Protein AF-A0A8K1CTJ9-F1 (afdb_monomer_lite)

Radius of gyration: 30.25 Å; chains: 1; bounding box: 93×83×68 Å

Sequence (615 aa):
MIYCGSEPASETFEYDSQTQQIKSVSKRGLCWHDGSDPSLMQLQLCSTDAEQLKHQQFAFEPVKWGDGFGIVQNVNRPSQCLDDGEAWVPRSTSVQMSACDQRNWDYMANYNQLLSIELVTGYVPEITLPPPPPTPEPTTLTPEPSSWTPEPPSSNASSSVLESIVNQAPLRVRTAKAANLCVTDGVDAFRMLTYGEDSSSETFVYDVVTQHVMSWSKPGWCWDINDYGECNLRLQPCDVQHEPAQYQRFMYNPSSESNALCAPSALGFQELSQALEMSLKSGGWVLTTGQPFYLQSIFKLSPPMQSELPPFNSTRNPDMDDSPMMIPGYASLCLGASDGLMKLMPCEEHTESTLFTYDLATYSLHNAAHPEFCLDDTDADTKGLSLRPCDAFSYNQKFMYNFFTFQWIKAGTCDDEKEQCIDDGGYNPLQHTAGTLRDCNSFGSPTQMTMIVPGPQSELPSFPTNGTPKLFAIEFPFRLRLFSSFLCVADSSTEGGVIGTEPCTFNPAKTQTFVYRKDAPQIRSVAKPWLCLTANTPDNNAVILARCGDTSEDQHFKFDENSGQLTNPHKTGLCVETTGVQSTLALRPCGEKNWRQVFSVEGVSPLPPPSLQVA

Foldseek 3Di:
DDQFQPDPQQVDWDQDPVLQWTHRRNDHQWTWFQDPDPVFRFIDTDGDDPVRSQRGHWDWDAAPPDPQKTWIARPNGRQWTWFQQPDPDPDDGGTGIDGDDPVCSVPVPGCRRMDGDDDQPQDDPPPPDPDDDDDDDDDDDDDDDDDDDDDDDDPCPLVVVVVCQQVQHKDWDADLQGRQWTQFQDPDFQDGIDRDPVDLRRIWTQDSVLQFTGRSVDPQWTFFQDPPQHRETHIDGQCPVPPDSLRRHWRFDSVDPRRDIHRSDPPSVVVVVQLVCCVRPLLADDQDAPFKWWWWFQDQPPDPPDDDDDDDDDDDDPPDDDDDDQDPGDQRWTFFADPQFTWTDHPDQDDLRRMWHAHPSLQWTARRVGNQWTWFCPPPPVQAIGTDGDDSPDLRRHWDQDPQQQWTWRPDRPPPDAIWTFFNQDPDPPDRGGTHIDRADPRHDSRGHIDTGGHLPDQGPQDDPPDDPPPQPDWAKKWKAQSRDQWIWFQDPDPFQFIATDRADPQGDLRRIWTADNQQRWTARSVHRQWTFFQDDDPFQFTTTDGDDSPHLRRHWDQDSRQQWIDRPVPPQWTWFFPDDRTGIGTDGDDSSRSRRHIRIGGHDDDPDPDPPPD

Secondary structure (DSSP, 8-state):
-PPTTS-HHHH-EEEETTTTEEEESSSTTEEEE--SSTT--B-EEEE--TTTGGGS-EEEEE-TTSTTEEEEEETTEEEEEEE--S-SSSS-PPPEEEE--GGGTTT-S-GGG-EE----TT------PPPPPPPPPPPP-PPPP----PPPPP--HHHHHHHHHHTT--B--EETTEEEEEE---SSTT--EEE----GGG-EEEETTTTEEEESSSTTEEEEE--SS---EEEEETT-SSS-GGGGB-EEETTSTT-EEE-S-SHHHHHHHHHHHHHHS-SS----TT-EEEEEE----PPP----PPPP---------------TTS--EEEEEETTEEEEEE--TT-GGGEEEEETTTTEEEESS-TTEEEEEEETTTTEEEEEE--TT-GGG-EEEETTTTEEEE---SSSPPPEEEE--SS-TTS-PBPEEEEPPTT--TTTBEEEEE-TTSPPP---SS----TTSS--EEEEEETTSSEEEEE-SSSS--EEEEEPPSS--TTT-EEEETTTTEEEESSSTTEEEEEE-SSS-EEEEEE--TT-GGG--EEETTTTEEE-TTSTTEEEEE-STTPPEEEEE--TT-GGGBEEEEE-PPPPPP-----

Organism: Pythium oligandrum (NCBI:txid41045)

InterPro domains:
  IPR000772 Ricin B, lectin domain [PF00652] (487-598)
  IPR000772 Ricin B, lectin domain [SM00458] (477-598)
  IPR035992 Ricin B-like lectins [SSF50370] (325-448)
  IPR035992 Ricin B-like lectins [SSF50370] (476-602)

Structure (mmCIF, N/CA/C/O backbone):
data_AF-A0A8K1CTJ9-F1
#
_entry.id   AF-A0A8K1CTJ9-F1
#
loop_
_atom_site.group_PDB
_atom_site.id
_atom_site.type_symbol
_atom_site.label_atom_id
_atom_site.label_alt_id
_atom_site.label_comp_id
_atom_site.label_asym_id
_atom_site.label_entity_id
_atom_site.label_seq_id
_atom_site.pdbx_PDB_ins_code
_atom_site.Cartn_x
_atom_site.Cartn_y
_atom_site.Cartn_z
_atom_site.occupancy
_atom_site.B_iso_or_equiv
_atom_site.auth_seq_id
_atom_site.auth_comp_id
_atom_site.auth_asym_id
_atom_site.auth_atom_id
_atom_site.pdbx_PDB_model_num
ATOM 1 N N . MET A 1 1 ? 29.078 9.176 5.928 1.00 42.12 1 MET A N 1
ATOM 2 C CA . MET A 1 1 ? 29.092 7.716 6.182 1.00 42.12 1 MET A CA 1
ATOM 3 C C . MET A 1 1 ? 29.514 6.955 4.928 1.00 42.12 1 MET A C 1
ATOM 5 O O . MET A 1 1 ? 29.227 7.427 3.834 1.00 42.12 1 MET A O 1
ATOM 9 N N . ILE A 1 2 ? 30.240 5.847 5.092 1.00 34.09 2 ILE A N 1
ATOM 10 C CA . ILE A 1 2 ? 30.532 4.851 4.043 1.00 34.09 2 ILE A CA 1
ATOM 11 C C . ILE A 1 2 ? 29.420 3.793 4.140 1.00 34.09 2 ILE A C 1
ATOM 13 O O . ILE A 1 2 ? 28.958 3.527 5.248 1.00 34.09 2 ILE A O 1
ATOM 17 N N . TYR A 1 3 ? 28.939 3.256 3.015 1.00 38.53 3 TYR A N 1
ATOM 18 C CA . TYR A 1 3 ? 27.954 2.168 3.018 1.00 38.53 3 TYR A CA 1
ATOM 19 C C . TYR A 1 3 ? 28.500 0.971 3.807 1.00 38.53 3 TYR A C 1
ATOM 21 O O . TYR A 1 3 ? 29.598 0.508 3.505 1.00 38.53 3 TYR A O 1
ATOM 29 N N . CYS A 1 4 ? 27.743 0.479 4.794 1.00 40.16 4 CYS A N 1
ATOM 30 C CA . CYS A 1 4 ? 28.116 -0.711 5.557 1.00 40.16 4 CYS A CA 1
ATOM 31 C C . CYS A 1 4 ? 28.330 -1.899 4.601 1.00 40.16 4 CYS A C 1
ATOM 33 O O . CYS A 1 4 ? 27.403 -2.268 3.884 1.00 40.16 4 CYS A O 1
ATOM 35 N N . GLY A 1 5 ? 29.527 -2.487 4.587 1.00 42.38 5 GLY A N 1
ATOM 36 C CA . GLY A 1 5 ? 29.866 -3.683 3.807 1.00 42.38 5 GLY A CA 1
ATOM 37 C C . GLY A 1 5 ? 31.116 -3.577 2.931 1.00 42.38 5 GLY A C 1
ATOM 38 O O . GLY A 1 5 ? 31.584 -4.607 2.449 1.00 42.38 5 GLY A O 1
ATOM 39 N N . SER A 1 6 ? 31.691 -2.383 2.737 1.00 42.94 6 SER A N 1
ATOM 40 C CA . SER A 1 6 ? 32.864 -2.214 1.859 1.00 42.94 6 SER A CA 1
ATOM 41 C C . SER A 1 6 ? 34.194 -2.549 2.547 1.00 42.94 6 SER A C 1
ATOM 43 O O . SER A 1 6 ? 35.095 -3.104 1.919 1.00 42.94 6 SER A O 1
ATOM 45 N N . GLU A 1 7 ? 34.297 -2.296 3.858 1.00 60.53 7 GLU A N 1
ATOM 46 C CA . GLU A 1 7 ? 35.429 -2.693 4.700 1.00 60.53 7 GLU A CA 1
ATOM 47 C C . GLU A 1 7 ? 34.964 -3.000 6.144 1.00 60.53 7 GLU A C 1
ATOM 49 O O . GLU A 1 7 ? 34.971 -2.119 7.011 1.00 60.53 7 GLU A O 1
ATOM 54 N N . PRO A 1 8 ? 34.616 -4.258 6.485 1.00 63.97 8 PRO A N 1
ATOM 55 C CA . PRO A 1 8 ? 33.954 -4.567 7.756 1.00 63.97 8 PRO A CA 1
ATOM 56 C C . PRO A 1 8 ? 34.776 -4.153 8.985 1.00 63.97 8 PRO A C 1
ATOM 58 O O . PRO A 1 8 ? 34.222 -3.729 9.994 1.00 63.97 8 PRO A O 1
ATOM 61 N N . ALA A 1 9 ? 36.109 -4.206 8.917 1.00 73.00 9 ALA A N 1
ATOM 62 C CA . ALA A 1 9 ? 36.953 -3.833 10.050 1.00 73.00 9 ALA A CA 1
ATOM 63 C C . ALA A 1 9 ? 36.943 -2.321 10.349 1.00 73.00 9 ALA A C 1
ATOM 65 O O . ALA A 1 9 ? 37.061 -1.941 11.517 1.00 73.00 9 ALA A O 1
ATOM 66 N N . SER A 1 10 ? 36.863 -1.455 9.329 1.00 77.56 10 SER A N 1
ATOM 67 C CA . SER A 1 10 ? 36.881 0.007 9.509 1.00 77.56 10 SER A CA 1
ATOM 68 C C . SER A 1 10 ? 35.514 0.587 9.863 1.00 77.56 10 SER A C 1
ATOM 70 O O . SER A 1 10 ? 35.445 1.684 10.420 1.00 77.56 10 SER A O 1
ATOM 72 N N . GLU A 1 11 ? 34.464 -0.199 9.647 1.00 82.06 11 GLU A N 1
ATOM 73 C CA . GLU A 1 11 ? 33.071 0.118 9.959 1.00 82.06 11 GLU A CA 1
ATOM 74 C C . GLU A 1 11 ? 32.593 -0.514 11.285 1.00 82.06 11 GLU A C 1
ATOM 76 O O . GLU A 1 11 ? 31.550 -0.128 11.808 1.00 82.06 11 GLU A O 1
ATOM 81 N N . THR A 1 12 ? 33.362 -1.444 11.870 1.00 83.56 12 THR A N 1
ATOM 82 C CA . THR A 1 12 ? 33.030 -2.093 13.152 1.00 83.56 12 THR A CA 1
ATOM 83 C C . THR A 1 12 ? 33.673 -1.377 14.341 1.00 83.56 12 THR A C 1
ATOM 85 O O . THR A 1 12 ? 34.858 -1.014 14.329 1.00 83.56 12 THR A O 1
ATOM 88 N N . PHE A 1 13 ? 32.901 -1.239 15.419 1.00 91.06 13 PHE A N 1
ATOM 89 C CA . PHE A 1 13 ? 33.348 -0.665 16.684 1.00 91.06 13 PHE A CA 1
ATOM 90 C C . PHE A 1 13 ? 33.055 -1.601 17.860 1.00 91.06 13 PHE A C 1
ATOM 92 O O . PHE A 1 13 ? 32.065 -2.326 17.867 1.00 91.06 13 PHE A O 1
ATOM 99 N N . GLU A 1 14 ? 33.918 -1.567 18.872 1.00 91.38 14 GLU A N 1
ATOM 100 C CA . GLU A 1 14 ? 33.724 -2.253 20.149 1.00 91.38 14 GLU A CA 1
ATOM 101 C C . GLU A 1 14 ? 33.180 -1.257 21.177 1.00 91.38 14 GLU A C 1
ATOM 103 O O . GLU A 1 14 ? 33.793 -0.214 21.415 1.00 91.38 14 GLU A O 1
ATOM 108 N N . TYR A 1 15 ? 32.045 -1.576 21.801 1.00 93.19 15 TYR A N 1
ATOM 109 C CA . TYR A 1 15 ? 31.505 -0.786 22.905 1.00 93.19 15 TYR A CA 1
ATOM 110 C C . TYR A 1 15 ? 31.910 -1.386 24.251 1.00 93.19 15 TYR A C 1
ATOM 112 O O . TYR A 1 15 ? 31.535 -2.508 24.590 1.00 93.19 15 TYR A O 1
ATOM 120 N N . ASP A 1 16 ? 32.654 -0.619 25.039 1.00 91.50 16 ASP A N 1
ATOM 121 C CA . ASP A 1 16 ? 33.040 -0.984 26.396 1.00 91.50 16 ASP A CA 1
ATOM 122 C C . ASP A 1 16 ? 32.025 -0.405 27.382 1.00 91.50 16 ASP A C 1
ATOM 124 O O . ASP A 1 16 ? 32.035 0.789 27.677 1.00 91.50 16 ASP A O 1
ATOM 128 N N . SER A 1 17 ? 31.145 -1.251 27.916 1.00 89.06 17 SER A N 1
ATOM 129 C CA . SER A 1 17 ? 30.067 -0.812 28.806 1.00 89.06 17 SER A CA 1
ATOM 130 C C . SER A 1 17 ? 30.551 -0.277 30.159 1.00 89.06 17 SER A C 1
ATOM 132 O O . SER A 1 17 ? 29.791 0.408 30.839 1.00 89.06 17 SER A O 1
ATOM 134 N N . GLN A 1 18 ? 31.776 -0.607 30.592 1.00 90.62 18 GLN A N 1
ATOM 135 C CA . GLN A 1 18 ? 32.317 -0.125 31.869 1.00 90.62 18 GLN A CA 1
ATOM 136 C C . GLN A 1 18 ? 32.878 1.285 31.729 1.00 90.62 18 GLN A C 1
ATOM 138 O O . GLN A 1 18 ? 32.663 2.129 32.597 1.00 90.62 18 GLN A O 1
ATOM 143 N N . THR A 1 19 ? 33.601 1.537 30.639 1.00 92.25 19 THR A N 1
ATOM 144 C CA . THR A 1 19 ? 34.199 2.850 30.372 1.00 92.25 19 THR A CA 1
ATOM 145 C C . THR A 1 19 ? 33.290 3.759 29.554 1.00 92.25 19 THR A C 1
ATOM 147 O O . THR A 1 19 ? 33.552 4.958 29.501 1.00 92.25 19 THR A O 1
ATOM 150 N N . GLN A 1 20 ? 32.224 3.205 28.968 1.00 94.81 20 GLN A N 1
ATOM 151 C CA . GLN A 1 20 ? 31.314 3.842 28.012 1.00 94.81 20 GLN A CA 1
ATOM 152 C C . GLN A 1 20 ? 32.028 4.338 26.746 1.00 94.81 20 GLN A C 1
ATOM 154 O O . GLN A 1 20 ? 31.595 5.298 26.119 1.00 94.81 20 GLN A O 1
ATOM 159 N N . GLN A 1 21 ? 33.135 3.702 26.359 1.00 93.88 21 GLN A N 1
ATOM 160 C CA . GLN A 1 21 ? 33.904 4.076 25.172 1.00 93.88 21 GLN A CA 1
ATOM 161 C C . GLN A 1 21 ? 33.494 3.253 23.950 1.00 93.88 21 GLN A C 1
ATOM 163 O O . GLN A 1 21 ? 33.263 2.050 24.054 1.00 93.88 21 GLN A O 1
ATOM 168 N N . ILE A 1 22 ? 33.486 3.894 22.779 1.00 93.88 22 ILE A N 1
ATOM 169 C CA . ILE A 1 22 ? 33.313 3.241 21.475 1.00 93.88 22 ILE A CA 1
ATOM 170 C C . ILE A 1 22 ? 34.682 3.213 20.779 1.00 93.88 22 ILE A C 1
ATOM 172 O O . ILE A 1 22 ? 35.234 4.262 20.437 1.00 93.88 22 ILE A O 1
ATOM 176 N N . LYS A 1 23 ? 35.265 2.023 20.611 1.00 93.38 23 LYS A N 1
ATOM 177 C CA . LYS A 1 23 ? 36.641 1.794 20.134 1.00 93.38 23 LYS A CA 1
ATOM 178 C C . LYS A 1 23 ? 36.634 1.309 18.689 1.00 93.38 23 LYS A C 1
ATOM 180 O O . LYS A 1 23 ? 35.840 0.447 18.333 1.00 93.38 23 LYS A O 1
ATOM 185 N N . SER A 1 24 ? 37.529 1.826 17.850 1.00 91.69 24 SER A N 1
ATOM 186 C CA . SER A 1 24 ? 37.662 1.345 16.467 1.00 91.69 24 SER A CA 1
ATOM 187 C C . SER A 1 24 ? 38.309 -0.040 16.431 1.00 91.69 24 SER A C 1
ATOM 189 O O . SER A 1 24 ? 39.378 -0.241 17.014 1.00 91.69 24 SER A O 1
ATOM 191 N N . VAL A 1 25 ? 37.695 -0.978 15.703 1.00 88.75 25 VAL A N 1
ATOM 192 C CA . VAL A 1 25 ? 38.255 -2.324 15.515 1.00 88.75 25 VAL A CA 1
ATOM 193 C C . VAL A 1 25 ? 39.444 -2.306 14.546 1.00 88.75 25 VAL A C 1
ATOM 195 O O . VAL A 1 25 ? 40.466 -2.932 14.841 1.00 88.75 25 VAL A O 1
ATOM 198 N N . SER A 1 26 ? 39.378 -1.561 13.431 1.00 87.00 26 SER A N 1
ATOM 199 C CA . SER A 1 26 ? 40.509 -1.458 12.487 1.00 87.00 26 SER A CA 1
ATOM 200 C C . SER A 1 26 ? 41.672 -0.618 13.015 1.00 87.00 26 SER A C 1
ATOM 202 O O . SER A 1 26 ? 42.833 -0.939 12.757 1.00 87.00 26 SER A O 1
ATOM 204 N N . LYS A 1 27 ? 41.394 0.452 13.769 1.00 89.06 27 LYS A N 1
ATOM 205 C CA . LYS A 1 27 ? 42.409 1.369 14.308 1.00 89.06 27 LYS A CA 1
ATOM 206 C C . LYS A 1 27 ? 42.547 1.180 15.816 1.00 89.06 27 LYS A C 1
ATOM 208 O O . LYS A 1 27 ? 42.131 2.029 16.605 1.00 89.06 27 LYS A O 1
ATOM 213 N N . ARG A 1 28 ? 43.150 0.049 16.207 1.00 87.56 28 ARG A N 1
ATOM 214 C CA . ARG A 1 28 ? 43.366 -0.317 17.618 1.00 87.56 28 ARG A CA 1
ATOM 215 C C . ARG A 1 28 ? 44.001 0.833 18.404 1.00 87.56 28 ARG A C 1
ATOM 217 O O . ARG A 1 28 ? 45.001 1.409 17.984 1.00 87.56 28 ARG A O 1
ATOM 224 N N . GLY A 1 29 ? 43.429 1.126 19.570 1.00 87.69 29 GLY A N 1
ATOM 225 C CA . GLY A 1 29 ? 43.873 2.210 20.449 1.00 87.69 29 GLY A CA 1
ATOM 226 C C . GLY A 1 29 ? 43.216 3.568 20.182 1.00 87.69 29 GLY A C 1
ATOM 227 O O . GLY A 1 29 ? 43.493 4.505 20.929 1.00 87.69 29 GLY A O 1
ATOM 228 N N . LEU A 1 30 ? 42.340 3.684 19.174 1.00 92.69 30 LEU A N 1
ATOM 229 C CA . LEU A 1 30 ? 41.534 4.884 18.947 1.00 92.69 30 LEU A CA 1
ATOM 230 C C . LEU A 1 30 ? 40.082 4.697 19.410 1.00 92.69 30 LEU A C 1
ATOM 232 O O . LEU A 1 30 ? 39.457 3.670 19.138 1.00 92.69 30 LEU A O 1
ATOM 236 N N . CYS A 1 31 ? 39.546 5.724 20.067 1.00 93.94 31 CYS A N 1
ATOM 237 C CA . CYS A 1 31 ? 38.155 5.826 20.503 1.00 93.94 31 CYS A CA 1
ATOM 238 C C . CYS A 1 31 ? 37.450 6.981 19.802 1.00 93.94 31 CYS A C 1
ATOM 240 O O . CYS A 1 31 ? 38.092 7.961 19.413 1.00 93.94 31 CYS A O 1
ATOM 242 N N . TRP A 1 32 ? 36.126 6.884 19.702 1.00 94.75 32 TRP A N 1
ATOM 243 C CA . TRP A 1 32 ? 35.273 8.017 19.364 1.00 94.75 32 TRP A CA 1
ATOM 244 C C . TRP A 1 32 ? 35.542 9.186 20.304 1.00 94.75 32 TRP A C 1
ATOM 246 O O . TRP A 1 32 ? 35.714 8.998 21.506 1.00 94.75 32 TRP A O 1
ATOM 256 N N . HIS A 1 33 ? 35.581 10.384 19.740 1.00 93.62 33 HIS A N 1
ATOM 257 C CA . HIS A 1 33 ? 35.868 11.626 20.430 1.00 93.62 33 HIS A CA 1
ATOM 258 C C . HIS A 1 33 ? 34.959 12.723 19.866 1.00 93.62 33 HIS A C 1
ATOM 260 O O . HIS A 1 33 ? 34.979 12.985 18.665 1.00 93.62 33 HIS A O 1
ATOM 266 N N . ASP A 1 34 ? 34.170 13.367 20.725 1.00 90.62 34 ASP A N 1
ATOM 267 C CA . ASP A 1 34 ? 33.117 14.333 20.355 1.00 90.62 34 ASP A CA 1
ATOM 268 C C . ASP A 1 34 ? 33.632 15.693 19.831 1.00 90.62 34 ASP A C 1
ATOM 270 O O . ASP A 1 34 ? 32.853 16.528 19.376 1.00 90.62 34 ASP A O 1
ATOM 274 N N . GLY A 1 35 ? 34.945 15.915 19.914 1.00 85.44 35 GLY A N 1
ATOM 275 C CA . GLY A 1 35 ? 35.605 17.166 19.547 1.00 85.44 35 GLY A CA 1
ATOM 276 C C . GLY A 1 35 ? 35.816 18.053 20.778 1.00 85.44 35 GLY A C 1
ATOM 277 O O . GLY A 1 35 ? 34.884 18.428 21.496 1.00 85.44 35 GLY A O 1
ATOM 278 N N . SER A 1 36 ? 37.076 18.396 21.056 1.00 77.56 36 SER A N 1
ATOM 279 C CA . SER A 1 36 ? 37.427 19.224 22.218 1.00 77.56 36 SER A CA 1
ATOM 280 C C . SER A 1 36 ? 37.016 20.685 22.013 1.00 77.56 36 SER A C 1
ATOM 282 O O . SER A 1 36 ? 36.734 21.388 22.987 1.00 77.56 36 SER A O 1
ATOM 284 N N . ASP A 1 37 ? 36.913 21.116 20.753 1.00 75.44 37 ASP A N 1
ATOM 285 C CA . ASP A 1 37 ? 36.484 22.451 20.356 1.00 75.44 37 ASP A CA 1
ATOM 286 C C . ASP A 1 37 ? 34.956 22.499 20.142 1.00 75.44 37 ASP A C 1
ATOM 288 O O . ASP A 1 37 ? 34.444 21.854 19.225 1.00 75.44 37 ASP A O 1
ATOM 292 N N . PRO A 1 38 ? 34.205 23.284 20.937 1.00 70.50 38 PRO A N 1
ATOM 293 C CA . PRO A 1 38 ? 32.760 23.435 20.764 1.00 70.50 38 PRO A CA 1
ATOM 294 C C . PRO A 1 38 ? 32.351 24.063 19.418 1.00 70.50 38 PRO A C 1
ATOM 296 O O . PRO A 1 38 ? 31.167 24.054 19.099 1.00 70.50 38 PRO A O 1
ATOM 299 N N . SER A 1 39 ? 33.288 24.611 18.636 1.00 70.50 39 SER A N 1
ATOM 300 C CA . SER A 1 39 ? 33.040 25.131 17.283 1.00 70.50 39 SER A CA 1
ATOM 301 C C . SER A 1 39 ? 33.232 24.097 16.165 1.00 70.50 39 SER A C 1
ATOM 303 O O . SER A 1 39 ? 32.786 24.331 15.044 1.00 70.50 39 SER A O 1
ATOM 305 N N . LEU A 1 40 ? 33.845 22.946 16.465 1.00 63.31 40 LEU A N 1
ATOM 306 C CA . LEU A 1 40 ? 34.103 21.852 15.527 1.00 63.31 40 LEU A CA 1
ATOM 307 C C . LEU A 1 40 ? 33.616 20.538 16.142 1.00 63.31 40 LEU A C 1
ATOM 309 O O . LEU A 1 40 ? 34.409 19.660 16.476 1.00 63.31 40 LEU A O 1
ATOM 313 N N . MET A 1 41 ? 32.296 20.407 16.288 1.00 79.75 41 MET A N 1
ATOM 314 C CA . MET A 1 41 ? 31.633 19.213 16.831 1.00 79.75 41 MET A CA 1
ATOM 315 C C . MET A 1 41 ? 31.648 18.025 15.854 1.00 79.75 41 MET A C 1
ATOM 317 O O . MET A 1 41 ? 30.665 17.309 15.722 1.00 79.75 41 MET A O 1
ATOM 321 N N . GLN A 1 42 ? 32.735 17.821 15.114 1.00 85.69 42 GLN A N 1
ATOM 322 C CA . GLN A 1 42 ? 32.890 16.643 14.268 1.00 85.69 42 GLN A CA 1
ATOM 323 C C . GLN A 1 42 ? 33.378 15.472 15.112 1.00 85.69 42 GLN A C 1
ATOM 325 O O . GLN A 1 42 ? 34.335 15.611 15.877 1.00 85.69 42 GLN A O 1
ATOM 330 N N . LEU A 1 43 ? 32.758 14.307 14.929 1.00 89.31 43 LEU A N 1
ATOM 331 C CA . LEU A 1 43 ? 33.210 13.080 15.564 1.00 89.31 43 LEU A CA 1
ATOM 332 C C . LEU A 1 43 ? 34.582 12.687 14.995 1.00 89.31 43 LEU A C 1
ATOM 334 O O . LEU A 1 43 ? 34.761 12.569 13.781 1.00 89.31 43 LEU A O 1
ATOM 338 N N . GLN A 1 44 ? 35.556 12.470 15.873 1.00 91.25 44 GLN A N 1
ATOM 339 C CA . GLN A 1 44 ? 36.920 12.086 15.510 1.00 91.25 44 GLN A CA 1
ATOM 340 C C . GLN A 1 44 ? 37.332 10.789 16.211 1.00 91.25 44 GLN A C 1
ATOM 342 O O . GLN A 1 44 ? 36.713 10.362 17.182 1.00 91.25 44 GLN A O 1
ATOM 347 N N . LEU A 1 45 ? 38.398 10.158 15.713 1.00 90.38 45 LEU A N 1
ATOM 348 C CA . LEU A 1 45 ? 39.051 9.029 16.374 1.00 90.38 45 LEU A CA 1
ATOM 349 C C . LEU A 1 45 ? 40.344 9.513 17.035 1.00 90.38 45 LEU A C 1
ATOM 351 O O . LEU A 1 45 ? 41.284 9.897 16.339 1.00 90.38 45 LEU A O 1
ATOM 355 N N . CYS A 1 46 ? 40.403 9.463 18.364 1.00 88.75 46 CYS A N 1
ATOM 356 C CA . CYS A 1 46 ? 41.546 9.926 19.157 1.00 88.75 46 CYS A CA 1
ATOM 357 C C . CYS A 1 46 ? 42.093 8.803 20.042 1.00 88.75 46 CYS A C 1
ATOM 359 O O . CYS A 1 46 ? 41.360 7.893 20.426 1.00 88.75 46 CYS A O 1
ATOM 361 N N . SER A 1 47 ? 43.379 8.867 20.397 1.00 89.88 47 SER A N 1
ATOM 362 C CA . SER A 1 47 ? 43.963 7.940 21.371 1.00 89.88 47 SER A CA 1
ATOM 363 C C . SER A 1 47 ? 43.298 8.088 22.739 1.00 89.88 47 SER A C 1
ATOM 365 O O . SER A 1 47 ? 42.895 9.187 23.125 1.00 89.88 47 SER A O 1
ATOM 367 N N . THR A 1 48 ? 43.213 6.998 23.496 1.00 83.75 48 THR A N 1
ATOM 368 C CA . THR A 1 48 ? 42.775 7.048 24.895 1.00 83.75 48 THR A CA 1
ATOM 369 C C . THR A 1 48 ? 43.822 7.757 25.747 1.00 83.75 48 THR A C 1
ATOM 371 O O . THR A 1 48 ? 44.901 7.207 25.976 1.00 83.75 48 THR A O 1
ATOM 374 N N . ASP A 1 49 ? 43.506 8.947 26.248 1.00 82.75 49 ASP A N 1
ATOM 375 C CA . ASP A 1 49 ? 44.256 9.584 27.327 1.00 82.75 49 ASP A CA 1
ATOM 376 C C . ASP A 1 49 ? 43.302 9.994 28.463 1.00 82.75 49 ASP A C 1
ATOM 378 O O . ASP A 1 49 ? 42.094 10.141 28.265 1.00 82.75 49 ASP A O 1
ATOM 382 N N . ALA A 1 50 ? 43.839 10.131 29.677 1.00 79.50 50 ALA A N 1
ATOM 383 C CA . ALA A 1 50 ? 43.036 10.403 30.867 1.00 79.50 50 ALA A CA 1
ATOM 384 C C . ALA A 1 50 ? 42.358 11.789 30.853 1.00 79.50 50 ALA A C 1
ATOM 386 O O . ALA A 1 50 ? 41.346 11.973 31.528 1.00 79.50 50 ALA A O 1
ATOM 387 N N . GLU A 1 51 ? 42.884 12.757 30.098 1.00 79.81 51 GLU A N 1
ATOM 388 C CA . GLU A 1 51 ? 42.326 14.111 29.996 1.00 79.81 51 GLU A CA 1
ATOM 389 C C . GLU A 1 51 ? 41.192 14.197 28.958 1.00 79.81 51 GLU A C 1
ATOM 391 O O . GLU A 1 51 ? 40.272 15.010 29.111 1.00 79.81 51 GLU A O 1
ATOM 396 N N . GLN A 1 52 ? 41.209 13.321 27.949 1.00 82.50 52 GLN A N 1
ATOM 397 C CA . GLN A 1 52 ? 40.209 13.212 26.885 1.00 82.50 52 GLN A CA 1
ATOM 398 C C . GLN A 1 52 ? 39.056 12.269 27.233 1.00 82.50 52 GLN A C 1
ATOM 400 O O . GLN A 1 52 ? 38.082 12.220 26.487 1.00 82.50 52 GLN A O 1
ATOM 405 N N . LEU A 1 53 ? 39.096 11.566 28.373 1.00 86.44 53 LEU A N 1
ATOM 406 C CA . LEU A 1 53 ? 38.014 10.658 28.782 1.00 86.44 53 LEU A CA 1
ATOM 407 C C . LEU A 1 53 ? 36.638 11.332 28.739 1.00 86.44 53 LEU A C 1
ATOM 409 O O . LEU A 1 53 ? 35.682 10.737 28.252 1.00 86.44 53 LEU A O 1
ATOM 413 N N . LYS A 1 54 ? 36.542 12.604 29.140 1.00 91.00 54 LYS A N 1
ATOM 414 C CA . LYS A 1 54 ? 35.276 13.355 29.098 1.00 91.00 54 LYS A CA 1
ATOM 415 C C . LYS A 1 54 ? 34.670 13.480 27.689 1.00 91.00 54 LYS A C 1
ATOM 417 O O . LYS A 1 54 ? 33.461 13.610 27.548 1.00 91.00 54 LYS A O 1
ATOM 422 N N . HIS A 1 55 ? 35.498 13.418 26.653 1.00 91.62 55 HIS A N 1
ATOM 423 C CA . HIS A 1 55 ? 35.116 13.541 25.246 1.00 91.62 55 HIS A CA 1
ATOM 424 C C . HIS A 1 55 ? 34.871 12.188 24.564 1.00 91.62 55 HIS A C 1
ATOM 426 O O . HIS A 1 55 ? 34.396 12.152 23.431 1.00 91.62 55 HIS A O 1
ATOM 432 N N . GLN A 1 56 ? 35.194 11.082 25.241 1.00 94.06 56 GLN A N 1
ATOM 433 C CA . GLN A 1 56 ? 35.211 9.729 24.674 1.00 94.06 56 GLN A CA 1
ATOM 434 C C . GLN A 1 56 ? 34.156 8.793 25.281 1.00 94.06 56 GLN A C 1
ATOM 436 O O . GLN A 1 56 ? 34.154 7.599 24.988 1.00 94.06 56 GLN A O 1
ATOM 441 N N . GLN A 1 57 ? 33.283 9.315 26.146 1.00 95.50 57 GLN A N 1
ATOM 442 C CA . GLN A 1 57 ? 32.259 8.539 26.841 1.00 95.50 57 GLN A CA 1
ATOM 443 C C . GLN A 1 57 ? 30.885 8.784 26.234 1.00 95.50 57 GLN A C 1
ATOM 445 O O . GLN A 1 57 ? 30.390 9.912 26.249 1.00 95.50 57 GLN A O 1
ATOM 450 N N . PHE A 1 58 ? 30.261 7.714 25.750 1.00 95.94 58 PHE A N 1
ATOM 451 C CA . PHE A 1 58 ? 28.977 7.737 25.074 1.00 95.94 58 PHE A CA 1
ATOM 452 C C . PHE A 1 58 ? 27.993 6.750 25.711 1.00 95.94 58 PHE A C 1
ATOM 454 O O . PHE A 1 58 ? 28.307 5.581 25.959 1.00 95.94 58 PHE A O 1
ATOM 461 N N . ALA A 1 59 ? 26.781 7.228 25.963 1.00 95.00 59 ALA A N 1
ATOM 462 C CA . ALA A 1 59 ? 25.659 6.419 26.406 1.00 95.00 59 ALA A CA 1
ATOM 463 C C . ALA A 1 59 ? 24.711 6.185 25.231 1.00 95.00 59 ALA A C 1
ATOM 465 O O . ALA A 1 59 ? 24.411 7.113 24.482 1.00 95.00 59 ALA A O 1
ATOM 466 N N . PHE A 1 60 ? 24.234 4.951 25.094 1.00 92.62 60 PHE A N 1
ATOM 467 C CA . PHE A 1 60 ? 23.134 4.625 24.198 1.00 92.62 60 PHE A CA 1
ATOM 468 C C . PHE A 1 60 ? 21.829 4.602 24.994 1.00 92.62 60 PHE A C 1
ATOM 470 O O . PHE A 1 60 ? 21.688 3.821 25.937 1.00 92.62 60 PHE A O 1
ATOM 477 N N . GLU A 1 61 ? 20.889 5.465 24.625 1.00 91.50 61 GLU A N 1
ATOM 478 C CA . GLU A 1 61 ? 19.564 5.546 25.230 1.00 91.50 61 GLU A CA 1
ATOM 479 C C . GLU A 1 61 ? 18.519 5.003 24.240 1.00 91.50 61 GLU A C 1
ATOM 481 O O . GLU A 1 61 ? 18.250 5.653 23.225 1.00 91.50 61 GLU A O 1
ATOM 486 N N . PRO A 1 62 ? 17.943 3.809 24.480 1.00 86.31 62 PRO A N 1
ATOM 487 C CA . PRO A 1 62 ? 16.935 3.244 23.590 1.00 86.31 62 PRO A CA 1
ATOM 488 C C . PRO A 1 62 ? 15.655 4.089 23.609 1.00 86.31 62 PRO A C 1
ATOM 490 O O . PRO A 1 62 ? 15.177 4.496 24.673 1.00 86.31 62 PRO A O 1
ATOM 493 N N . VAL A 1 63 ? 15.066 4.330 22.435 1.00 83.81 63 VAL A N 1
ATOM 494 C CA . VAL A 1 63 ? 13.786 5.045 22.329 1.00 83.81 63 VAL A CA 1
ATOM 495 C C . VAL A 1 63 ? 12.611 4.089 22.538 1.00 83.81 63 VAL A C 1
ATOM 497 O O . VAL A 1 63 ? 12.652 2.923 22.161 1.00 83.81 63 VAL A O 1
ATOM 500 N N . LYS A 1 64 ? 11.511 4.580 23.119 1.00 72.44 64 LYS A N 1
ATOM 501 C CA . LYS A 1 64 ? 10.356 3.742 23.506 1.00 72.44 64 LYS A CA 1
ATOM 502 C C . LYS A 1 64 ? 9.551 3.134 22.345 1.00 72.44 64 LYS A C 1
ATOM 504 O O . LYS A 1 64 ? 8.665 2.328 22.611 1.00 72.44 64 LYS A O 1
ATOM 509 N N . TRP A 1 65 ? 9.796 3.541 21.100 1.00 63.09 65 TRP A N 1
ATOM 510 C CA . TRP A 1 65 ? 8.889 3.292 19.970 1.00 63.09 65 TRP A CA 1
ATOM 511 C C . TRP A 1 65 ? 9.397 2.277 18.932 1.00 63.09 65 TRP A C 1
ATOM 513 O O . TRP A 1 65 ? 8.687 2.017 17.964 1.00 63.09 65 TRP A O 1
ATOM 523 N N . GLY A 1 66 ? 10.575 1.676 19.120 1.00 58.09 66 GLY A N 1
ATOM 524 C CA . GLY A 1 66 ? 11.084 0.647 18.211 1.00 58.09 66 GLY A CA 1
ATOM 525 C C . GLY A 1 66 ? 12.208 -0.172 18.832 1.00 58.09 66 GLY A C 1
ATOM 526 O O . GLY A 1 66 ? 13.170 0.392 19.354 1.00 58.09 66 GLY A O 1
ATOM 527 N N . ASP A 1 67 ? 12.085 -1.496 18.768 1.00 65.44 67 ASP A N 1
ATOM 528 C CA . ASP A 1 67 ? 13.136 -2.410 19.209 1.00 65.44 67 ASP A CA 1
ATOM 529 C C . ASP A 1 67 ? 14.409 -2.162 18.382 1.00 65.44 67 ASP A C 1
ATOM 531 O O . ASP A 1 67 ? 14.378 -2.179 17.152 1.00 65.44 67 ASP A O 1
ATOM 535 N N . GLY A 1 68 ? 15.528 -1.891 19.060 1.00 76.00 68 GLY A N 1
ATOM 536 C CA . GLY A 1 68 ? 16.849 -1.748 18.433 1.00 76.00 68 GLY A CA 1
ATOM 537 C C . GLY A 1 68 ? 17.268 -0.333 18.014 1.00 76.00 68 GLY A C 1
ATOM 538 O O . GLY A 1 68 ? 18.412 -0.168 17.596 1.00 76.00 68 GLY A O 1
ATOM 539 N N . PHE A 1 69 ? 16.416 0.687 18.172 1.00 83.19 69 PHE A N 1
ATOM 540 C CA . PHE A 1 69 ? 16.770 2.085 17.893 1.00 83.19 69 PHE A CA 1
ATOM 541 C C . PHE A 1 69 ? 17.020 2.884 19.175 1.00 83.19 69 PHE A C 1
ATOM 543 O O . PHE A 1 69 ? 16.362 2.692 20.202 1.00 83.19 69 PHE A O 1
ATOM 550 N N . GLY A 1 70 ? 17.945 3.834 19.114 1.00 89.56 70 GLY A N 1
ATOM 551 C CA . GLY A 1 70 ? 18.245 4.719 20.228 1.00 89.56 70 GLY A CA 1
ATOM 552 C C . GLY A 1 70 ? 19.100 5.907 19.829 1.00 89.56 70 GLY A C 1
ATOM 553 O O . GLY A 1 70 ? 19.395 6.134 18.657 1.00 89.56 70 GLY A O 1
ATOM 554 N N . ILE A 1 71 ? 19.474 6.684 20.833 1.00 91.44 71 ILE A N 1
ATOM 555 C CA . ILE A 1 71 ? 20.265 7.898 20.681 1.00 91.44 71 ILE A CA 1
ATOM 556 C C . ILE A 1 71 ? 21.616 7.667 21.340 1.00 91.44 71 ILE A C 1
ATOM 558 O O . ILE A 1 71 ? 21.688 7.154 22.456 1.00 91.44 71 ILE A O 1
ATOM 562 N N . VAL A 1 72 ? 22.689 8.071 20.665 1.00 94.31 72 VAL A N 1
ATOM 563 C CA . VAL A 1 72 ? 24.042 8.046 21.228 1.00 94.31 72 VAL A CA 1
ATOM 564 C C . VAL A 1 72 ? 24.383 9.445 21.737 1.00 94.31 72 VAL A C 1
ATOM 566 O O . VAL A 1 72 ? 24.487 10.387 20.954 1.00 94.31 72 VAL A O 1
ATOM 569 N N . GLN A 1 73 ? 24.542 9.590 23.051 1.00 95.31 73 GLN A N 1
ATOM 570 C CA . GLN A 1 73 ? 24.796 10.866 23.729 1.00 95.31 73 GLN A CA 1
ATOM 571 C C . GLN A 1 73 ? 26.183 10.877 24.355 1.00 95.31 73 GLN A C 1
ATOM 573 O O . GLN A 1 73 ? 26.609 9.869 24.918 1.00 95.31 73 GLN A O 1
ATOM 578 N N . ASN A 1 74 ? 26.869 12.020 24.340 1.00 94.69 74 ASN A N 1
ATOM 579 C CA . ASN A 1 74 ? 28.083 12.161 25.141 1.00 94.69 74 ASN A CA 1
ATOM 580 C C . ASN A 1 74 ? 27.710 12.291 26.629 1.00 94.69 74 ASN A C 1
ATOM 582 O O . ASN A 1 74 ? 26.968 13.187 27.028 1.00 94.69 74 ASN A O 1
ATOM 586 N N . VAL A 1 75 ? 28.273 11.428 27.472 1.00 95.12 75 VAL A N 1
ATOM 587 C CA . VAL A 1 75 ? 27.951 11.321 28.908 1.00 95.12 75 VAL A CA 1
ATOM 588 C C . VAL A 1 75 ? 28.269 12.609 29.673 1.00 95.12 75 VAL A C 1
ATOM 590 O O . VAL A 1 75 ? 27.566 12.978 30.612 1.00 95.12 75 VAL A O 1
ATOM 593 N N . ASN A 1 76 ? 29.313 13.326 29.258 1.00 92.94 76 ASN A N 1
ATOM 594 C CA . ASN A 1 76 ? 29.758 14.569 29.884 1.00 92.94 76 ASN A CA 1
ATOM 595 C C . ASN A 1 76 ? 29.148 15.816 29.222 1.00 92.94 76 ASN A C 1
ATOM 597 O O . ASN A 1 76 ? 29.318 16.930 29.724 1.00 92.94 76 ASN A O 1
ATOM 601 N N . ARG A 1 77 ? 28.424 15.640 28.112 1.00 93.00 77 ARG A N 1
ATOM 602 C CA . ARG A 1 77 ? 27.658 16.674 27.409 1.00 93.00 77 ARG A CA 1
ATOM 603 C C . ARG A 1 77 ? 26.287 16.105 27.014 1.00 93.00 77 ARG A C 1
ATOM 605 O O . ARG A 1 77 ? 26.018 15.955 25.828 1.00 93.00 77 ARG A O 1
ATOM 612 N N . PRO A 1 78 ? 25.387 15.832 27.978 1.00 92.75 78 PRO A N 1
ATOM 613 C CA . PRO A 1 78 ? 24.126 15.119 27.724 1.00 92.75 78 PRO A CA 1
ATOM 614 C C . PRO A 1 78 ? 23.138 15.887 26.833 1.00 92.75 78 PRO A C 1
ATOM 616 O O . PRO A 1 78 ? 22.140 15.340 26.385 1.00 92.75 78 PRO A O 1
ATOM 619 N N . SER A 1 79 ? 23.392 17.170 26.566 1.00 92.12 79 SER A N 1
ATOM 620 C CA . SER A 1 79 ? 22.646 17.939 25.571 1.00 92.12 79 SER A CA 1
ATOM 621 C C . SER A 1 79 ? 23.171 17.749 24.146 1.00 92.12 79 SER A C 1
ATOM 623 O O . SER A 1 79 ? 22.681 18.435 23.255 1.00 92.12 79 SER A O 1
ATOM 625 N N . GLN A 1 80 ? 24.198 16.920 23.936 1.00 92.69 80 GLN A N 1
ATOM 626 C CA . GLN A 1 80 ? 24.804 16.654 22.638 1.00 92.69 80 GLN A CA 1
ATOM 627 C C . GLN A 1 80 ? 24.619 15.196 22.225 1.00 92.69 80 GLN A C 1
ATOM 629 O O . GLN A 1 80 ? 25.037 14.271 22.927 1.00 92.69 80 GLN A O 1
ATOM 634 N N . CYS A 1 81 ? 24.018 15.028 21.057 1.00 94.19 81 CYS A N 1
ATOM 635 C CA . CYS A 1 81 ? 23.658 13.758 20.459 1.00 94.19 81 CYS A CA 1
ATOM 636 C C . CYS A 1 81 ? 24.428 13.571 19.158 1.00 94.19 81 CYS A C 1
ATOM 638 O O . CYS A 1 81 ? 24.731 14.546 18.468 1.00 94.19 81 CYS A O 1
ATOM 640 N N . LEU A 1 82 ? 24.740 12.321 18.834 1.00 93.81 82 LEU A N 1
ATOM 641 C CA . LEU A 1 82 ? 25.307 11.967 17.543 1.00 93.81 82 LEU A CA 1
ATOM 642 C C . LEU A 1 82 ? 24.296 12.271 16.430 1.00 93.81 82 LEU A C 1
ATOM 644 O O . LEU A 1 82 ? 23.117 11.953 16.562 1.00 93.81 82 LEU A O 1
ATOM 648 N N . ASP A 1 83 ? 24.768 12.890 15.357 1.00 90.94 83 ASP A N 1
ATOM 649 C CA . ASP A 1 83 ? 23.960 13.455 14.281 1.00 90.94 83 ASP A CA 1
ATOM 650 C C . ASP A 1 83 ? 24.664 13.224 12.938 1.00 90.94 83 ASP A C 1
ATOM 652 O O . ASP A 1 83 ? 25.885 13.385 12.821 1.00 90.94 83 ASP A O 1
ATOM 656 N N . ASP A 1 84 ? 23.917 12.811 11.920 1.00 86.00 84 ASP A N 1
ATOM 657 C CA . ASP A 1 84 ? 24.470 12.478 10.607 1.00 86.00 84 ASP A CA 1
ATOM 658 C C . ASP A 1 84 ? 24.887 13.681 9.741 1.00 86.00 84 ASP A C 1
ATOM 660 O O . ASP A 1 84 ? 25.446 13.472 8.660 1.00 86.00 84 ASP A O 1
ATOM 664 N N . GLY A 1 85 ? 24.674 14.922 10.192 1.00 80.69 85 GLY A N 1
ATOM 665 C CA . GLY A 1 85 ? 25.098 16.122 9.472 1.00 80.69 85 GLY A CA 1
ATOM 666 C C . GLY A 1 85 ? 24.042 16.765 8.570 1.00 80.69 85 GLY A C 1
ATOM 667 O O . GLY A 1 85 ? 24.418 17.551 7.702 1.00 80.69 85 GLY A O 1
ATOM 668 N N . GLU A 1 86 ? 22.755 16.446 8.741 1.00 69.06 86 GLU A N 1
ATOM 669 C CA . GLU A 1 86 ? 21.615 17.038 8.009 1.00 69.06 86 GLU A CA 1
ATOM 670 C C . GLU A 1 86 ? 21.622 16.844 6.478 1.00 69.06 86 GLU A C 1
ATOM 672 O O . GLU A 1 86 ? 20.823 17.470 5.770 1.00 69.06 86 GLU A O 1
ATOM 677 N N . ALA A 1 87 ? 22.476 15.981 5.913 1.00 56.50 87 ALA A N 1
ATOM 678 C CA . ALA A 1 87 ? 22.425 15.747 4.472 1.00 56.50 87 ALA A CA 1
ATOM 679 C C . ALA A 1 87 ? 21.367 14.699 4.124 1.00 56.50 87 ALA A C 1
ATOM 681 O O . ALA A 1 87 ? 21.570 13.498 4.250 1.00 56.50 87 ALA A O 1
ATOM 682 N N . TRP A 1 88 ? 20.274 15.185 3.546 1.00 54.19 88 TRP A N 1
ATOM 683 C CA . TRP A 1 88 ? 19.181 14.415 2.945 1.00 54.19 88 TRP A CA 1
ATOM 684 C C . TRP A 1 88 ? 19.583 13.579 1.712 1.00 54.19 88 TRP A C 1
ATOM 686 O O . TRP A 1 88 ? 18.718 13.099 0.983 1.00 54.19 88 TRP A O 1
ATOM 696 N N . VAL A 1 89 ? 20.882 13.435 1.431 1.00 50.53 89 VAL A N 1
ATOM 697 C CA . VAL A 1 89 ? 21.410 12.702 0.276 1.00 50.53 89 VAL A CA 1
ATOM 698 C C . VAL A 1 89 ? 22.428 11.680 0.785 1.00 50.53 89 VAL A C 1
ATOM 700 O O . VAL A 1 89 ? 23.335 12.083 1.517 1.00 50.53 89 VAL A O 1
ATOM 703 N N . PRO A 1 90 ? 22.345 10.397 0.380 1.00 44.47 90 PRO A N 1
ATOM 704 C CA . PRO A 1 90 ? 23.306 9.366 0.761 1.00 44.47 90 PRO A CA 1
ATOM 705 C C . PRO A 1 90 ? 24.663 9.643 0.099 1.00 44.47 90 PRO A C 1
ATOM 707 O O . PRO A 1 90 ? 25.005 9.126 -0.961 1.00 44.47 90 PRO A O 1
ATOM 710 N N . ARG A 1 91 ? 25.439 10.541 0.704 1.00 55.19 91 ARG A N 1
ATOM 711 C CA . ARG A 1 91 ? 26.845 10.818 0.398 1.00 55.19 91 ARG A CA 1
ATOM 712 C C . ARG A 1 91 ? 27.606 11.001 1.705 1.00 55.19 91 ARG A C 1
ATOM 714 O O . ARG A 1 91 ? 27.020 11.059 2.782 1.00 55.19 91 ARG A O 1
ATOM 721 N N . SER A 1 92 ? 28.933 11.055 1.618 1.00 57.03 92 SER A N 1
ATOM 722 C CA . SER A 1 92 ? 29.839 11.130 2.764 1.00 57.03 92 SER A CA 1
ATOM 723 C C . SER A 1 92 ? 29.634 12.403 3.602 1.00 57.03 92 SER A C 1
ATOM 725 O O . SER A 1 92 ? 30.378 13.374 3.467 1.00 57.03 92 SER A O 1
ATOM 727 N N . THR A 1 93 ? 28.652 12.405 4.496 1.00 71.50 93 THR A N 1
ATOM 728 C CA . THR A 1 93 ? 28.586 13.376 5.583 1.00 71.50 93 THR A CA 1
ATOM 729 C C . THR A 1 93 ? 29.569 13.012 6.679 1.00 71.50 93 THR A C 1
ATOM 731 O O . THR A 1 93 ? 29.842 11.829 6.936 1.00 71.50 93 THR A O 1
ATOM 734 N N . SER A 1 94 ? 30.121 14.044 7.312 1.00 78.31 94 SER A N 1
ATOM 735 C CA . SER A 1 94 ? 30.790 13.907 8.596 1.00 78.31 94 SER A CA 1
ATOM 736 C C . SER A 1 94 ? 29.732 13.701 9.670 1.00 78.31 94 SER A C 1
ATOM 738 O O . SER A 1 94 ? 28.869 14.561 9.833 1.00 78.31 94 SER A O 1
ATOM 740 N N . VAL A 1 95 ? 29.838 12.604 10.416 1.00 87.44 95 VAL A N 1
ATOM 741 C CA . VAL A 1 95 ? 29.079 12.445 11.657 1.00 87.44 95 VAL A CA 1
ATOM 742 C C . VAL A 1 95 ? 29.535 13.537 12.622 1.00 87.44 95 VAL A C 1
ATOM 744 O O . VAL A 1 95 ? 30.738 13.764 12.801 1.00 87.44 95 VAL A O 1
ATOM 747 N N . GLN A 1 96 ? 28.579 14.237 13.210 1.00 91.12 96 GLN A N 1
ATOM 748 C CA . GLN A 1 96 ? 28.816 15.341 14.123 1.00 91.12 96 GLN A CA 1
ATOM 749 C C . GLN A 1 96 ? 28.050 15.132 15.427 1.00 91.12 96 GLN A C 1
ATOM 751 O O . GLN A 1 96 ? 27.243 14.217 15.563 1.00 91.12 96 GLN A O 1
ATOM 756 N N . MET A 1 97 ? 28.333 15.977 16.405 1.00 92.19 97 MET A N 1
ATOM 757 C CA . MET A 1 97 ? 27.543 16.103 17.616 1.00 92.19 97 MET A CA 1
ATOM 758 C C . MET A 1 97 ? 26.700 17.365 17.479 1.00 92.19 97 MET A C 1
ATOM 760 O O . MET A 1 97 ? 27.225 18.441 17.199 1.00 92.19 97 MET A O 1
ATOM 764 N N . SER A 1 98 ? 25.395 17.252 17.666 1.00 91.38 98 SER A N 1
ATOM 765 C CA . SER A 1 98 ? 24.472 18.384 17.617 1.00 91.38 98 SER A CA 1
ATOM 766 C C . SER A 1 98 ? 23.614 18.416 18.879 1.00 91.38 98 SER A C 1
ATOM 768 O O . SER A 1 98 ? 23.713 17.536 19.735 1.00 91.38 98 SER A O 1
ATOM 770 N N . ALA A 1 99 ? 22.818 19.471 19.064 1.00 92.12 99 ALA A N 1
ATOM 771 C CA . ALA A 1 99 ? 21.929 19.536 20.216 1.00 92.12 99 ALA A CA 1
ATOM 772 C C . ALA A 1 99 ? 20.918 18.378 20.165 1.00 92.12 99 ALA A C 1
ATOM 774 O O . ALA A 1 99 ? 20.236 18.197 19.157 1.00 92.12 99 ALA A O 1
ATOM 775 N N . CYS A 1 100 ? 20.799 17.633 21.263 1.00 91.00 100 CYS A N 1
ATOM 776 C CA . CYS A 1 100 ? 19.797 16.586 21.407 1.00 91.00 100 CYS A CA 1
ATOM 777 C C . CYS A 1 100 ? 18.399 17.180 21.253 1.00 91.00 100 CYS A C 1
ATOM 779 O O . CYS A 1 100 ? 17.953 17.964 22.102 1.00 91.00 100 CYS A O 1
ATOM 781 N N . ASP A 1 101 ? 17.693 16.816 20.188 1.00 82.69 101 ASP A N 1
ATOM 782 C CA . ASP A 1 101 ? 16.363 17.356 19.945 1.00 82.69 101 ASP A CA 1
ATOM 783 C C . ASP A 1 101 ? 15.296 16.574 20.718 1.00 82.69 101 ASP A C 1
ATOM 785 O O . ASP A 1 101 ? 14.645 15.659 20.215 1.00 82.69 101 ASP A O 1
ATOM 789 N N . GLN A 1 102 ? 15.089 16.979 21.972 1.00 68.94 102 GLN A N 1
ATOM 790 C CA . GLN A 1 102 ? 14.082 16.382 22.855 1.00 68.94 102 GLN A CA 1
ATOM 791 C C . GLN A 1 102 ? 12.641 16.593 22.368 1.00 68.94 102 GLN A C 1
ATOM 793 O O . GLN A 1 102 ? 11.749 15.843 22.757 1.00 68.94 102 GLN A O 1
ATOM 798 N N . ARG A 1 103 ? 12.381 17.606 21.524 1.00 58.91 103 ARG A N 1
ATOM 799 C CA . ARG A 1 103 ? 11.036 17.858 20.972 1.00 58.91 103 ARG A CA 1
ATOM 800 C C . ARG A 1 103 ? 10.677 16.882 19.855 1.00 58.91 103 ARG A C 1
ATOM 802 O O . ARG A 1 103 ? 9.517 16.831 19.455 1.00 58.91 103 ARG A O 1
ATOM 809 N N . ASN A 1 104 ? 11.646 16.104 19.383 1.00 54.88 104 ASN A N 1
ATOM 810 C CA . ASN A 1 104 ? 11.488 15.222 18.239 1.00 54.88 104 ASN A CA 1
ATOM 811 C C . ASN A 1 104 ? 11.178 13.765 18.584 1.00 54.88 104 ASN A C 1
ATOM 813 O O . ASN A 1 104 ? 10.742 13.012 17.714 1.00 54.88 104 ASN A O 1
ATOM 817 N N . TRP A 1 105 ? 11.321 13.386 19.854 1.00 56.16 105 TRP A N 1
ATOM 818 C CA . TRP A 1 105 ? 11.070 12.023 20.328 1.00 56.16 105 TRP A CA 1
ATOM 819 C C . TRP A 1 105 ? 9.601 11.593 20.203 1.00 56.16 105 TRP A C 1
ATOM 821 O O . TRP A 1 105 ? 9.325 10.399 20.116 1.00 56.16 105 TRP A O 1
ATOM 831 N N . ASP A 1 106 ? 8.680 12.561 20.128 1.00 52.84 106 ASP A N 1
ATOM 832 C CA . ASP A 1 106 ? 7.240 12.322 19.981 1.00 52.84 106 ASP A CA 1
ATOM 833 C C . ASP A 1 106 ? 6.712 12.526 18.541 1.00 52.84 106 ASP A C 1
ATOM 835 O O . ASP A 1 106 ? 5.586 12.119 18.258 1.00 52.84 106 ASP A O 1
ATOM 839 N N . TYR A 1 107 ? 7.479 13.147 17.624 1.00 49.28 107 TYR A N 1
ATOM 840 C CA . TYR A 1 107 ? 6.952 13.622 16.325 1.00 49.28 107 TYR A CA 1
ATOM 841 C C . TYR A 1 107 ? 7.764 13.273 15.062 1.00 49.28 107 TYR A C 1
ATOM 843 O O . TYR A 1 107 ? 7.351 13.665 13.973 1.00 49.28 107 TYR A O 1
ATOM 851 N N . MET A 1 108 ? 8.852 12.498 15.153 1.00 54.25 108 MET A N 1
ATOM 852 C CA . MET A 1 108 ? 9.602 11.979 13.987 1.00 54.25 108 MET A CA 1
ATOM 853 C C . MET A 1 108 ? 10.040 13.037 12.945 1.00 54.25 108 MET A C 1
ATOM 855 O O . MET A 1 108 ? 10.149 12.732 11.760 1.00 54.25 108 MET A O 1
ATOM 859 N N . ALA A 1 109 ? 10.284 14.288 13.337 1.00 52.97 109 ALA A N 1
ATOM 860 C CA . ALA A 1 109 ? 10.677 15.350 12.408 1.00 52.97 109 ALA A CA 1
ATOM 861 C C . ALA A 1 109 ? 12.202 15.459 12.199 1.00 52.97 109 ALA A C 1
ATOM 863 O O . ALA A 1 109 ? 12.628 16.267 11.378 1.00 52.97 109 ALA A O 1
ATOM 864 N N . ASN A 1 110 ? 13.028 14.664 12.896 1.00 62.88 110 ASN A N 1
ATOM 865 C CA . ASN A 1 110 ? 14.481 14.639 12.686 1.00 62.88 110 ASN A CA 1
ATOM 866 C C . ASN A 1 110 ? 15.067 13.234 12.934 1.00 62.88 110 ASN A C 1
ATOM 868 O O . ASN A 1 110 ? 15.485 12.900 14.042 1.00 62.88 110 ASN A O 1
ATOM 872 N N . TYR A 1 111 ? 15.049 12.390 11.898 1.00 75.06 111 TYR A N 1
ATOM 873 C CA . TYR A 1 111 ? 15.550 11.003 11.928 1.00 75.06 111 TYR A CA 1
ATOM 874 C C . TYR A 1 111 ? 17.076 10.901 12.062 1.00 75.06 111 TYR A C 1
ATOM 876 O O . TYR A 1 111 ? 17.603 9.843 12.388 1.00 75.06 111 TYR A O 1
ATOM 884 N N . ASN A 1 112 ? 17.771 12.015 11.874 1.00 84.19 112 ASN A N 1
ATOM 885 C CA . ASN A 1 112 ? 19.217 12.103 11.705 1.00 84.19 112 ASN A CA 1
ATOM 886 C C . ASN A 1 112 ? 20.025 11.843 12.994 1.00 84.19 112 ASN A C 1
ATOM 888 O O . ASN A 1 112 ? 21.249 11.739 12.948 1.00 84.19 112 ASN A O 1
ATOM 892 N N . GLN A 1 113 ? 19.347 11.749 14.146 1.00 89.38 113 GLN A N 1
ATOM 893 C CA . GLN A 1 113 ? 19.933 11.428 15.460 1.00 89.38 113 GLN A CA 1
ATOM 894 C C . GLN A 1 113 ? 19.534 10.035 15.974 1.00 89.38 113 GLN A C 1
ATOM 896 O O . GLN A 1 113 ? 19.924 9.642 17.077 1.00 89.38 113 GLN A O 1
ATOM 901 N N . LEU A 1 114 ? 18.715 9.298 15.213 1.00 86.38 114 LEU A N 1
ATOM 902 C CA . LEU A 1 114 ? 18.231 7.979 15.596 1.00 86.38 114 LEU A CA 1
ATOM 903 C C . LEU A 1 114 ? 19.110 6.902 14.959 1.00 86.38 114 LEU A C 1
ATOM 905 O O . LEU A 1 114 ? 19.190 6.789 13.741 1.00 86.38 114 LEU A O 1
ATOM 909 N N . LEU A 1 115 ? 19.760 6.098 15.793 1.00 86.56 115 LEU A N 1
ATOM 910 C CA . LEU A 1 115 ? 20.729 5.090 15.371 1.00 86.56 115 LEU A CA 1
ATOM 911 C C . LEU A 1 115 ? 20.240 3.706 15.783 1.00 86.56 115 LEU A C 1
ATOM 913 O O . LEU A 1 115 ? 19.727 3.530 16.891 1.00 86.56 115 LEU A O 1
ATOM 917 N N . SER A 1 116 ? 20.432 2.715 14.918 1.00 85.81 116 SER A N 1
ATOM 918 C CA . SER A 1 116 ? 20.351 1.309 15.304 1.00 85.81 116 SER A CA 1
ATOM 919 C C . SER A 1 116 ? 21.740 0.786 15.668 1.00 85.81 116 SER A C 1
ATOM 921 O O . SER A 1 116 ? 22.743 1.162 15.061 1.00 85.81 116 SER A O 1
ATOM 923 N N . ILE A 1 117 ? 21.808 -0.074 16.686 1.00 81.94 117 ILE A N 1
ATOM 924 C CA . ILE A 1 117 ? 23.029 -0.815 17.025 1.00 81.94 117 ILE A CA 1
ATOM 925 C C . ILE A 1 117 ? 22.797 -2.273 16.663 1.00 81.94 117 ILE A C 1
ATOM 927 O O . ILE A 1 117 ? 21.950 -2.939 17.257 1.00 81.94 117 ILE A O 1
ATOM 931 N N . GLU A 1 118 ? 23.583 -2.776 15.719 1.00 81.31 118 GLU A N 1
ATOM 932 C CA . GLU A 1 118 ? 23.535 -4.171 15.301 1.00 81.31 118 GLU A CA 1
ATOM 933 C C . GLU A 1 118 ? 24.741 -4.938 15.848 1.00 81.31 118 GLU A C 1
ATOM 935 O O . GLU A 1 118 ? 25.895 -4.527 15.714 1.00 81.31 118 GLU A O 1
ATOM 940 N N . LEU A 1 119 ? 24.470 -6.075 16.491 1.00 77.69 119 LEU A N 1
ATOM 941 C CA . LEU A 1 119 ? 25.506 -6.988 16.961 1.00 77.69 119 LEU A CA 1
ATOM 942 C C . LEU A 1 119 ? 26.100 -7.741 15.768 1.00 77.69 119 LEU A C 1
ATOM 944 O O . LEU A 1 119 ? 25.472 -8.639 15.207 1.00 77.69 119 LEU A O 1
ATOM 948 N N . VAL A 1 120 ? 27.346 -7.419 15.425 1.00 74.81 120 VAL A N 1
ATOM 949 C CA . VAL A 1 120 ? 28.109 -8.175 14.427 1.00 74.81 120 VAL A CA 1
ATOM 950 C C . VAL A 1 120 ? 28.582 -9.484 15.063 1.00 74.81 120 VAL A C 1
ATOM 952 O O . VAL A 1 120 ? 29.565 -9.531 15.802 1.00 74.81 120 VAL A O 1
ATOM 955 N N . THR A 1 121 ? 27.856 -10.568 14.801 1.00 60.06 121 THR A N 1
ATOM 956 C CA . THR A 1 121 ? 28.238 -11.920 15.229 1.00 60.06 121 THR A CA 1
ATOM 957 C C . THR A 1 121 ? 29.122 -12.559 14.153 1.00 60.06 121 THR A C 1
ATOM 959 O O . THR A 1 121 ? 28.760 -12.581 12.984 1.00 60.06 121 THR A O 1
ATOM 962 N N . GLY A 1 122 ? 30.313 -13.042 14.528 1.00 57.06 122 GLY A N 1
ATOM 963 C CA . GLY A 1 122 ? 31.241 -13.722 13.604 1.00 57.06 122 GLY A CA 1
ATOM 964 C C . GLY A 1 122 ? 32.615 -13.069 13.425 1.00 57.06 122 GLY A C 1
ATOM 965 O O . GLY A 1 122 ? 33.500 -13.685 12.836 1.00 57.06 122 GLY A O 1
ATOM 966 N N . TYR A 1 123 ? 32.852 -11.876 13.979 1.00 50.28 123 TYR A N 1
ATOM 967 C CA . TYR A 1 123 ? 34.197 -11.299 14.014 1.00 50.28 123 TYR A CA 1
ATOM 968 C C . TYR A 1 123 ? 34.990 -11.865 15.201 1.00 50.28 123 TYR A C 1
ATOM 970 O O . TYR A 1 123 ? 34.895 -11.374 16.326 1.00 50.28 123 TYR A O 1
ATOM 978 N N . VAL A 1 124 ? 35.771 -12.921 14.962 1.00 49.09 124 VAL A N 1
ATOM 979 C CA . VAL A 1 124 ? 36.812 -13.366 15.897 1.00 49.09 124 VAL A CA 1
ATOM 980 C C . VAL A 1 124 ? 38.090 -12.628 15.500 1.00 49.09 124 VAL A C 1
ATOM 982 O O . VAL A 1 124 ? 38.663 -12.963 14.463 1.00 49.09 124 VAL A O 1
ATOM 985 N N . PRO A 1 125 ? 38.552 -11.607 16.250 1.00 47.69 125 PRO A N 1
ATOM 986 C CA . PRO A 1 125 ? 39.850 -11.019 15.959 1.00 47.69 125 PRO A CA 1
ATOM 987 C C . PRO A 1 125 ? 40.888 -12.139 16.020 1.00 47.69 125 PRO A C 1
ATOM 989 O O . PRO A 1 125 ? 40.879 -12.934 16.957 1.00 47.69 125 PRO A O 1
ATOM 992 N N . GLU A 1 126 ? 41.761 -12.217 15.019 1.00 42.06 126 GLU A N 1
ATOM 993 C CA . GLU A 1 126 ? 42.859 -13.178 14.986 1.00 42.06 126 GLU A CA 1
ATOM 994 C C . GLU A 1 126 ? 43.782 -12.897 16.186 1.00 42.06 126 GLU A C 1
ATOM 996 O O . GLU A 1 126 ? 44.660 -12.032 16.164 1.00 42.06 126 GLU A O 1
ATOM 1001 N N . ILE A 1 127 ? 43.504 -13.553 17.314 1.00 39.91 127 ILE A N 1
ATOM 1002 C CA . ILE A 1 127 ? 44.367 -13.547 18.486 1.00 39.91 127 ILE A CA 1
ATOM 1003 C C . ILE A 1 127 ? 45.408 -14.621 18.199 1.00 39.91 127 ILE A C 1
ATOM 1005 O O . ILE A 1 127 ? 45.173 -15.804 18.437 1.00 39.91 127 ILE A O 1
ATOM 1009 N N . THR A 1 128 ? 46.571 -14.222 17.685 1.00 33.22 128 THR A N 1
ATOM 1010 C CA . THR A 1 128 ? 47.767 -15.071 17.716 1.00 33.22 128 THR A CA 1
ATOM 1011 C C . THR A 1 128 ? 48.123 -15.349 19.173 1.00 33.22 128 THR A C 1
ATOM 1013 O O . THR A 1 128 ? 48.845 -14.583 19.813 1.00 33.22 128 THR A O 1
ATOM 1016 N N . LEU A 1 129 ? 47.571 -16.428 19.724 1.00 37.16 129 LEU A N 1
ATOM 1017 C CA . LEU A 1 129 ? 48.002 -16.981 20.998 1.00 37.16 129 LEU A CA 1
ATOM 1018 C C . LEU A 1 129 ? 49.396 -17.609 20.814 1.00 37.16 129 LEU A C 1
ATOM 1020 O O . LEU A 1 129 ? 49.660 -18.218 19.774 1.00 37.16 129 LEU A O 1
ATOM 1024 N N . PRO A 1 130 ? 50.306 -17.483 21.798 1.00 54.75 130 PRO A N 1
ATOM 1025 C CA . PRO A 1 130 ? 51.563 -18.220 21.773 1.00 54.75 130 PRO A CA 1
ATOM 1026 C C . PRO A 1 130 ? 51.286 -19.734 21.756 1.00 54.75 130 PRO A C 1
ATOM 1028 O O . PRO A 1 130 ? 50.302 -20.179 22.356 1.00 54.75 130 PRO A O 1
ATOM 1031 N N . PRO A 1 131 ? 52.128 -20.537 21.079 1.00 50.84 131 PRO A N 1
ATOM 1032 C CA . PRO A 1 131 ? 51.870 -21.958 20.891 1.00 50.84 131 PRO A CA 1
ATOM 1033 C C . PRO A 1 131 ? 51.755 -22.680 22.243 1.00 50.84 131 PRO A C 1
ATOM 1035 O O . PRO A 1 131 ? 52.575 -22.439 23.137 1.00 50.84 131 PRO A O 1
ATOM 1038 N N . PRO A 1 132 ? 50.759 -23.568 22.411 1.00 49.41 132 PRO A N 1
ATOM 1039 C CA . PRO A 1 132 ? 50.602 -24.330 23.639 1.00 49.41 132 PRO A CA 1
ATOM 1040 C C . PRO A 1 132 ? 51.786 -25.294 23.837 1.00 49.41 132 PRO A C 1
ATOM 1042 O O . PRO A 1 132 ? 52.325 -25.824 22.860 1.00 49.41 132 PRO A O 1
ATOM 1045 N N . PRO A 1 133 ? 52.205 -25.559 25.089 1.00 55.69 133 PRO A N 1
ATOM 1046 C CA . PRO A 1 133 ? 53.210 -26.576 25.370 1.00 55.69 133 PRO A CA 1
ATOM 1047 C C . PRO A 1 133 ? 52.699 -27.978 24.974 1.00 55.69 133 PRO A C 1
ATOM 1049 O O . PRO A 1 133 ? 51.506 -28.264 25.125 1.00 55.69 133 PRO A O 1
ATOM 1052 N N . PRO A 1 134 ? 53.577 -28.873 24.482 1.00 49.88 134 PRO A N 1
ATOM 1053 C CA . PRO A 1 134 ? 53.175 -30.200 24.026 1.00 49.88 134 PRO A CA 1
ATOM 1054 C C . PRO A 1 134 ? 52.627 -31.025 25.196 1.00 49.88 134 PRO A C 1
ATOM 1056 O O . PRO A 1 134 ? 53.304 -31.220 26.206 1.00 49.88 134 PRO A O 1
ATOM 1059 N N . THR A 1 135 ? 51.388 -31.501 25.057 1.00 49.34 135 THR A N 1
ATOM 1060 C CA . THR A 1 135 ? 50.713 -32.343 26.058 1.00 49.34 135 THR A CA 1
ATOM 1061 C C . THR A 1 135 ? 50.888 -33.830 25.693 1.00 49.34 135 THR A C 1
ATOM 1063 O O . THR A 1 135 ? 50.851 -34.142 24.501 1.00 49.34 135 THR A O 1
ATOM 1066 N N . PRO A 1 136 ? 51.113 -34.749 26.662 1.00 45.59 136 PRO A N 1
ATOM 1067 C CA . PRO A 1 136 ? 51.436 -36.153 26.389 1.00 45.59 136 PRO A CA 1
ATOM 1068 C C . PRO A 1 136 ? 50.235 -36.975 25.895 1.00 45.59 136 PRO A C 1
ATOM 1070 O O . PRO A 1 136 ? 49.087 -36.667 26.210 1.00 45.59 136 PRO A O 1
ATOM 1073 N N . GLU A 1 137 ? 50.539 -38.045 25.154 1.00 45.81 137 GLU A N 1
ATOM 1074 C CA . GLU A 1 137 ? 49.589 -38.964 24.511 1.00 45.81 137 GLU A CA 1
ATOM 1075 C C . GLU A 1 137 ? 48.543 -39.578 25.470 1.00 45.81 137 GLU A C 1
ATOM 1077 O O . GLU A 1 137 ? 48.883 -39.987 26.586 1.00 45.81 137 GLU A O 1
ATOM 1082 N N . PRO A 1 138 ? 47.275 -39.719 25.033 1.00 41.78 138 PRO A N 1
ATOM 1083 C CA . PRO A 1 138 ? 46.221 -40.311 25.844 1.00 41.78 138 PRO A CA 1
ATOM 1084 C C . PRO A 1 138 ? 46.241 -41.845 25.800 1.00 41.78 138 PRO A C 1
ATOM 1086 O O . PRO A 1 138 ? 46.292 -42.473 24.743 1.00 41.78 138 PRO A O 1
ATOM 1089 N N . THR A 1 139 ? 46.128 -42.449 26.984 1.00 38.25 139 THR A N 1
ATOM 1090 C CA . THR A 1 139 ? 45.873 -43.883 27.166 1.00 38.25 139 THR A CA 1
ATOM 1091 C C . THR A 1 139 ? 44.396 -44.187 26.910 1.00 38.25 139 THR A C 1
ATOM 1093 O O . THR A 1 139 ? 43.507 -43.524 27.442 1.00 38.25 139 THR A O 1
ATOM 1096 N N . THR A 1 140 ? 44.148 -45.206 26.096 1.00 39.50 140 THR A N 1
ATOM 1097 C CA . THR A 1 140 ? 42.844 -45.739 25.694 1.00 39.50 140 THR A CA 1
ATOM 1098 C C . THR A 1 140 ? 42.113 -46.428 26.848 1.00 39.50 140 THR A C 1
ATOM 1100 O O . THR A 1 140 ? 42.612 -47.404 27.404 1.00 39.50 140 THR A O 1
ATOM 1103 N N . LEU A 1 141 ? 40.882 -45.994 27.144 1.00 34.25 141 LEU A N 1
ATOM 1104 C CA . LEU A 1 141 ? 39.893 -46.796 27.870 1.00 34.25 141 LEU A CA 1
ATOM 1105 C C . LEU A 1 141 ? 38.520 -46.710 27.184 1.00 34.25 141 LEU A C 1
ATOM 1107 O O . LEU A 1 141 ? 38.016 -45.637 26.868 1.00 34.25 141 LEU A O 1
ATOM 1111 N N . THR A 1 142 ? 37.967 -47.893 26.935 1.00 41.72 142 THR A N 1
ATOM 1112 C CA . THR A 1 142 ? 36.658 -48.236 26.356 1.00 41.72 142 THR A CA 1
ATOM 1113 C C . THR A 1 142 ? 35.471 -47.852 27.253 1.00 41.72 142 THR A C 1
ATOM 1115 O O . THR A 1 142 ? 35.585 -48.031 28.467 1.00 41.72 142 THR A O 1
ATOM 1118 N N . PRO A 1 143 ? 34.308 -47.445 26.698 1.00 38.94 143 PRO A N 1
ATOM 1119 C CA . PRO A 1 143 ? 33.091 -47.218 27.477 1.00 38.94 143 PRO A CA 1
ATOM 1120 C C . PRO A 1 143 ? 32.123 -48.421 27.463 1.00 38.94 143 PRO A C 1
ATOM 1122 O O . PRO A 1 143 ? 31.903 -49.052 26.428 1.00 38.94 143 PRO A O 1
ATOM 1125 N N . GLU A 1 144 ? 31.512 -48.699 28.619 1.00 40.44 144 GLU A N 1
ATOM 1126 C CA . GLU A 1 144 ? 30.301 -49.525 28.775 1.00 40.44 144 GLU A CA 1
ATOM 1127 C C . GLU A 1 144 ? 29.024 -48.684 28.547 1.00 40.44 144 GLU A C 1
ATOM 1129 O O . GLU A 1 144 ? 29.033 -47.477 28.807 1.00 40.44 144 GLU A O 1
ATOM 1134 N N . PRO A 1 145 ? 27.902 -49.286 28.098 1.00 41.50 145 PRO A N 1
ATOM 1135 C CA . PRO A 1 145 ? 26.670 -48.562 27.803 1.00 41.50 145 PRO A CA 1
ATOM 1136 C C . PRO A 1 145 ? 25.760 -48.472 29.037 1.00 41.50 145 PRO A C 1
ATOM 1138 O O . PRO A 1 145 ? 25.487 -49.481 29.687 1.00 41.50 145 PRO A O 1
ATOM 1141 N N . SER A 1 146 ? 25.209 -47.286 29.324 1.00 33.75 146 SER A N 1
ATOM 1142 C CA . SER A 1 146 ? 24.134 -47.138 30.312 1.00 33.75 146 SER A CA 1
ATOM 1143 C C . SER A 1 146 ? 22.930 -46.356 29.774 1.00 33.75 146 SER A C 1
ATOM 1145 O O . SER A 1 146 ? 23.049 -45.315 29.139 1.00 33.75 146 SER A O 1
ATOM 1147 N N . SER A 1 147 ? 21.783 -46.997 30.003 1.00 32.84 147 SER A N 1
ATOM 1148 C CA . SER A 1 147 ? 20.385 -46.565 30.101 1.00 32.84 147 SER A CA 1
ATOM 1149 C C . SER A 1 147 ? 19.951 -45.162 29.659 1.00 32.84 147 SER A C 1
ATOM 1151 O O . SER A 1 147 ? 20.343 -44.147 30.224 1.00 32.84 147 SER A O 1
ATOM 1153 N N . TRP A 1 148 ? 18.955 -45.186 28.773 1.00 33.38 148 TRP A N 1
ATOM 1154 C CA . TRP A 1 148 ? 18.014 -44.119 28.443 1.00 33.38 148 TRP A CA 1
ATOM 1155 C C . TRP A 1 148 ? 17.216 -43.592 29.650 1.00 33.38 148 TRP A C 1
ATOM 1157 O O . TRP A 1 148 ? 16.561 -44.363 30.353 1.00 33.38 148 TRP A O 1
ATOM 1167 N N . THR A 1 149 ? 17.147 -42.267 29.766 1.00 36.69 149 THR A N 1
ATOM 1168 C CA . THR A 1 149 ? 16.061 -41.516 30.423 1.00 36.69 149 THR A CA 1
ATOM 1169 C C . THR A 1 149 ? 15.606 -40.390 29.485 1.00 36.69 149 THR A C 1
ATOM 1171 O O . THR A 1 149 ? 16.463 -39.807 28.823 1.00 36.69 149 THR A O 1
ATOM 1174 N N . PRO A 1 150 ? 14.300 -40.075 29.388 1.00 36.50 150 PRO A N 1
ATOM 1175 C CA . PRO A 1 150 ? 13.807 -39.044 28.480 1.00 36.50 150 PRO A CA 1
ATOM 1176 C C . PRO A 1 150 ? 13.942 -37.641 29.091 1.00 36.50 150 PRO A C 1
ATOM 1178 O O . PRO A 1 150 ? 13.477 -37.402 30.206 1.00 36.50 150 PRO A O 1
ATOM 1181 N N . GLU A 1 151 ? 14.555 -36.722 28.343 1.00 34.06 151 GLU A N 1
ATOM 1182 C CA . GLU A 1 151 ? 14.614 -35.290 28.659 1.00 34.06 151 GLU A CA 1
ATOM 1183 C C . GLU A 1 151 ? 13.345 -34.532 28.208 1.00 34.06 151 GLU A C 1
ATOM 1185 O O . GLU A 1 151 ? 12.665 -34.953 27.266 1.00 34.06 151 GLU A O 1
ATOM 1190 N N . PRO A 1 152 ? 13.008 -33.416 28.886 1.00 39.00 152 PRO A N 1
ATOM 1191 C CA . PRO A 1 152 ? 11.870 -32.558 28.561 1.00 39.00 152 PRO A CA 1
ATOM 1192 C C . PRO A 1 152 ? 12.162 -31.675 27.327 1.00 39.00 152 PRO A C 1
ATOM 1194 O O . PRO A 1 152 ? 13.320 -31.526 26.939 1.00 39.00 152 PRO A O 1
ATOM 1197 N N . PRO A 1 153 ? 11.141 -31.057 26.699 1.00 33.12 153 PRO A N 1
ATOM 1198 C CA . PRO A 1 153 ? 11.333 -30.262 25.486 1.00 33.12 153 PRO A CA 1
ATOM 1199 C C . PRO A 1 153 ? 12.206 -29.027 25.763 1.00 33.12 153 PRO A C 1
ATOM 1201 O O . PRO A 1 153 ? 11.846 -28.181 26.582 1.00 33.12 153 PRO A O 1
ATOM 1204 N N . SER A 1 154 ? 13.351 -28.933 25.079 1.00 35.81 154 SER A N 1
ATOM 1205 C CA . SER A 1 154 ? 14.281 -27.806 25.171 1.00 35.81 154 SER A CA 1
ATOM 1206 C C . SER A 1 154 ? 13.891 -26.681 24.205 1.00 35.81 154 SER A C 1
ATOM 1208 O O . SER A 1 154 ? 13.514 -26.898 23.056 1.00 35.81 154 SER A O 1
ATOM 1210 N N . SER A 1 155 ? 13.977 -25.449 24.695 1.00 35.53 155 SER A N 1
ATOM 1211 C CA . SER A 1 155 ? 13.612 -24.206 24.013 1.00 35.53 155 SER A CA 1
ATOM 1212 C C . SER A 1 155 ? 14.789 -23.536 23.285 1.00 35.53 155 SER A C 1
ATOM 1214 O O . SER A 1 155 ? 14.817 -22.315 23.183 1.00 35.53 155 SER A O 1
ATOM 1216 N N . ASN A 1 156 ? 15.768 -24.295 22.778 1.00 38.44 156 ASN A N 1
ATOM 1217 C CA . ASN A 1 156 ? 16.992 -23.736 22.177 1.00 38.44 156 ASN A CA 1
ATOM 1218 C C . ASN A 1 156 ? 17.137 -24.111 20.692 1.00 38.44 156 ASN A C 1
ATOM 1220 O O . ASN A 1 156 ? 18.041 -24.851 20.310 1.00 38.44 156 ASN A O 1
ATOM 1224 N N . ALA A 1 157 ? 16.262 -23.577 19.837 1.00 41.78 157 ALA A N 1
ATOM 1225 C CA . ALA A 1 157 ? 16.356 -23.768 18.385 1.00 41.78 157 ALA A CA 1
ATOM 1226 C C . ALA A 1 157 ? 17.635 -23.142 17.780 1.00 41.78 157 ALA A C 1
ATOM 1228 O O . ALA A 1 157 ? 18.220 -23.708 16.859 1.00 41.78 157 ALA A O 1
ATOM 1229 N N . SER A 1 158 ? 18.132 -22.034 18.340 1.00 44.56 158 SER A N 1
ATOM 1230 C CA . SER A 1 158 ? 19.300 -21.291 17.836 1.00 44.56 158 SER A CA 1
ATOM 1231 C C . SER A 1 158 ? 20.631 -22.053 17.946 1.00 44.56 158 SER A C 1
ATOM 1233 O O . SER A 1 158 ? 21.452 -21.977 17.034 1.00 44.56 158 SER A O 1
ATOM 1235 N N . SER A 1 159 ? 20.833 -22.855 19.000 1.00 39.16 159 SER A N 1
ATOM 1236 C CA . SER A 1 159 ? 22.072 -23.637 19.188 1.00 39.16 159 SER A CA 1
ATOM 1237 C C . SER A 1 159 ? 22.215 -24.770 18.164 1.00 39.16 159 SER A C 1
ATOM 1239 O O . SER A 1 159 ? 23.312 -25.032 17.682 1.00 39.16 159 SER A O 1
ATOM 1241 N N . SER A 1 160 ? 21.102 -25.416 17.800 1.00 48.41 160 SER A N 1
ATOM 1242 C CA . SER A 1 160 ? 21.096 -26.549 16.860 1.00 48.41 160 SER A CA 1
ATOM 1243 C C . SER A 1 160 ? 21.376 -26.138 15.408 1.00 48.41 160 SER A C 1
ATOM 1245 O O . SER A 1 160 ? 22.024 -26.868 14.662 1.00 48.41 160 SER A O 1
ATOM 1247 N N . VAL A 1 161 ? 20.941 -24.936 15.013 1.00 52.69 161 VAL A N 1
ATOM 1248 C CA . VAL A 1 161 ? 21.177 -24.391 13.667 1.00 52.69 161 VAL A CA 1
ATOM 1249 C C . VAL A 1 161 ? 22.639 -23.970 13.502 1.00 52.69 161 VAL A C 1
ATOM 1251 O O . VAL A 1 161 ? 23.242 -24.251 12.470 1.00 52.69 161 VAL A O 1
ATOM 1254 N N . LEU A 1 162 ? 23.242 -23.376 14.536 1.00 46.50 162 LEU A N 1
ATOM 1255 C CA . LEU A 1 162 ? 24.669 -23.036 14.558 1.00 46.50 162 LEU A CA 1
ATOM 1256 C C . LEU A 1 162 ? 25.563 -24.276 14.419 1.00 46.50 162 LEU A C 1
ATOM 1258 O O . LEU A 1 162 ? 26.481 -24.270 13.603 1.00 46.50 162 LEU A O 1
ATOM 1262 N N . GLU A 1 163 ? 25.268 -25.360 15.142 1.00 44.59 163 GLU A N 1
ATOM 1263 C CA . GLU A 1 163 ? 25.992 -26.632 14.988 1.00 44.59 163 GLU A CA 1
ATOM 1264 C C . GLU A 1 163 ? 25.823 -27.234 13.584 1.00 44.59 163 GLU A C 1
ATOM 1266 O O . GLU A 1 163 ? 26.777 -27.763 13.017 1.00 44.59 163 GLU A O 1
ATOM 1271 N N . SER A 1 164 ? 24.633 -27.120 12.989 1.00 55.84 164 SER A N 1
ATOM 1272 C CA . SER A 1 164 ? 24.361 -27.570 11.619 1.00 55.84 164 SER A CA 1
ATOM 1273 C C . SER A 1 164 ? 25.171 -26.777 10.583 1.00 55.84 164 SER A C 1
ATOM 1275 O O . SER A 1 164 ? 25.737 -27.355 9.657 1.00 55.84 164 SER A O 1
ATOM 1277 N N . ILE A 1 165 ? 25.274 -25.459 10.757 1.00 55.38 165 ILE A N 1
ATOM 1278 C CA . ILE A 1 165 ? 26.003 -24.567 9.847 1.00 55.38 165 ILE A CA 1
ATOM 1279 C C . ILE A 1 165 ? 27.517 -24.776 9.943 1.00 55.38 165 ILE A C 1
ATOM 1281 O O . ILE A 1 165 ? 28.187 -24.894 8.920 1.00 55.38 165 ILE A O 1
ATOM 1285 N N . VAL A 1 166 ? 28.061 -24.889 11.158 1.00 59.59 166 VAL A N 1
ATOM 1286 C CA . VAL A 1 166 ? 29.499 -25.137 11.370 1.00 59.59 166 VAL A CA 1
ATOM 1287 C C . VAL A 1 166 ? 29.938 -26.469 10.748 1.00 59.59 166 VAL A C 1
ATOM 1289 O O . VAL A 1 166 ? 31.063 -26.584 10.270 1.00 59.59 166 VAL A O 1
ATOM 1292 N N . ASN A 1 167 ? 29.042 -27.456 10.690 1.00 65.00 167 ASN A N 1
ATOM 1293 C CA . ASN A 1 167 ? 29.314 -28.770 10.110 1.00 65.00 167 ASN A CA 1
ATOM 1294 C C . ASN A 1 167 ? 29.021 -28.874 8.600 1.00 65.00 167 ASN A C 1
ATOM 1296 O O . ASN A 1 167 ? 28.966 -29.991 8.085 1.00 65.00 167 ASN A O 1
ATOM 1300 N N . GLN A 1 168 ? 28.821 -27.754 7.889 1.00 76.25 168 GLN A N 1
ATOM 1301 C CA . GLN A 1 168 ? 28.481 -27.739 6.455 1.00 76.25 168 GLN A CA 1
ATOM 1302 C C . GLN A 1 168 ? 27.253 -28.602 6.114 1.00 76.25 168 GLN A C 1
ATOM 1304 O O . GLN A 1 168 ? 27.171 -29.214 5.046 1.00 76.25 168 GLN A O 1
ATOM 1309 N N . ALA A 1 169 ? 26.291 -28.695 7.033 1.00 76.75 169 ALA A N 1
ATOM 1310 C CA . ALA A 1 169 ? 25.090 -29.469 6.783 1.00 76.75 169 ALA A CA 1
ATOM 1311 C C . ALA A 1 169 ? 24.260 -28.831 5.652 1.00 76.75 169 ALA A C 1
ATOM 1313 O O . ALA A 1 169 ? 24.325 -27.616 5.450 1.00 76.75 169 ALA A O 1
ATOM 1314 N N . PRO A 1 170 ? 23.443 -29.622 4.939 1.00 85.56 170 PRO A N 1
ATOM 1315 C CA . PRO A 1 170 ? 22.549 -29.092 3.924 1.00 85.56 170 PRO A CA 1
ATOM 1316 C C . PRO A 1 170 ? 21.523 -28.131 4.544 1.00 85.56 170 PRO A C 1
ATOM 1318 O O . PRO A 1 170 ? 20.831 -28.466 5.506 1.00 85.56 170 PRO A O 1
ATOM 1321 N N . LEU A 1 171 ? 21.411 -26.941 3.967 1.00 87.00 171 LEU A N 1
ATOM 1322 C CA . LEU A 1 171 ? 20.523 -25.860 4.373 1.00 87.00 171 LEU A CA 1
ATOM 1323 C C . LEU A 1 171 ? 19.469 -25.632 3.294 1.00 87.00 171 LEU A C 1
ATOM 1325 O O . LEU A 1 171 ? 19.743 -25.754 2.101 1.00 87.00 171 LEU A O 1
ATOM 1329 N N . ARG A 1 172 ? 18.273 -25.223 3.711 1.00 84.88 172 ARG A N 1
ATOM 1330 C CA . ARG A 1 172 ? 17.302 -24.606 2.808 1.00 84.88 172 ARG A CA 1
ATOM 1331 C C . ARG A 1 172 ? 17.122 -23.162 3.195 1.00 84.88 172 ARG A C 1
ATOM 1333 O O . ARG A 1 172 ? 16.770 -22.873 4.338 1.00 84.88 172 ARG A O 1
ATOM 1340 N N . VAL A 1 173 ? 17.323 -22.272 2.235 1.00 81.94 173 VAL A N 1
ATOM 1341 C CA . VAL A 1 173 ? 17.072 -20.855 2.458 1.00 81.94 173 VAL A CA 1
ATOM 1342 C C . VAL A 1 173 ? 15.630 -20.573 2.086 1.00 81.94 173 VAL A C 1
ATOM 1344 O O . VAL A 1 173 ? 15.212 -20.750 0.943 1.00 81.94 173 VAL A O 1
ATOM 1347 N N . ARG A 1 174 ? 14.856 -20.197 3.099 1.00 79.88 174 ARG A N 1
ATOM 1348 C CA . ARG A 1 174 ? 13.439 -19.874 2.985 1.00 79.88 174 ARG A CA 1
ATOM 1349 C C . ARG A 1 174 ? 13.240 -18.419 3.316 1.00 79.88 174 ARG A C 1
ATOM 1351 O O . ARG A 1 174 ? 13.988 -17.829 4.093 1.00 79.88 174 ARG A O 1
ATOM 1358 N N . THR A 1 175 ? 12.179 -17.858 2.775 1.00 65.19 175 THR A N 1
ATOM 1359 C CA . THR A 1 175 ? 11.794 -16.508 3.157 1.00 65.19 175 THR A CA 1
ATOM 1360 C C . THR A 1 175 ? 11.151 -16.541 4.546 1.00 65.19 175 THR A C 1
ATOM 1362 O O . THR A 1 175 ? 10.280 -17.371 4.814 1.00 65.19 175 THR A O 1
ATOM 1365 N N . ALA A 1 176 ? 11.568 -15.646 5.447 1.00 57.91 176 ALA A N 1
ATOM 1366 C CA . ALA A 1 176 ? 11.074 -15.625 6.831 1.00 57.91 176 ALA A CA 1
ATOM 1367 C C . ALA A 1 176 ? 9.549 -15.417 6.924 1.00 57.91 176 ALA A C 1
ATOM 1369 O O . ALA A 1 176 ? 8.912 -15.856 7.877 1.00 57.91 176 ALA A O 1
ATOM 1370 N N . LYS A 1 177 ? 8.959 -14.764 5.915 1.00 49.94 177 LYS A N 1
ATOM 1371 C CA . LYS A 1 177 ? 7.530 -14.439 5.866 1.00 49.94 177 LYS A CA 1
ATOM 1372 C C . LYS A 1 177 ? 6.689 -15.416 5.024 1.00 49.94 177 LYS A C 1
ATOM 1374 O O . LYS A 1 177 ? 5.471 -15.413 5.159 1.00 49.94 177 LYS A O 1
ATOM 1379 N N . ALA A 1 178 ? 7.308 -16.270 4.202 1.00 60.81 178 ALA A N 1
ATOM 1380 C CA . ALA A 1 178 ? 6.638 -17.340 3.458 1.00 60.81 178 ALA A CA 1
ATOM 1381 C C . ALA A 1 178 ? 7.502 -18.614 3.467 1.00 60.81 178 ALA A C 1
ATOM 1383 O O . ALA A 1 178 ? 8.317 -18.854 2.575 1.00 60.81 178 ALA A O 1
ATOM 1384 N N . ALA A 1 179 ? 7.291 -19.457 4.484 1.00 69.62 179 ALA A N 1
ATOM 1385 C CA . ALA A 1 179 ? 8.103 -20.649 4.752 1.00 69.62 179 ALA A CA 1
ATOM 1386 C C . ALA A 1 179 ? 8.070 -21.724 3.643 1.00 69.62 179 ALA A C 1
ATOM 1388 O O . ALA A 1 179 ? 8.892 -22.638 3.666 1.00 69.62 179 ALA A O 1
ATOM 1389 N N . ASN A 1 180 ? 7.135 -21.622 2.691 1.00 72.31 180 ASN A N 1
ATOM 1390 C CA . ASN A 1 180 ? 7.002 -22.542 1.557 1.00 72.31 180 ASN A CA 1
ATOM 1391 C C . ASN A 1 180 ? 7.724 -22.056 0.290 1.00 72.31 180 ASN A C 1
ATOM 1393 O O . ASN A 1 180 ? 7.769 -22.800 -0.687 1.00 72.31 180 ASN A O 1
ATOM 1397 N N . LEU A 1 181 ? 8.258 -20.829 0.290 1.00 71.06 181 LEU A N 1
ATOM 1398 C CA . LEU A 1 181 ? 9.056 -20.298 -0.809 1.00 71.06 181 LEU A CA 1
ATOM 1399 C C . LEU A 1 181 ? 10.538 -20.527 -0.494 1.00 71.06 181 LEU A C 1
ATOM 1401 O O . LEU A 1 181 ? 11.067 -19.980 0.482 1.00 71.06 181 LEU A O 1
ATOM 1405 N N . CYS A 1 182 ? 11.181 -21.365 -1.300 1.00 80.19 182 CYS A N 1
ATOM 1406 C CA . CYS A 1 182 ? 12.581 -21.744 -1.168 1.00 80.19 182 CYS A CA 1
ATOM 1407 C C . CYS A 1 182 ? 13.412 -21.040 -2.238 1.00 80.19 182 CYS A C 1
ATOM 1409 O O . CYS A 1 182 ? 12.953 -20.862 -3.368 1.00 80.19 182 CYS A O 1
ATOM 1411 N N . VAL A 1 183 ? 14.657 -20.699 -1.903 1.00 83.81 183 VAL A N 1
ATOM 1412 C CA . VAL A 1 183 ? 15.644 -20.402 -2.939 1.00 83.81 183 VAL A CA 1
ATOM 1413 C C . VAL A 1 183 ? 15.950 -21.697 -3.699 1.00 83.81 183 VAL A C 1
ATOM 1415 O O . VAL A 1 183 ? 16.076 -22.751 -3.078 1.00 83.81 183 VAL A O 1
ATOM 1418 N N . THR A 1 184 ? 16.057 -21.640 -5.024 1.00 87.62 184 THR A N 1
ATOM 1419 C CA . THR A 1 184 ? 16.465 -22.766 -5.873 1.00 87.62 184 THR A CA 1
ATOM 1420 C C . THR A 1 184 ? 17.682 -22.388 -6.702 1.00 87.62 184 THR A C 1
ATOM 1422 O O . THR A 1 184 ? 17.853 -21.238 -7.089 1.00 87.62 184 THR A O 1
ATOM 1425 N N . ASP A 1 185 ? 18.520 -23.369 -7.015 1.00 83.69 185 ASP A N 1
ATOM 1426 C CA . ASP A 1 185 ? 19.675 -23.207 -7.885 1.00 83.69 185 ASP A CA 1
ATOM 1427 C C . ASP A 1 185 ? 19.360 -23.106 -9.388 1.00 83.69 185 ASP A C 1
ATOM 1429 O O . ASP A 1 185 ? 20.303 -23.016 -10.177 1.00 83.69 185 ASP A O 1
ATOM 1433 N N . GLY A 1 186 ? 18.070 -23.076 -9.759 1.00 70.06 186 GLY A N 1
ATOM 1434 C CA . GLY A 1 186 ? 17.531 -22.710 -11.073 1.00 70.06 186 GLY A CA 1
ATOM 1435 C C . GLY A 1 186 ? 18.015 -23.558 -12.262 1.00 70.06 186 GLY A C 1
ATOM 1436 O O . GLY A 1 186 ? 19.185 -23.911 -12.399 1.00 70.06 186 GLY A O 1
ATOM 1437 N N . VAL A 1 187 ? 17.133 -23.858 -13.215 1.00 57.56 187 VAL A N 1
ATOM 1438 C CA . VAL A 1 187 ? 17.569 -24.320 -14.555 1.00 57.56 187 VAL A CA 1
ATOM 1439 C C . VAL A 1 187 ? 17.930 -23.149 -15.477 1.00 57.56 187 VAL A C 1
ATOM 1441 O O . VAL A 1 187 ? 18.773 -23.318 -16.352 1.00 57.56 187 VAL A O 1
ATOM 1444 N N . ASP A 1 188 ? 17.389 -21.957 -15.197 1.00 58.59 188 ASP A N 1
ATOM 1445 C CA . ASP A 1 188 ? 17.618 -20.716 -15.938 1.00 58.59 188 ASP A CA 1
ATOM 1446 C C . ASP A 1 188 ? 18.071 -19.608 -14.974 1.00 58.59 188 ASP A C 1
ATOM 1448 O O . ASP A 1 188 ? 17.555 -19.506 -13.859 1.00 58.59 188 ASP A O 1
ATOM 1452 N N . ALA A 1 189 ? 19.009 -18.756 -15.403 1.00 54.00 189 ALA A N 1
ATOM 1453 C CA . ALA A 1 189 ? 19.696 -17.751 -14.574 1.00 54.00 189 ALA A CA 1
ATOM 1454 C C . ALA A 1 189 ? 18.789 -16.700 -13.890 1.00 54.00 189 ALA A C 1
ATOM 1456 O O . ALA A 1 189 ? 19.283 -15.903 -13.099 1.00 54.00 189 ALA A O 1
ATOM 1457 N N . PHE A 1 190 ? 17.483 -16.704 -14.175 1.00 54.09 190 PHE A N 1
ATOM 1458 C CA . PHE A 1 190 ? 16.516 -15.691 -13.744 1.00 54.09 190 PHE A CA 1
ATOM 1459 C C . PHE A 1 190 ? 15.477 -16.196 -12.726 1.00 54.09 190 PHE A C 1
ATOM 1461 O O . PHE A 1 190 ? 14.645 -15.418 -12.268 1.00 54.09 190 PHE A O 1
ATOM 1468 N N . ARG A 1 191 ? 15.472 -17.489 -12.364 1.00 62.53 191 ARG A N 1
ATOM 1469 C CA . ARG A 1 191 ? 14.488 -18.059 -11.421 1.00 62.53 191 ARG A CA 1
ATOM 1470 C C . ARG A 1 191 ? 15.172 -18.670 -10.210 1.00 62.53 191 ARG A C 1
ATOM 1472 O O . ARG A 1 191 ? 15.572 -19.828 -10.241 1.00 62.53 191 ARG A O 1
ATOM 1479 N N . MET A 1 192 ? 15.253 -17.887 -9.140 1.00 70.56 192 MET A N 1
ATOM 1480 C CA . MET A 1 192 ? 15.874 -18.305 -7.881 1.00 70.56 192 MET A CA 1
ATOM 1481 C C . MET A 1 192 ? 14.866 -18.574 -6.764 1.00 70.56 192 MET A C 1
ATOM 1483 O O . MET A 1 192 ? 15.289 -18.973 -5.694 1.00 70.56 192 MET A O 1
ATOM 1487 N N . LEU A 1 193 ? 13.555 -18.412 -6.977 1.00 75.69 193 LEU A N 1
ATOM 1488 C CA . LEU A 1 193 ? 12.525 -18.736 -5.979 1.00 75.69 193 LEU A CA 1
ATOM 1489 C C . LEU A 1 193 ? 11.511 -19.735 -6.549 1.00 75.69 193 LEU A C 1
ATOM 1491 O O . LEU A 1 193 ? 10.921 -19.489 -7.602 1.00 75.69 193 LEU A O 1
ATOM 1495 N N . THR A 1 194 ? 11.290 -20.844 -5.844 1.00 73.19 194 THR A N 1
ATOM 1496 C CA . THR A 1 194 ? 10.278 -21.863 -6.170 1.00 73.19 194 THR A CA 1
ATOM 1497 C C . THR A 1 194 ? 9.430 -22.194 -4.951 1.00 73.19 194 THR A C 1
ATOM 1499 O O . THR A 1 194 ? 9.843 -22.011 -3.803 1.00 73.19 194 THR A O 1
ATOM 1502 N N . TYR A 1 195 ? 8.215 -22.684 -5.195 1.00 72.81 195 TYR A N 1
ATOM 1503 C CA . TYR A 1 195 ? 7.440 -23.344 -4.150 1.00 72.81 195 TYR A CA 1
ATOM 1504 C C . TYR A 1 195 ? 8.082 -24.698 -3.857 1.00 72.81 195 TYR A C 1
ATOM 1506 O O . TYR A 1 195 ? 8.346 -25.448 -4.790 1.00 72.81 195 TYR A O 1
ATOM 1514 N N . GLY A 1 196 ? 8.360 -24.969 -2.580 1.00 64.38 196 GLY A N 1
ATOM 1515 C CA . GLY A 1 196 ? 9.216 -26.077 -2.159 1.00 64.38 196 GLY A CA 1
ATOM 1516 C C . GLY A 1 196 ? 8.773 -27.446 -2.682 1.00 64.38 196 GLY A C 1
ATOM 1517 O O . GLY A 1 196 ? 7.739 -27.959 -2.257 1.00 64.38 196 GLY A O 1
ATOM 1518 N N . GLU A 1 197 ? 9.586 -28.059 -3.545 1.00 65.19 197 GLU A N 1
ATOM 1519 C CA . GLU A 1 197 ? 9.371 -29.409 -4.099 1.00 65.19 197 GLU A CA 1
ATOM 1520 C C . GLU A 1 197 ? 10.263 -30.484 -3.443 1.00 65.19 197 GLU A C 1
ATOM 1522 O O . GLU A 1 197 ? 10.355 -31.608 -3.930 1.00 65.19 197 GLU A O 1
ATOM 1527 N N . ASP A 1 198 ? 10.924 -30.168 -2.323 1.00 70.88 198 ASP A N 1
ATOM 1528 C CA . ASP A 1 198 ? 11.876 -31.065 -1.646 1.00 70.88 198 ASP A CA 1
ATOM 1529 C C . ASP A 1 198 ? 13.016 -31.557 -2.565 1.00 70.88 198 ASP A C 1
ATOM 1531 O O . ASP A 1 198 ? 13.504 -32.684 -2.454 1.00 70.88 198 ASP A O 1
ATOM 1535 N N . SER A 1 199 ? 13.475 -30.700 -3.475 1.00 82.62 199 SER A N 1
ATOM 1536 C CA . SER A 1 199 ? 14.493 -31.046 -4.467 1.00 82.62 199 SER A CA 1
ATOM 1537 C C . SER A 1 199 ? 15.921 -30.749 -3.986 1.00 82.62 199 SER A C 1
ATOM 1539 O O . SER A 1 199 ? 16.167 -29.865 -3.159 1.00 82.62 199 SER A O 1
ATOM 1541 N N . SER A 1 200 ? 16.911 -31.464 -4.536 1.00 85.44 200 SER A N 1
ATOM 1542 C CA . SER A 1 200 ? 18.333 -31.165 -4.291 1.00 85.44 200 SER A CA 1
ATOM 1543 C C . SER A 1 200 ? 18.736 -29.773 -4.785 1.00 85.44 200 SER A C 1
ATOM 1545 O O . SER A 1 200 ? 19.718 -29.224 -4.298 1.00 85.44 200 SER A O 1
ATOM 1547 N N . SER A 1 201 ? 17.974 -29.209 -5.726 1.00 87.00 201 SER A N 1
ATOM 1548 C CA . SER A 1 201 ? 18.141 -27.852 -6.246 1.00 87.00 201 SER A CA 1
ATOM 1549 C C . SER A 1 201 ? 17.732 -26.754 -5.263 1.00 87.00 201 SER A C 1
ATOM 1551 O O . SER A 1 201 ? 18.114 -25.606 -5.442 1.00 87.00 201 SER A O 1
ATOM 1553 N N . GLU A 1 202 ? 16.982 -27.075 -4.208 1.00 88.31 202 GLU A N 1
ATOM 1554 C CA . GLU A 1 202 ? 16.625 -26.138 -3.125 1.00 88.31 202 GLU A CA 1
ATOM 1555 C C . GLU A 1 202 ? 17.568 -26.233 -1.919 1.00 88.31 202 GLU A C 1
ATOM 1557 O O . GLU A 1 202 ? 17.330 -25.637 -0.865 1.00 88.31 202 GLU A O 1
ATOM 1562 N N . THR A 1 203 ? 18.614 -27.048 -2.042 1.00 88.69 203 THR A N 1
ATOM 1563 C CA . THR A 1 203 ? 19.534 -27.355 -0.954 1.00 88.69 203 THR A CA 1
ATOM 1564 C C . THR A 1 203 ? 20.868 -26.661 -1.198 1.00 88.69 203 THR A C 1
ATOM 1566 O O . THR A 1 203 ? 21.426 -26.728 -2.293 1.00 88.69 203 THR A O 1
ATOM 1569 N N . PHE A 1 204 ? 21.392 -26.010 -0.166 1.00 92.38 204 PHE A N 1
ATOM 1570 C CA . PHE A 1 204 ? 22.635 -25.248 -0.205 1.00 92.38 204 PHE A CA 1
ATOM 1571 C C . PHE A 1 204 ? 23.544 -25.626 0.960 1.00 92.38 204 PHE A C 1
ATOM 1573 O O . PHE A 1 204 ? 23.103 -26.215 1.942 1.00 92.38 204 PHE A O 1
ATOM 1580 N N . VAL A 1 205 ? 24.817 -25.270 0.870 1.00 92.50 205 VAL A N 1
ATOM 1581 C CA . VAL A 1 205 ? 25.783 -25.366 1.965 1.00 92.50 205 VAL A CA 1
ATOM 1582 C C . VAL A 1 205 ? 26.333 -23.976 2.204 1.00 92.50 205 VAL A C 1
ATOM 1584 O O . VAL A 1 205 ? 26.818 -23.343 1.271 1.00 92.50 205 VAL A O 1
ATOM 1587 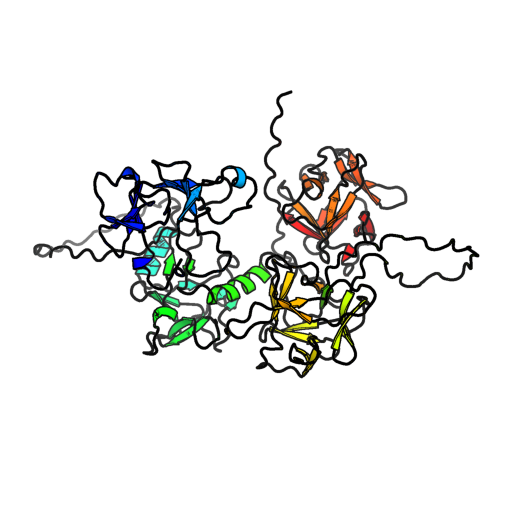N N . TYR A 1 206 ? 26.263 -23.502 3.442 1.00 89.62 206 TYR A N 1
ATOM 1588 C CA . TYR A 1 206 ? 26.947 -22.276 3.828 1.00 89.62 206 TYR A CA 1
ATOM 1589 C C . TYR A 1 206 ? 28.320 -22.628 4.392 1.00 89.62 206 TYR A C 1
ATOM 1591 O O . TYR A 1 206 ? 28.420 -23.354 5.382 1.00 89.62 206 TYR A O 1
ATOM 1599 N N . ASP A 1 207 ? 29.374 -22.126 3.759 1.00 86.50 207 ASP A N 1
ATOM 1600 C CA . ASP A 1 207 ? 30.731 -22.231 4.280 1.00 86.50 207 ASP A CA 1
ATOM 1601 C C . ASP A 1 207 ? 31.053 -20.983 5.100 1.00 86.50 207 ASP A C 1
ATOM 1603 O O . ASP A 1 207 ? 31.218 -19.890 4.569 1.00 86.50 207 ASP A O 1
ATOM 1607 N N . VAL A 1 208 ? 31.159 -21.156 6.416 1.00 77.12 208 VAL A N 1
ATOM 1608 C CA . VAL A 1 208 ? 31.441 -20.068 7.359 1.00 77.12 208 VAL A CA 1
ATOM 1609 C C . VAL A 1 208 ? 32.817 -19.423 7.150 1.00 77.12 208 VAL A C 1
ATOM 1611 O O . VAL A 1 208 ? 33.003 -18.270 7.534 1.00 77.12 208 VAL A O 1
ATOM 1614 N N . VAL A 1 209 ? 33.780 -20.136 6.552 1.00 81.06 209 VAL A N 1
ATOM 1615 C CA . VAL A 1 209 ? 35.146 -19.634 6.335 1.00 81.06 209 VAL A CA 1
ATOM 1616 C C . VAL A 1 209 ? 35.191 -18.717 5.120 1.00 81.06 209 VAL A C 1
ATOM 1618 O O . VAL A 1 209 ? 35.746 -17.623 5.193 1.00 81.06 209 VAL A O 1
ATOM 1621 N N . THR A 1 210 ? 34.602 -19.152 4.007 1.00 84.88 210 THR A N 1
ATOM 1622 C CA . THR A 1 210 ? 34.563 -18.377 2.756 1.00 84.88 210 THR A CA 1
ATOM 1623 C C . THR A 1 210 ? 33.369 -17.429 2.679 1.00 84.88 210 THR A C 1
ATOM 1625 O O . THR A 1 210 ? 33.360 -16.530 1.844 1.00 84.88 210 THR A O 1
ATOM 1628 N N . GLN A 1 211 ? 32.389 -17.596 3.574 1.00 86.94 211 GLN A N 1
ATOM 1629 C CA . GLN A 1 211 ? 31.086 -16.926 3.561 1.00 86.94 211 GLN A CA 1
ATOM 1630 C C . GLN A 1 211 ? 30.268 -17.222 2.297 1.00 86.94 211 GLN A C 1
ATOM 1632 O O . GLN A 1 211 ? 29.365 -16.472 1.938 1.00 86.94 211 GLN A O 1
ATOM 1637 N N . HIS A 1 212 ? 30.565 -18.319 1.606 1.00 90.94 212 HIS A N 1
ATOM 1638 C CA . HIS A 1 212 ? 29.859 -18.703 0.394 1.00 90.94 212 HIS A CA 1
ATOM 1639 C C . HIS A 1 212 ? 28.585 -19.487 0.700 1.00 90.94 212 HIS A C 1
ATOM 1641 O O . HIS A 1 212 ? 28.573 -20.377 1.552 1.00 90.94 212 HIS A O 1
ATOM 1647 N N . VAL A 1 213 ? 27.526 -19.213 -0.064 1.00 91.94 213 VAL A N 1
ATOM 1648 C CA . VAL A 1 213 ? 26.339 -20.075 -0.141 1.00 91.94 213 VAL A CA 1
ATOM 1649 C C . VAL A 1 213 ? 26.449 -20.908 -1.415 1.00 91.94 213 VAL A C 1
ATOM 1651 O O . VAL A 1 213 ? 26.250 -20.405 -2.519 1.00 91.94 213 VAL A O 1
ATOM 1654 N N . MET A 1 214 ? 26.808 -22.180 -1.268 1.00 93.44 214 MET A N 1
ATOM 1655 C CA . MET A 1 214 ? 27.071 -23.104 -2.372 1.00 93.44 214 MET A CA 1
ATOM 1656 C C . MET A 1 214 ? 25.842 -23.945 -2.699 1.00 93.44 214 MET A C 1
ATOM 1658 O O . MET A 1 214 ? 25.181 -24.445 -1.791 1.00 93.44 214 MET A O 1
ATOM 1662 N N . SER A 1 215 ? 25.553 -24.167 -3.981 1.00 93.31 215 SER A N 1
ATOM 1663 C CA . SER A 1 215 ? 24.515 -25.128 -4.381 1.00 93.31 215 SER A CA 1
ATOM 1664 C C . SER A 1 215 ? 24.939 -26.560 -4.037 1.00 93.31 215 SER A C 1
ATOM 1666 O O . SER A 1 215 ? 26.049 -26.992 -4.355 1.00 93.31 215 SER A O 1
ATOM 1668 N N . TRP A 1 216 ? 24.028 -27.327 -3.430 1.00 90.56 216 TRP A N 1
ATOM 1669 C CA . TRP A 1 216 ? 24.231 -28.755 -3.177 1.00 90.56 216 TRP A CA 1
ATOM 1670 C C . TRP A 1 216 ? 24.226 -29.572 -4.474 1.00 90.56 216 TRP A C 1
ATOM 1672 O O . TRP A 1 216 ? 24.993 -30.525 -4.614 1.00 90.56 216 TRP A O 1
ATOM 1682 N N . SER A 1 217 ? 23.361 -29.216 -5.431 1.00 90.50 217 SER A N 1
ATOM 1683 C CA . SER A 1 217 ? 23.222 -29.959 -6.689 1.00 90.50 217 SER A CA 1
ATOM 1684 C C . SER A 1 217 ? 24.268 -29.573 -7.745 1.00 90.50 217 SER A C 1
ATOM 1686 O O . SER A 1 217 ? 24.552 -30.366 -8.646 1.00 90.50 217 SER A O 1
ATOM 1688 N N . LYS A 1 218 ? 24.902 -28.400 -7.598 1.00 92.31 218 LYS A N 1
ATOM 1689 C CA . LYS A 1 218 ? 25.971 -27.880 -8.465 1.00 92.31 218 LYS A CA 1
ATOM 1690 C C . LYS A 1 218 ? 27.232 -27.554 -7.640 1.00 92.31 218 LYS A C 1
ATOM 1692 O O . LYS A 1 218 ? 27.506 -26.382 -7.380 1.00 92.31 218 LYS A O 1
ATOM 1697 N N . PRO A 1 219 ? 28.032 -28.565 -7.243 1.00 89.38 219 PRO A N 1
ATOM 1698 C CA . PRO A 1 219 ? 29.253 -28.343 -6.472 1.00 89.38 219 PRO A CA 1
ATOM 1699 C C . PRO A 1 219 ? 30.204 -27.358 -7.161 1.00 89.38 219 PRO A C 1
ATOM 1701 O O . PRO A 1 219 ? 30.457 -27.462 -8.362 1.00 89.38 219 PRO A O 1
ATOM 1704 N N . GLY A 1 220 ? 30.739 -26.410 -6.390 1.00 90.56 220 GLY A N 1
ATOM 1705 C CA . GLY A 1 220 ? 31.611 -25.351 -6.901 1.00 90.56 220 GLY A CA 1
ATOM 1706 C C . GLY A 1 220 ? 30.877 -24.151 -7.504 1.00 90.56 220 GLY A C 1
ATOM 1707 O O . GLY A 1 220 ? 31.545 -23.298 -8.077 1.00 90.56 220 GLY A O 1
ATOM 1708 N N . TRP A 1 221 ? 29.547 -24.068 -7.380 1.00 93.25 221 TRP A N 1
ATOM 1709 C CA . TRP A 1 221 ? 28.764 -22.876 -7.716 1.00 93.25 221 TRP A CA 1
ATOM 1710 C C . TRP A 1 221 ? 28.247 -22.183 -6.454 1.00 93.25 221 TRP A C 1
ATOM 1712 O O . TRP A 1 221 ? 27.644 -22.826 -5.593 1.00 93.25 221 TRP A O 1
ATOM 1722 N N . CYS A 1 222 ? 28.463 -20.876 -6.379 1.00 93.12 222 CYS A N 1
ATOM 1723 C CA . CYS A 1 222 ? 28.138 -19.988 -5.278 1.00 93.12 222 CYS A CA 1
ATOM 1724 C C . CYS A 1 222 ? 27.092 -18.961 -5.705 1.00 93.12 222 CYS A C 1
ATOM 1726 O O . CYS A 1 222 ? 27.029 -18.570 -6.874 1.00 93.12 222 CYS A O 1
ATOM 1728 N N . TRP A 1 223 ? 26.255 -18.538 -4.760 1.00 92.31 223 TRP A N 1
ATOM 1729 C CA . TRP A 1 223 ? 25.428 -17.354 -4.959 1.00 92.31 223 TRP A CA 1
ATOM 1730 C C . TRP A 1 223 ? 26.309 -16.156 -5.300 1.00 92.31 223 TRP A C 1
ATOM 1732 O O . TRP A 1 223 ? 27.379 -15.997 -4.728 1.00 92.31 223 TRP A O 1
ATOM 1742 N N . ASP A 1 224 ? 25.854 -15.343 -6.241 1.00 88.62 224 ASP A N 1
ATOM 1743 C CA . ASP A 1 224 ? 26.589 -14.232 -6.831 1.00 88.62 224 ASP A CA 1
ATOM 1744 C C . ASP A 1 224 ? 25.602 -13.097 -7.099 1.00 88.62 224 ASP A C 1
ATOM 1746 O O . ASP A 1 224 ? 24.571 -13.309 -7.742 1.00 88.62 224 ASP A O 1
ATOM 1750 N N . ILE A 1 225 ? 25.898 -11.909 -6.579 1.00 81.62 225 ILE A N 1
ATOM 1751 C CA . ILE A 1 225 ? 25.137 -10.684 -6.842 1.00 81.62 225 ILE A CA 1
ATOM 1752 C C . ILE A 1 225 ? 25.951 -9.863 -7.832 1.00 81.62 225 ILE A C 1
ATOM 1754 O O . ILE A 1 225 ? 26.859 -9.133 -7.456 1.00 81.62 225 ILE A O 1
ATOM 1758 N N . ASN A 1 226 ? 25.677 -10.048 -9.115 1.00 71.81 226 ASN A N 1
ATOM 1759 C CA . ASN A 1 226 ? 26.498 -9.482 -10.175 1.00 71.81 226 ASN A CA 1
ATOM 1760 C C . ASN A 1 226 ? 26.517 -7.940 -10.181 1.00 71.81 226 ASN A C 1
ATOM 1762 O O . ASN A 1 226 ? 25.511 -7.303 -9.889 1.00 71.81 226 ASN A O 1
ATOM 1766 N N . ASP A 1 227 ? 27.632 -7.358 -10.630 1.00 60.19 227 ASP A N 1
ATOM 1767 C CA . ASP A 1 227 ? 27.840 -5.902 -10.766 1.00 60.19 227 ASP A CA 1
ATOM 1768 C C . ASP A 1 227 ? 27.706 -5.402 -12.215 1.00 60.19 227 ASP A C 1
ATOM 1770 O O . ASP A 1 227 ? 27.823 -4.216 -12.501 1.00 60.19 227 ASP A O 1
ATOM 1774 N N . TYR A 1 228 ? 27.449 -6.291 -13.184 1.00 57.44 228 TYR A N 1
ATOM 1775 C CA . TYR A 1 228 ? 27.304 -5.891 -14.595 1.00 57.44 228 TYR A CA 1
ATOM 1776 C C . TYR A 1 228 ? 25.939 -5.244 -14.923 1.00 57.44 228 TYR A C 1
ATOM 1778 O O . TYR A 1 228 ? 25.388 -5.496 -15.991 1.00 57.44 228 TYR A O 1
ATOM 1786 N N . GLY A 1 229 ? 25.391 -4.421 -14.023 1.00 54.25 229 GLY A N 1
ATOM 1787 C CA . GLY A 1 229 ? 24.161 -3.643 -14.244 1.00 54.25 229 GLY A CA 1
ATOM 1788 C C . GLY A 1 229 ? 22.844 -4.410 -14.071 1.00 54.25 229 GLY A C 1
ATOM 1789 O O . GLY A 1 229 ? 21.783 -3.878 -14.378 1.00 54.25 229 GLY A O 1
ATOM 1790 N N . GLU A 1 230 ? 22.898 -5.648 -13.576 1.00 55.84 230 GLU A N 1
ATOM 1791 C CA . GLU A 1 230 ? 21.725 -6.443 -13.203 1.00 55.84 230 GLU A CA 1
ATOM 1792 C C . GLU A 1 230 ? 21.913 -6.927 -11.760 1.00 55.84 230 GLU A C 1
ATOM 1794 O O . GLU A 1 230 ? 22.691 -7.852 -11.521 1.00 55.84 230 GLU A O 1
ATOM 1799 N N . CYS A 1 231 ? 21.211 -6.321 -10.796 1.00 61.41 231 CYS A N 1
ATOM 1800 C CA . CYS A 1 231 ? 21.280 -6.648 -9.362 1.00 61.41 231 CYS A CA 1
ATOM 1801 C C . CYS A 1 231 ? 20.589 -7.980 -8.995 1.00 61.41 231 CYS A C 1
ATOM 1803 O O . CYS A 1 231 ? 20.036 -8.137 -7.908 1.00 61.41 231 CYS A O 1
ATOM 1805 N N . ASN A 1 232 ? 20.651 -8.969 -9.886 1.00 72.69 232 ASN A N 1
ATOM 1806 C CA . ASN A 1 232 ? 20.018 -10.266 -9.711 1.00 72.69 232 ASN A CA 1
ATOM 1807 C C . ASN A 1 232 ? 20.933 -11.223 -8.935 1.00 72.69 232 ASN A C 1
ATOM 1809 O O . ASN A 1 232 ? 22.086 -11.447 -9.312 1.00 72.69 232 ASN A O 1
ATOM 1813 N N . LEU A 1 233 ? 20.391 -11.852 -7.889 1.00 81.00 233 LEU A N 1
ATOM 1814 C CA . LEU A 1 233 ? 21.019 -13.011 -7.254 1.00 81.00 233 LEU A CA 1
ATOM 1815 C C . LEU A 1 233 ? 21.013 -14.170 -8.263 1.00 81.00 233 LEU A C 1
ATOM 1817 O O . LEU A 1 233 ? 19.955 -14.557 -8.754 1.00 81.00 233 LEU A O 1
ATOM 1821 N N . ARG A 1 234 ? 22.174 -14.753 -8.558 1.00 86.81 234 ARG A N 1
ATOM 1822 C CA . ARG A 1 234 ? 22.331 -15.910 -9.459 1.00 86.81 234 ARG A CA 1
ATOM 1823 C C . ARG A 1 234 ? 23.346 -16.900 -8.896 1.00 86.81 234 ARG A C 1
ATOM 1825 O O . ARG A 1 234 ? 23.960 -16.641 -7.869 1.00 86.81 234 ARG A O 1
ATOM 1832 N N . LEU A 1 235 ? 23.557 -18.020 -9.582 1.00 88.94 235 LEU A N 1
ATOM 1833 C CA . LEU A 1 235 ? 24.694 -18.903 -9.316 1.00 88.94 235 LEU A CA 1
ATOM 1834 C C . LEU A 1 235 ? 25.818 -18.647 -10.317 1.00 88.94 235 LEU A C 1
ATOM 1836 O O . LEU A 1 235 ? 25.586 -18.631 -11.526 1.00 88.94 235 LEU A O 1
ATOM 1840 N N . GLN A 1 236 ? 27.039 -18.513 -9.814 1.00 89.25 236 GLN A N 1
ATOM 1841 C CA . GLN A 1 236 ? 28.284 -18.487 -10.586 1.00 89.25 236 GLN A CA 1
ATOM 1842 C C . GLN A 1 236 ? 29.265 -19.501 -10.000 1.00 89.25 236 GLN A C 1
ATOM 1844 O O . GLN A 1 236 ? 29.095 -19.899 -8.850 1.00 89.25 236 GLN A O 1
ATOM 1849 N N . PRO A 1 237 ? 30.297 -19.946 -10.735 1.00 92.06 237 PRO A N 1
ATOM 1850 C CA . PRO A 1 237 ? 31.370 -20.707 -10.114 1.00 92.06 237 PRO A CA 1
ATOM 1851 C C . PRO A 1 237 ? 31.976 -19.901 -8.953 1.00 92.06 237 PRO A C 1
ATOM 1853 O O . PRO A 1 237 ? 32.147 -18.687 -9.055 1.00 92.06 237 PRO A O 1
ATOM 1856 N N . CYS A 1 238 ? 32.259 -20.563 -7.838 1.00 90.44 238 CYS A N 1
ATOM 1857 C CA . CYS A 1 238 ? 32.869 -19.926 -6.676 1.00 90.44 238 CYS A CA 1
ATOM 1858 C C . CYS A 1 238 ? 34.270 -19.406 -7.031 1.00 90.44 238 CYS A C 1
ATOM 1860 O O . CYS A 1 238 ? 35.020 -20.103 -7.719 1.00 90.44 238 CYS A O 1
ATOM 1862 N N . ASP A 1 239 ? 34.633 -18.215 -6.552 1.00 81.38 239 ASP A N 1
ATOM 1863 C CA . ASP A 1 239 ? 35.981 -17.639 -6.694 1.00 81.38 239 ASP A CA 1
ATOM 1864 C C . ASP A 1 239 ? 36.472 -17.522 -8.150 1.00 81.38 239 ASP A C 1
ATOM 1866 O O . ASP A 1 239 ? 37.666 -17.688 -8.439 1.00 81.38 239 ASP A O 1
ATOM 1870 N N . VAL A 1 240 ? 35.581 -17.223 -9.108 1.00 64.50 240 VAL A N 1
ATOM 1871 C CA . VAL A 1 240 ? 36.059 -16.809 -10.437 1.00 64.50 240 VAL A CA 1
ATOM 1872 C C . VAL A 1 240 ? 36.936 -15.579 -10.225 1.00 64.50 240 VAL A C 1
ATOM 1874 O O . VAL A 1 240 ? 36.510 -14.624 -9.589 1.00 64.50 240 VAL A O 1
ATOM 1877 N N . GLN A 1 241 ? 38.161 -15.594 -10.754 1.00 55.50 241 GLN A N 1
ATOM 1878 C CA . GLN A 1 241 ? 39.181 -14.541 -10.593 1.00 55.50 241 GLN A CA 1
ATOM 1879 C C . GLN A 1 241 ? 38.793 -13.154 -11.160 1.00 55.50 241 GLN A C 1
ATOM 1881 O O . GLN A 1 241 ? 39.664 -12.340 -11.457 1.00 55.50 241 GLN A O 1
ATOM 1886 N N . HIS A 1 242 ? 37.511 -12.882 -11.379 1.00 53.06 242 HIS A N 1
ATOM 1887 C CA . HIS A 1 242 ? 37.017 -11.558 -11.712 1.00 53.06 242 HIS A CA 1
ATOM 1888 C C . HIS A 1 242 ? 36.709 -10.845 -10.403 1.00 53.06 242 HIS A C 1
ATOM 1890 O O . HIS A 1 242 ? 35.750 -11.164 -9.706 1.00 53.06 242 HIS A O 1
ATOM 1896 N N . GLU A 1 243 ? 37.588 -9.914 -10.040 1.00 60.72 243 GLU A N 1
ATOM 1897 C CA . GLU A 1 243 ? 37.310 -9.016 -8.936 1.00 60.72 243 GLU A CA 1
ATOM 1898 C C . GLU A 1 243 ? 36.029 -8.212 -9.194 1.00 60.72 243 GLU A C 1
ATOM 1900 O O . GLU A 1 243 ? 35.797 -7.796 -10.335 1.00 60.72 243 GLU A O 1
ATOM 1905 N N . PRO A 1 244 ? 35.248 -7.934 -8.137 1.00 55.66 244 PRO A N 1
ATOM 1906 C CA . PRO A 1 244 ? 35.522 -8.271 -6.738 1.00 55.66 244 PRO A CA 1
ATOM 1907 C C . PRO A 1 244 ? 34.758 -9.517 -6.241 1.00 55.66 244 PRO A C 1
ATOM 1909 O O . PRO A 1 244 ? 33.533 -9.595 -6.298 1.00 55.66 244 PRO A O 1
ATOM 1912 N N . ALA A 1 245 ? 35.490 -10.447 -5.610 1.00 63.72 245 ALA A N 1
ATOM 1913 C CA . ALA A 1 245 ? 34.975 -11.647 -4.923 1.00 63.72 245 ALA A CA 1
ATOM 1914 C C . ALA A 1 245 ? 34.001 -11.354 -3.754 1.00 63.72 245 ALA A C 1
ATOM 1916 O O . ALA A 1 245 ? 33.537 -12.265 -3.071 1.00 63.72 245 ALA A O 1
ATOM 1917 N N . GLN A 1 246 ? 33.699 -10.081 -3.492 1.00 74.69 246 GLN A N 1
ATOM 1918 C CA . GLN A 1 246 ? 32.770 -9.636 -2.454 1.00 74.69 246 GLN A CA 1
ATOM 1919 C C . GLN A 1 246 ? 31.313 -9.996 -2.769 1.00 74.69 246 GLN A C 1
ATOM 1921 O O . GLN A 1 246 ? 30.526 -10.197 -1.852 1.00 74.69 246 GLN A O 1
ATOM 1926 N N . TYR A 1 247 ? 30.959 -10.143 -4.046 1.00 80.19 247 TYR A N 1
ATOM 1927 C CA . TYR A 1 247 ? 29.585 -10.412 -4.479 1.00 80.19 247 TYR A CA 1
ATOM 1928 C C . TYR A 1 247 ? 29.100 -11.841 -4.234 1.00 80.19 247 TYR A C 1
ATOM 1930 O O . TYR A 1 247 ? 27.909 -12.113 -4.384 1.00 80.19 247 TYR A O 1
ATOM 1938 N N . GLN A 1 248 ? 30.009 -12.739 -3.850 1.00 88.25 248 GLN A N 1
ATOM 1939 C CA . GLN A 1 248 ? 29.696 -14.137 -3.551 1.00 88.25 248 GLN A CA 1
ATOM 1940 C C . GLN A 1 248 ? 29.668 -14.451 -2.052 1.00 88.25 248 GLN A C 1
ATOM 1942 O O . GLN A 1 248 ? 29.404 -15.586 -1.654 1.00 88.25 248 GLN A O 1
ATOM 1947 N N . ARG A 1 249 ? 29.932 -13.450 -1.206 1.00 85.88 249 ARG A N 1
ATOM 1948 C CA . ARG A 1 249 ? 30.014 -13.606 0.248 1.00 85.88 249 ARG A CA 1
ATOM 1949 C C . ARG A 1 249 ? 28.714 -13.159 0.895 1.00 85.88 249 ARG A C 1
ATOM 1951 O O . ARG A 1 249 ? 28.203 -12.100 0.566 1.00 85.88 249 ARG A O 1
ATOM 1958 N N . PHE A 1 250 ? 28.192 -13.943 1.827 1.00 85.38 250 PHE A N 1
ATOM 1959 C CA . PHE A 1 250 ? 26.965 -13.673 2.572 1.00 85.38 250 PHE A CA 1
ATOM 1960 C C . PHE A 1 250 ? 27.261 -13.815 4.060 1.00 85.38 250 PHE A C 1
ATOM 1962 O O . PHE A 1 250 ? 27.872 -14.786 4.483 1.00 85.38 250 PHE A O 1
ATOM 1969 N N . MET A 1 251 ? 26.835 -12.864 4.880 1.00 79.75 251 MET A N 1
ATOM 1970 C CA . MET A 1 251 ? 27.006 -12.927 6.327 1.00 79.75 251 MET A CA 1
ATOM 1971 C C . MET A 1 251 ? 25.801 -13.608 6.967 1.00 79.75 251 MET A C 1
ATOM 1973 O O . MET A 1 251 ? 24.671 -13.146 6.835 1.00 79.75 251 MET A O 1
ATOM 1977 N N . TYR A 1 252 ? 26.034 -14.697 7.691 1.00 73.12 252 TYR A N 1
ATOM 1978 C CA . TYR A 1 252 ? 25.005 -15.344 8.501 1.00 73.12 252 TYR A CA 1
ATOM 1979 C C . TYR A 1 252 ? 24.859 -14.650 9.865 1.00 73.12 252 TYR A C 1
ATOM 1981 O O . TYR A 1 252 ? 25.829 -14.578 10.618 1.00 73.12 252 TYR A O 1
ATOM 1989 N N . ASN A 1 253 ? 23.654 -14.172 10.199 1.00 69.31 253 ASN A N 1
ATOM 1990 C CA . ASN A 1 253 ? 23.342 -13.533 11.480 1.00 69.31 253 ASN A CA 1
ATOM 1991 C C . ASN A 1 253 ? 22.472 -14.442 12.385 1.00 69.31 253 ASN A C 1
ATOM 1993 O O . ASN A 1 253 ? 21.234 -14.389 12.317 1.00 69.31 253 ASN A O 1
ATOM 1997 N N . PRO A 1 254 ? 23.090 -15.227 13.290 1.00 54.03 254 PRO A N 1
ATOM 1998 C CA . PRO A 1 254 ? 22.389 -16.098 14.239 1.00 54.03 254 PRO A CA 1
ATOM 1999 C C . PRO A 1 254 ? 21.590 -15.370 15.332 1.00 54.03 254 PRO A C 1
ATOM 2001 O O . PRO A 1 254 ? 20.887 -16.029 16.093 1.00 54.03 254 PRO A O 1
ATOM 2004 N N . SER A 1 255 ? 21.720 -14.044 15.473 1.00 47.03 255 SER A N 1
ATOM 2005 C CA . SER A 1 255 ? 21.036 -13.281 16.533 1.00 47.03 255 SER A CA 1
ATOM 2006 C C . SER A 1 255 ? 19.628 -12.810 16.157 1.00 47.03 255 SER A C 1
ATOM 2008 O O . SER A 1 255 ? 18.870 -12.389 17.028 1.00 47.03 255 SER A O 1
ATOM 2010 N N . SER A 1 256 ? 19.256 -12.912 14.878 1.00 50.44 256 SER A N 1
ATOM 2011 C CA . SER A 1 256 ? 17.893 -12.620 14.427 1.00 50.44 256 SER A CA 1
ATOM 2012 C C . SER A 1 256 ? 16.948 -13.769 14.795 1.00 50.44 256 SER A C 1
ATOM 2014 O O . SER A 1 256 ? 17.302 -14.934 14.621 1.00 50.44 256 SER A O 1
ATOM 2016 N N . GLU A 1 257 ? 15.719 -13.464 15.233 1.00 45.56 257 GLU A N 1
ATOM 2017 C CA . GLU A 1 257 ? 14.674 -14.476 15.509 1.00 45.56 257 GLU A CA 1
ATOM 2018 C C . GLU A 1 257 ? 14.391 -15.399 14.302 1.00 45.56 257 GLU A C 1
ATOM 2020 O O . GLU A 1 257 ? 13.795 -16.466 14.444 1.00 45.56 257 GLU A O 1
ATOM 2025 N N . SER A 1 258 ? 14.856 -15.006 13.112 1.00 50.31 258 SER A N 1
ATOM 2026 C CA . SER A 1 258 ? 14.684 -15.690 11.835 1.00 50.31 258 SER A CA 1
ATOM 2027 C C . SER A 1 258 ? 15.953 -16.320 11.235 1.00 50.31 258 SER A C 1
ATOM 2029 O O . SER A 1 258 ? 15.848 -16.844 10.130 1.00 50.31 258 SER A O 1
ATOM 2031 N N . ASN A 1 259 ? 17.121 -16.304 11.902 1.00 58.59 259 ASN A N 1
ATOM 2032 C CA . ASN A 1 259 ? 18.397 -16.835 11.371 1.00 58.59 259 ASN A CA 1
ATOM 2033 C C . ASN A 1 259 ? 18.693 -16.366 9.921 1.00 58.59 259 ASN A C 1
ATOM 2035 O O . ASN A 1 259 ? 18.665 -17.159 8.978 1.00 58.59 259 ASN A O 1
ATOM 2039 N N . ALA A 1 260 ? 18.923 -15.066 9.725 1.00 65.94 260 ALA A N 1
ATOM 2040 C CA . ALA A 1 260 ? 19.037 -14.447 8.401 1.00 65.94 260 ALA A CA 1
ATOM 2041 C C . ALA A 1 260 ? 20.437 -14.562 7.754 1.00 65.94 260 ALA A C 1
ATOM 2043 O O . ALA A 1 260 ? 21.457 -14.568 8.441 1.00 65.94 260 ALA A O 1
ATOM 2044 N N . LEU A 1 261 ? 20.471 -14.591 6.415 1.00 68.25 261 LEU A N 1
ATOM 2045 C CA . LEU A 1 261 ? 21.665 -14.386 5.582 1.00 68.25 261 LEU A CA 1
ATOM 2046 C C . LEU A 1 261 ? 21.607 -12.975 4.976 1.00 68.25 261 LEU A C 1
ATOM 2048 O O . LEU A 1 261 ? 20.612 -12.628 4.341 1.00 68.25 261 LEU A O 1
ATOM 2052 N N . CYS A 1 262 ? 22.662 -12.183 5.147 1.00 60.53 262 CYS A N 1
ATOM 2053 C CA . CYS A 1 262 ? 22.778 -10.813 4.646 1.00 60.53 262 CYS A CA 1
ATOM 2054 C C . CYS A 1 262 ? 23.838 -10.729 3.541 1.00 60.53 262 CYS A C 1
ATOM 2056 O O . CYS A 1 262 ? 24.930 -11.272 3.691 1.00 60.53 262 CYS A O 1
ATOM 2058 N N . ALA A 1 263 ? 23.547 -10.025 2.449 1.00 62.25 263 ALA A N 1
ATOM 2059 C CA . ALA A 1 263 ? 24.538 -9.712 1.422 1.00 62.25 263 ALA A CA 1
ATOM 2060 C C . ALA A 1 263 ? 25.338 -8.437 1.781 1.00 62.25 263 ALA A C 1
ATOM 2062 O O . ALA A 1 263 ? 24.797 -7.559 2.452 1.00 62.25 263 ALA A O 1
ATOM 2063 N N . PRO A 1 264 ? 26.595 -8.297 1.324 1.00 45.72 264 PRO A N 1
ATOM 2064 C CA . PRO A 1 264 ? 27.434 -7.122 1.564 1.00 45.72 264 PRO A CA 1
ATOM 2065 C C . PRO A 1 264 ? 27.044 -5.891 0.727 1.00 45.72 264 PRO A C 1
ATOM 2067 O O . PRO A 1 264 ? 27.549 -4.808 1.002 1.00 45.72 264 PRO A O 1
ATOM 2070 N N . SER A 1 265 ? 26.147 -6.013 -0.265 1.00 50.31 265 SER A N 1
ATOM 2071 C CA . SER A 1 265 ? 25.605 -4.873 -1.021 1.00 50.31 265 SER A CA 1
ATOM 2072 C C . SER A 1 265 ? 24.090 -4.715 -0.817 1.00 50.31 265 SER A C 1
ATOM 2074 O O . SER A 1 265 ? 23.315 -5.663 -0.949 1.00 50.31 265 SER A O 1
ATOM 2076 N N . ALA A 1 266 ? 23.657 -3.492 -0.486 1.00 40.78 266 ALA A N 1
ATOM 2077 C CA . ALA A 1 266 ? 22.267 -3.168 -0.140 1.00 40.78 266 ALA A CA 1
ATOM 2078 C C . ALA A 1 266 ? 21.291 -3.176 -1.339 1.00 40.78 266 ALA A C 1
ATOM 2080 O O . ALA A 1 266 ? 20.087 -3.332 -1.144 1.00 40.78 266 ALA A O 1
ATOM 2081 N N . LEU A 1 267 ? 21.794 -3.039 -2.573 1.00 42.16 267 LEU A N 1
ATOM 2082 C CA . LEU A 1 267 ? 20.970 -2.870 -3.780 1.00 42.16 267 LEU A CA 1
ATOM 2083 C C . LEU A 1 267 ? 20.269 -4.169 -4.226 1.00 42.16 267 LEU A C 1
ATOM 2085 O O . LEU A 1 267 ? 19.088 -4.143 -4.557 1.00 42.16 267 LEU A O 1
ATOM 2089 N N . GLY A 1 268 ? 20.935 -5.330 -4.144 1.00 40.66 268 GLY A N 1
ATOM 2090 C CA . GLY A 1 268 ? 20.375 -6.608 -4.625 1.00 40.66 268 GLY A CA 1
ATOM 2091 C C . GLY A 1 268 ? 19.214 -7.169 -3.793 1.00 40.66 268 GLY A C 1
ATOM 2092 O O . GLY A 1 268 ? 18.393 -7.933 -4.295 1.00 40.66 268 GLY A O 1
ATOM 2093 N N . PHE A 1 269 ? 19.091 -6.778 -2.520 1.00 41.41 269 PHE A N 1
ATOM 2094 C CA . PHE A 1 269 ? 17.952 -7.183 -1.684 1.00 41.41 269 PHE A CA 1
ATOM 2095 C C . PHE A 1 269 ? 16.772 -6.210 -1.763 1.00 41.41 269 PHE A C 1
ATOM 2097 O O . PHE A 1 269 ? 15.674 -6.564 -1.328 1.00 41.41 269 PHE A O 1
ATOM 2104 N N . GLN A 1 270 ? 16.948 -5.012 -2.328 1.00 39.06 270 GLN A N 1
ATOM 2105 C CA . GLN A 1 270 ? 15.867 -4.036 -2.471 1.00 39.06 270 GLN A CA 1
ATOM 2106 C C . GLN A 1 270 ? 14.807 -4.546 -3.464 1.00 39.06 270 GLN A C 1
ATOM 2108 O O . GLN A 1 270 ? 13.616 -4.452 -3.187 1.00 39.06 270 GLN A O 1
ATOM 2113 N N . GLU A 1 271 ? 15.225 -5.226 -4.535 1.00 40.62 271 GLU A N 1
ATOM 2114 C CA . GLU A 1 271 ? 14.329 -5.851 -5.520 1.00 40.62 271 GLU A CA 1
ATOM 2115 C C . GLU A 1 271 ? 13.636 -7.112 -4.968 1.00 40.62 271 GLU A C 1
ATOM 2117 O O . GLU A 1 271 ? 12.425 -7.291 -5.127 1.00 40.62 271 GLU A O 1
ATOM 2122 N N . LEU A 1 272 ? 14.372 -7.960 -4.235 1.00 35.94 272 LEU A N 1
ATOM 2123 C CA . LEU A 1 272 ? 13.826 -9.183 -3.635 1.00 35.94 272 LEU A CA 1
ATOM 2124 C C . LEU A 1 272 ? 12.867 -8.879 -2.471 1.00 35.94 272 LEU A C 1
ATOM 2126 O O . LEU A 1 272 ? 11.837 -9.536 -2.332 1.00 35.94 272 LEU A O 1
ATOM 2130 N N . SER A 1 273 ? 13.182 -7.875 -1.645 1.00 37.22 273 SER A N 1
ATOM 2131 C CA . SER A 1 273 ? 12.304 -7.400 -0.569 1.00 37.22 273 SER A CA 1
ATOM 2132 C C . SER A 1 273 ? 11.058 -6.724 -1.123 1.00 37.22 273 SER A C 1
ATOM 2134 O O . SER A 1 273 ? 9.977 -7.039 -0.636 1.00 37.22 273 SER A O 1
ATOM 2136 N N . GLN A 1 274 ? 11.165 -5.914 -2.185 1.00 38.28 274 GLN A N 1
ATOM 2137 C CA . GLN A 1 274 ? 10.005 -5.335 -2.863 1.00 38.28 274 GLN A CA 1
ATOM 2138 C C . GLN A 1 274 ? 9.087 -6.425 -3.417 1.00 38.28 274 GLN A C 1
ATOM 2140 O O . GLN A 1 274 ? 7.903 -6.402 -3.094 1.00 38.28 274 GLN A O 1
ATOM 2145 N N . ALA A 1 275 ? 9.613 -7.428 -4.134 1.00 37.41 275 ALA A N 1
ATOM 2146 C CA . ALA A 1 275 ? 8.832 -8.559 -4.649 1.00 37.41 275 ALA A CA 1
ATOM 2147 C C . ALA A 1 275 ? 8.148 -9.389 -3.551 1.00 37.41 275 ALA A C 1
ATOM 2149 O O . ALA A 1 275 ? 6.982 -9.777 -3.685 1.00 37.41 275 ALA A O 1
ATOM 2150 N N . LEU A 1 276 ? 8.842 -9.621 -2.433 1.00 36.19 276 LEU A N 1
ATOM 2151 C CA . LEU A 1 276 ? 8.282 -10.314 -1.274 1.00 36.19 276 LEU A CA 1
ATOM 2152 C C . LEU A 1 276 ? 7.205 -9.477 -0.571 1.00 36.19 276 LEU A C 1
ATOM 2154 O O . LEU A 1 276 ? 6.194 -9.999 -0.101 1.00 36.19 276 LEU A O 1
ATOM 2158 N N . GLU A 1 277 ? 7.411 -8.168 -0.493 1.00 39.53 277 GLU A N 1
ATOM 2159 C CA . GLU A 1 277 ? 6.541 -7.228 0.201 1.00 39.53 277 GLU A CA 1
ATOM 2160 C C . GLU A 1 277 ? 5.258 -6.925 -0.582 1.00 39.53 277 GLU A C 1
ATOM 2162 O O . GLU A 1 277 ? 4.204 -6.800 0.053 1.00 39.53 277 GLU A O 1
ATOM 2167 N N . MET A 1 278 ? 5.303 -6.984 -1.926 1.00 37.31 278 MET A N 1
ATOM 2168 C CA . MET A 1 278 ? 4.111 -7.019 -2.796 1.00 37.31 278 MET A CA 1
ATOM 2169 C C . MET A 1 278 ? 3.131 -8.125 -2.377 1.00 37.31 278 MET A C 1
ATOM 2171 O O . MET A 1 278 ? 1.920 -7.957 -2.487 1.00 37.31 278 MET A O 1
ATOM 2175 N N . SER A 1 279 ? 3.646 -9.261 -1.885 1.00 34.50 279 SER A N 1
ATOM 2176 C CA . SER A 1 279 ? 2.829 -10.425 -1.518 1.00 34.50 279 SER A CA 1
ATOM 2177 C C . SER A 1 279 ? 2.291 -10.398 -0.088 1.00 34.50 279 SER A C 1
ATOM 2179 O O . SER A 1 279 ? 1.323 -11.095 0.207 1.00 34.50 279 SER A O 1
ATOM 2181 N N . LEU A 1 280 ? 2.908 -9.636 0.821 1.00 34.59 280 LEU A N 1
ATOM 2182 C CA . LEU A 1 280 ? 2.714 -9.825 2.267 1.00 34.59 280 LEU A CA 1
ATOM 2183 C C . LEU A 1 280 ? 2.025 -8.659 2.983 1.00 34.59 280 LEU A C 1
ATOM 2185 O O . LEU A 1 280 ? 1.484 -8.868 4.067 1.00 34.59 280 LEU A O 1
ATOM 2189 N N . LYS A 1 281 ? 2.025 -7.446 2.413 1.00 34.41 281 LYS A N 1
ATOM 2190 C CA . LYS A 1 281 ? 1.399 -6.259 3.034 1.00 34.41 281 LYS A CA 1
ATOM 2191 C C . LYS A 1 281 ? 0.152 -5.740 2.319 1.00 34.41 281 LYS A C 1
ATOM 2193 O O . LYS A 1 281 ? -0.559 -4.928 2.902 1.00 34.41 281 LYS A O 1
ATOM 2198 N N . SER A 1 282 ? -0.139 -6.189 1.100 1.00 34.12 282 SER A N 1
ATOM 2199 C CA . SER A 1 282 ? -1.229 -5.610 0.307 1.00 34.12 282 SER A CA 1
ATOM 2200 C C . SER A 1 282 ? -2.628 -6.043 0.749 1.00 34.12 282 SER A C 1
ATOM 2202 O O . SER A 1 282 ? -3.588 -5.369 0.394 1.00 34.12 282 SER A O 1
ATOM 2204 N N . GLY A 1 283 ? -2.791 -7.137 1.511 1.00 34.62 283 GLY A N 1
ATOM 2205 C CA . GLY A 1 283 ? -4.124 -7.642 1.888 1.00 34.62 283 GLY A CA 1
ATOM 2206 C C . GLY A 1 283 ? -5.082 -7.798 0.691 1.00 34.62 283 GLY A C 1
ATOM 2207 O O . GLY A 1 283 ? -6.298 -7.781 0.863 1.00 34.62 283 GLY A O 1
ATOM 2208 N N . GLY A 1 284 ? -4.536 -7.884 -0.526 1.00 41.72 284 GLY A N 1
ATOM 2209 C CA . GLY A 1 284 ? -5.254 -7.535 -1.740 1.00 41.72 284 GLY A CA 1
ATOM 2210 C C . GLY A 1 284 ? -4.307 -7.418 -2.925 1.00 41.72 284 GLY A C 1
ATOM 2211 O O . GLY A 1 284 ? -3.691 -6.382 -3.129 1.00 41.72 284 GLY A O 1
ATOM 2212 N N . TRP A 1 285 ? -4.243 -8.499 -3.698 1.00 43.03 285 TRP A N 1
ATOM 2213 C CA . TRP A 1 285 ? -3.506 -8.672 -4.953 1.00 43.03 285 TRP A CA 1
ATOM 2214 C C . TRP A 1 285 ? -1.976 -8.680 -4.874 1.00 43.03 285 TRP A C 1
ATOM 2216 O O . TRP A 1 285 ? -1.307 -7.683 -4.619 1.00 43.03 285 TRP A O 1
ATOM 2226 N N . VAL A 1 286 ? -1.434 -9.845 -5.228 1.00 45.38 286 VAL A N 1
ATOM 2227 C CA . VAL A 1 286 ? -0.188 -9.944 -5.987 1.00 45.38 286 VAL A CA 1
ATOM 2228 C C . VAL A 1 286 ? -0.565 -9.604 -7.425 1.00 45.38 286 VAL A C 1
ATOM 2230 O O . VAL A 1 286 ? -1.531 -10.174 -7.938 1.00 45.38 286 VAL A O 1
ATOM 2233 N N . LEU A 1 287 ? 0.153 -8.689 -8.078 1.00 46.19 287 LEU A N 1
ATOM 2234 C CA . LEU A 1 287 ? 0.061 -8.548 -9.531 1.00 46.19 287 LEU A CA 1
ATOM 2235 C C . LEU A 1 287 ? 0.437 -9.902 -10.139 1.00 46.19 287 LEU A C 1
ATOM 2237 O O . LEU A 1 287 ? 1.610 -10.258 -10.171 1.00 46.19 287 LEU A O 1
ATOM 2241 N N . THR A 1 288 ? -0.546 -10.699 -10.550 1.00 48.91 288 THR A N 1
ATOM 2242 C CA . THR A 1 288 ? -0.267 -11.947 -11.258 1.00 48.91 288 THR A CA 1
ATOM 2243 C C . THR A 1 288 ? -0.075 -11.629 -12.730 1.00 48.91 288 THR A C 1
ATOM 2245 O O . THR A 1 288 ? -0.780 -10.789 -13.297 1.00 48.91 288 THR A O 1
ATOM 2248 N N . THR A 1 289 ? 0.913 -12.273 -13.346 1.00 58.81 289 THR A N 1
ATOM 2249 C CA . THR A 1 289 ? 1.235 -12.040 -14.751 1.00 58.81 289 THR A CA 1
ATOM 2250 C C . THR A 1 289 ? -0.001 -12.233 -15.626 1.00 58.81 289 THR A C 1
ATOM 2252 O O . THR A 1 289 ? -0.628 -13.291 -15.595 1.00 58.81 289 THR A O 1
ATOM 2255 N N . GLY A 1 290 ? -0.344 -11.210 -16.412 1.00 64.19 290 GLY A N 1
ATOM 2256 C CA . GLY A 1 290 ? -1.408 -11.290 -17.417 1.00 64.19 290 GLY A CA 1
ATOM 2257 C C . GLY A 1 290 ? -2.830 -10.952 -16.950 1.00 64.19 290 GLY A C 1
ATOM 2258 O O . GLY A 1 290 ? -3.739 -10.993 -17.777 1.00 64.19 290 GLY A O 1
ATOM 2259 N N . GLN A 1 291 ? -3.070 -10.594 -15.683 1.00 73.69 291 GLN A N 1
ATOM 2260 C CA . GLN A 1 291 ? -4.404 -10.138 -15.261 1.00 73.69 291 GLN A CA 1
ATOM 2261 C C . GLN A 1 291 ? -4.642 -8.648 -15.572 1.00 73.69 291 GLN A C 1
ATOM 2263 O O . GLN A 1 291 ? -3.762 -7.833 -15.291 1.00 73.69 291 GLN A O 1
ATOM 2268 N N . PRO A 1 292 ? -5.814 -8.271 -16.131 1.00 72.88 292 PRO A N 1
ATOM 2269 C CA . PRO A 1 292 ? -6.101 -6.891 -16.506 1.00 72.88 292 PRO A CA 1
ATOM 2270 C C . PRO A 1 292 ? -6.528 -6.029 -15.307 1.00 72.88 292 PRO A C 1
ATOM 2272 O O . PRO A 1 292 ? -7.398 -6.408 -14.517 1.00 72.88 292 PRO A O 1
ATOM 2275 N N . PHE A 1 293 ? -5.974 -4.825 -15.220 1.00 77.56 293 PHE A N 1
ATOM 2276 C CA . PHE A 1 293 ? -6.278 -3.813 -14.209 1.00 77.56 293 PHE A CA 1
ATOM 2277 C C . PHE A 1 293 ? -6.250 -2.400 -14.800 1.00 77.56 293 PHE A C 1
ATOM 2279 O O . PHE A 1 293 ? -5.700 -2.158 -15.870 1.00 77.56 293 PHE A O 1
ATOM 2286 N N . TYR A 1 294 ? -6.833 -1.450 -14.080 1.00 77.50 294 TYR A N 1
ATOM 2287 C CA . TYR A 1 294 ? -6.747 -0.025 -14.357 1.00 77.50 294 TYR A CA 1
ATOM 2288 C C . TYR A 1 294 ? -5.599 0.614 -13.585 1.00 77.50 294 TYR A C 1
ATOM 2290 O O . TYR A 1 294 ? -5.353 0.286 -12.422 1.00 77.50 294 TYR A O 1
ATOM 2298 N N . LEU A 1 295 ? -4.969 1.601 -14.214 1.00 74.00 295 LEU A N 1
ATOM 2299 C CA . LEU A 1 295 ? -4.065 2.545 -13.570 1.00 74.00 295 LEU A CA 1
ATOM 2300 C C . LEU A 1 295 ? -4.836 3.826 -13.255 1.00 74.00 295 LEU A C 1
ATOM 2302 O O . LEU A 1 295 ? -4.992 4.687 -14.118 1.00 74.00 295 LEU A O 1
ATOM 2306 N N . GLN A 1 296 ? -5.366 3.937 -12.040 1.00 74.38 296 GLN A N 1
ATOM 2307 C CA . GLN A 1 296 ? -6.195 5.071 -11.632 1.00 74.38 296 GLN A CA 1
ATOM 2308 C C . GLN A 1 296 ? -5.366 6.131 -10.896 1.00 74.38 296 GLN A C 1
ATOM 2310 O O . GLN A 1 296 ? -4.730 5.822 -9.889 1.00 74.38 296 GLN A O 1
ATOM 2315 N N . SER A 1 297 ? -5.402 7.385 -11.358 1.00 68.94 297 SER A N 1
ATOM 2316 C CA . SER A 1 297 ? -4.717 8.499 -10.679 1.00 68.94 297 SER A CA 1
ATOM 2317 C C . SER A 1 297 ? -5.463 8.945 -9.412 1.00 68.94 297 SER A C 1
ATOM 2319 O O . SER A 1 297 ? -6.695 8.888 -9.331 1.00 68.94 297 SER A O 1
ATOM 2321 N N . ILE A 1 298 ? -4.711 9.414 -8.412 1.00 53.47 298 ILE A N 1
ATOM 2322 C CA . ILE A 1 298 ? -5.192 9.754 -7.067 1.00 53.47 298 ILE A CA 1
ATOM 2323 C C . ILE A 1 298 ? -5.296 11.274 -6.940 1.00 53.47 298 ILE A C 1
ATOM 2325 O O . ILE A 1 298 ? -4.582 11.945 -6.195 1.00 53.47 298 ILE A O 1
ATOM 2329 N N . PHE A 1 299 ? -6.229 11.852 -7.691 1.00 55.75 299 PHE A N 1
ATOM 2330 C CA . PHE A 1 299 ? -6.457 13.290 -7.657 1.00 55.75 299 PHE A CA 1
ATOM 2331 C C . PHE A 1 299 ? -7.136 13.753 -6.366 1.00 55.75 299 PHE A C 1
ATOM 2333 O O . PHE A 1 299 ? -8.132 13.187 -5.911 1.00 55.75 299 PHE A O 1
ATOM 2340 N N . LYS A 1 300 ? -6.696 14.908 -5.862 1.00 40.47 300 LYS A N 1
ATOM 2341 C CA . LYS A 1 300 ? -7.539 15.811 -5.072 1.00 40.47 300 LYS A CA 1
ATOM 2342 C C . LYS A 1 300 ? -7.927 16.977 -5.974 1.00 40.47 300 LYS A C 1
ATOM 2344 O O . LYS A 1 300 ? -7.128 17.894 -6.154 1.00 40.47 300 LYS A O 1
ATOM 2349 N N . LEU A 1 301 ? -9.140 16.975 -6.530 1.00 40.78 301 LEU A N 1
ATOM 2350 C CA . LEU A 1 301 ? -9.660 18.215 -7.103 1.00 40.78 301 LEU A CA 1
ATOM 2351 C C . LEU A 1 301 ? -9.977 19.135 -5.922 1.00 40.78 301 LEU A C 1
ATOM 2353 O O . LEU A 1 301 ? -10.915 18.906 -5.160 1.00 40.78 301 LEU A O 1
ATOM 2357 N N . SER A 1 302 ? -9.168 20.175 -5.736 1.00 34.59 302 SER A N 1
ATOM 2358 C CA . SER A 1 302 ? -9.661 21.329 -4.991 1.00 34.59 302 SER A CA 1
ATOM 2359 C C . SER A 1 302 ? -10.825 21.897 -5.807 1.00 34.59 302 SER A C 1
ATOM 2361 O O . SER A 1 302 ? -10.637 22.127 -7.006 1.00 34.59 302 SER A O 1
ATOM 2363 N N . PRO A 1 303 ? -12.028 22.077 -5.231 1.00 35.19 303 PRO A N 1
ATOM 2364 C CA . PRO A 1 303 ? -13.130 22.648 -5.986 1.00 35.19 303 PRO A CA 1
ATOM 2365 C C . PRO A 1 303 ? -12.687 24.011 -6.533 1.00 35.19 303 PRO A C 1
ATOM 2367 O O . PRO A 1 303 ? -12.011 24.755 -5.809 1.00 35.19 303 PRO A O 1
ATOM 2370 N N . PRO A 1 304 ? -13.027 24.359 -7.788 1.00 34.94 304 PRO A N 1
ATOM 2371 C CA . PRO A 1 304 ? -12.805 25.714 -8.261 1.00 34.94 304 PRO A CA 1
ATOM 2372 C C . PRO A 1 304 ? -13.491 26.657 -7.270 1.00 34.94 304 PRO A C 1
ATOM 2374 O O . PRO A 1 304 ? -14.647 26.428 -6.904 1.00 34.94 304 PRO A O 1
ATOM 2377 N N . MET A 1 305 ? -12.776 27.685 -6.797 1.00 29.94 305 MET A N 1
ATOM 2378 C CA . MET A 1 305 ? -13.411 28.783 -6.069 1.00 29.94 305 MET A CA 1
ATOM 2379 C C . MET A 1 305 ? -14.606 29.228 -6.911 1.00 29.94 305 MET A C 1
ATOM 2381 O O . MET A 1 305 ? -14.428 29.677 -8.042 1.00 29.94 305 MET A O 1
ATOM 2385 N N . GLN A 1 306 ? -15.817 29.032 -6.388 1.00 34.28 306 GLN A N 1
ATOM 2386 C CA . GLN A 1 306 ? -17.039 29.507 -7.019 1.00 34.28 306 GLN A CA 1
ATOM 2387 C C . GLN A 1 306 ? -16.979 31.036 -7.075 1.00 34.28 306 GLN A C 1
ATOM 2389 O O . GLN A 1 306 ? -17.399 31.716 -6.144 1.00 34.28 306 GLN A O 1
ATOM 2394 N N . SER A 1 307 ? -16.445 31.589 -8.160 1.00 34.34 307 SER A N 1
ATOM 2395 C CA . SER A 1 307 ? -16.755 32.950 -8.574 1.00 34.34 307 SER A CA 1
ATOM 2396 C C . SER A 1 307 ? -17.965 32.877 -9.503 1.00 34.34 307 SER A C 1
ATOM 2398 O O . SER A 1 307 ? -17.840 32.482 -10.659 1.00 34.34 307 SER A O 1
ATOM 2400 N N . GLU A 1 308 ? -19.130 33.179 -8.932 1.00 35.81 308 GLU A N 1
ATOM 2401 C CA . GLU A 1 308 ? -20.354 33.681 -9.574 1.00 35.81 308 GLU A CA 1
ATOM 2402 C C . GLU A 1 308 ? -20.646 33.200 -11.010 1.00 35.81 308 GLU A C 1
ATOM 2404 O O . GLU A 1 308 ? -20.290 33.846 -11.994 1.00 35.81 308 GLU A O 1
ATOM 2409 N N . LEU A 1 309 ? -21.413 32.112 -11.135 1.00 35.34 309 LEU A N 1
ATOM 2410 C CA . LEU A 1 309 ? -22.220 31.867 -12.335 1.00 35.34 309 LEU A CA 1
ATOM 2411 C C . LEU A 1 309 ? -23.629 32.466 -12.138 1.00 35.34 309 LEU A C 1
ATOM 2413 O O . LEU A 1 309 ? -24.187 32.349 -11.044 1.00 35.34 309 LEU A O 1
ATOM 2417 N N . PRO A 1 310 ? -24.226 33.101 -13.167 1.00 35.19 310 PRO A N 1
ATOM 2418 C CA . PRO A 1 310 ? -25.556 33.699 -13.074 1.00 35.19 310 PRO A CA 1
ATOM 2419 C C . PRO A 1 310 ? -26.657 32.626 -12.958 1.00 35.19 310 PRO A C 1
ATOM 2421 O O . PRO A 1 310 ? -26.465 31.488 -13.396 1.00 35.19 310 PRO A O 1
ATOM 2424 N N . PRO A 1 311 ? -27.825 32.967 -12.381 1.00 34.47 311 PRO A N 1
ATOM 2425 C CA . PRO A 1 311 ? -28.861 31.999 -12.036 1.00 34.47 311 PRO A CA 1
ATOM 2426 C C . PRO A 1 311 ? -29.440 31.305 -13.275 1.00 34.47 311 PRO A C 1
ATOM 2428 O O . PRO A 1 311 ? -29.992 31.942 -14.173 1.00 34.47 311 PRO A O 1
ATOM 2431 N N . PHE A 1 312 ? -29.345 29.975 -13.288 1.00 31.44 312 PHE A N 1
ATOM 2432 C CA . PHE A 1 312 ? -29.960 29.114 -14.292 1.00 31.44 312 PHE A CA 1
ATOM 2433 C C . PHE A 1 312 ? -31.462 28.978 -14.006 1.00 31.44 312 PHE A C 1
ATOM 2435 O O . PHE A 1 312 ? -31.872 28.508 -12.944 1.00 31.44 312 PHE A O 1
ATOM 2442 N N . ASN A 1 313 ? -32.289 29.408 -14.957 1.00 32.84 313 ASN A N 1
ATOM 2443 C CA . ASN A 1 313 ? -33.743 29.357 -14.857 1.00 32.84 313 ASN A CA 1
ATOM 2444 C C . ASN A 1 313 ? -34.233 27.967 -15.304 1.00 32.84 313 ASN A C 1
ATOM 2446 O O . ASN A 1 313 ? -34.097 27.595 -16.469 1.00 32.84 313 ASN A O 1
ATOM 2450 N N . SER A 1 314 ? -34.768 27.187 -14.365 1.00 32.28 314 SER A N 1
ATOM 2451 C CA . SER A 1 314 ? -35.216 25.807 -14.578 1.00 32.28 314 SER A CA 1
ATOM 2452 C C . SER A 1 314 ? -36.608 25.756 -15.214 1.00 32.28 314 SER A C 1
ATOM 2454 O O . SER A 1 314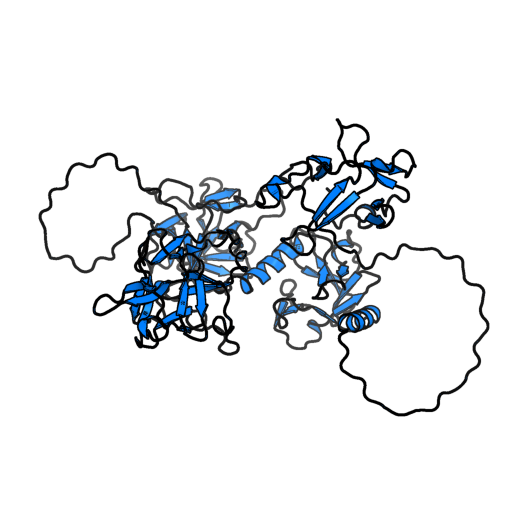 ? -37.596 26.169 -14.609 1.00 32.28 314 SER A O 1
ATOM 2456 N N . THR A 1 315 ? -36.695 25.194 -16.420 1.00 31.61 315 THR A N 1
ATOM 2457 C CA . THR A 1 315 ? -37.922 24.564 -16.928 1.00 31.61 315 THR A CA 1
ATOM 2458 C C . THR A 1 315 ? -37.639 23.071 -17.099 1.00 31.61 315 THR A C 1
ATOM 2460 O O . THR A 1 315 ? -36.751 22.675 -17.846 1.00 31.61 315 THR A O 1
ATOM 2463 N N . ARG A 1 316 ? -38.346 22.249 -16.310 1.00 32.06 316 ARG A N 1
ATOM 2464 C CA . ARG A 1 316 ? -38.242 20.780 -16.257 1.00 32.06 316 ARG A CA 1
ATOM 2465 C C . ARG A 1 316 ? -38.750 20.137 -17.550 1.00 32.06 316 ARG A C 1
ATOM 2467 O O . ARG A 1 316 ? -39.872 20.426 -17.958 1.00 32.06 316 ARG A O 1
ATOM 2474 N N . ASN A 1 317 ? -37.988 19.182 -18.080 1.00 28.95 317 ASN A N 1
ATOM 2475 C CA . ASN A 1 317 ? -38.466 18.140 -18.989 1.00 28.95 317 ASN A CA 1
ATOM 2476 C C . ASN A 1 317 ? -38.320 16.776 -18.267 1.00 28.95 317 ASN A C 1
ATOM 2478 O O . ASN A 1 317 ? -37.216 16.506 -17.795 1.00 28.95 317 ASN A O 1
ATOM 2482 N N . PRO A 1 318 ? -39.385 15.970 -18.087 1.00 32.66 318 PRO A N 1
ATOM 2483 C CA . PRO A 1 318 ? -39.364 14.792 -17.211 1.00 32.66 318 PRO A CA 1
ATOM 2484 C C . PRO A 1 318 ? -38.936 13.450 -17.850 1.00 32.66 318 PRO A C 1
ATOM 2486 O O . PRO A 1 318 ? -39.084 12.435 -17.186 1.00 32.66 318 PRO A O 1
ATOM 2489 N N . ASP A 1 319 ? -38.371 13.414 -19.063 1.00 29.61 319 ASP A N 1
ATOM 2490 C CA . ASP A 1 319 ? -38.092 12.149 -19.785 1.00 29.61 319 ASP A CA 1
ATOM 2491 C C . ASP A 1 319 ? -36.590 11.841 -20.010 1.00 29.61 319 ASP A C 1
ATOM 2493 O O . ASP A 1 319 ? -36.156 11.584 -21.132 1.00 29.61 319 ASP A O 1
ATOM 2497 N N . MET A 1 320 ? -35.771 11.853 -18.954 1.00 26.27 320 MET A N 1
ATOM 2498 C CA . MET A 1 320 ? -34.403 11.301 -18.985 1.00 26.27 320 MET A CA 1
ATOM 2499 C C . MET A 1 320 ? -34.094 10.571 -17.669 1.00 26.27 320 MET A C 1
ATOM 2501 O O . MET A 1 320 ? -33.470 11.139 -16.778 1.00 26.27 320 MET A O 1
ATOM 2505 N N . ASP A 1 321 ? -34.538 9.320 -17.562 1.00 30.80 321 ASP A N 1
ATOM 2506 C CA . ASP A 1 321 ? -33.957 8.319 -16.658 1.00 30.80 321 ASP A CA 1
ATOM 2507 C C . ASP A 1 321 ? -33.076 7.380 -17.510 1.00 30.80 321 ASP A C 1
ATOM 2509 O O . ASP A 1 321 ? -33.434 7.069 -18.645 1.00 30.80 321 ASP A O 1
ATOM 2513 N N . ASP A 1 322 ? -31.926 6.976 -16.961 1.00 29.78 322 ASP A N 1
ATOM 2514 C CA . ASP A 1 322 ? -30.850 6.145 -17.547 1.00 29.78 322 ASP A CA 1
ATOM 2515 C C . ASP A 1 322 ? -29.764 6.860 -18.381 1.00 29.78 322 ASP A C 1
ATOM 2517 O O . ASP A 1 322 ? -29.504 6.551 -19.543 1.00 29.78 322 ASP A O 1
ATOM 2521 N N . SER A 1 323 ? -29.026 7.778 -17.747 1.00 23.58 323 SER A N 1
ATOM 2522 C CA . SER A 1 323 ? -27.668 8.154 -18.181 1.00 23.58 323 SER A CA 1
ATOM 2523 C C . SER A 1 323 ? -26.652 7.858 -17.068 1.00 23.58 323 SER A C 1
ATOM 2525 O O . SER A 1 323 ? -26.924 8.206 -15.916 1.00 23.58 323 SER A O 1
ATOM 2527 N N . PRO A 1 324 ? -25.481 7.252 -17.359 1.00 23.97 324 PRO A N 1
ATOM 2528 C CA . PRO A 1 324 ? -24.423 7.081 -16.368 1.00 23.97 324 PRO A CA 1
ATOM 2529 C C . PRO A 1 324 ? -23.923 8.460 -15.919 1.00 23.97 324 PRO A C 1
ATOM 2531 O O . PRO A 1 324 ? -23.373 9.242 -16.694 1.00 23.97 324 PRO A O 1
ATOM 2534 N N . MET A 1 325 ? -24.178 8.785 -14.654 1.00 21.78 325 MET A N 1
ATOM 2535 C CA . MET A 1 325 ? -23.849 10.078 -14.066 1.00 21.78 325 MET A CA 1
ATOM 2536 C C . MET A 1 325 ? -22.359 10.120 -13.699 1.00 21.78 325 MET A C 1
ATOM 2538 O O . MET A 1 325 ? -21.937 9.523 -12.710 1.00 21.78 325 MET A O 1
ATOM 2542 N N . MET A 1 326 ? -21.563 10.843 -14.493 1.00 24.77 326 MET A N 1
ATOM 2543 C CA . MET A 1 326 ? -20.184 11.202 -14.146 1.00 24.77 326 MET A CA 1
ATOM 2544 C C . MET A 1 326 ? -20.160 12.217 -12.993 1.00 24.77 326 MET A C 1
ATOM 2546 O O . MET A 1 326 ? -20.906 13.196 -12.998 1.00 24.77 326 MET A O 1
ATOM 2550 N N . ILE A 1 327 ? -19.297 11.983 -11.999 1.00 26.70 327 ILE A N 1
ATOM 2551 C CA . ILE A 1 327 ? -19.210 12.763 -10.755 1.00 26.70 327 ILE A CA 1
ATOM 2552 C C . ILE A 1 327 ? -18.271 13.974 -10.947 1.00 26.70 327 ILE A C 1
ATOM 2554 O O . ILE A 1 327 ? -17.076 13.781 -11.182 1.00 26.70 327 ILE A O 1
ATOM 2558 N N . PRO A 1 328 ? -18.742 15.225 -10.786 1.00 25.88 328 PRO A N 1
ATOM 2559 C CA . PRO A 1 328 ? -17.894 16.410 -10.834 1.00 25.88 328 PRO A CA 1
ATOM 2560 C C . PRO A 1 328 ? -17.319 16.685 -9.436 1.00 25.88 328 PRO A C 1
ATOM 2562 O O . PRO A 1 328 ? -18.012 17.183 -8.552 1.00 25.88 328 PRO A O 1
ATOM 2565 N N . GLY A 1 329 ? -16.051 16.339 -9.214 1.00 29.34 329 GLY A N 1
ATOM 2566 C CA . GLY A 1 329 ? -15.346 16.660 -7.964 1.00 29.34 329 GLY A CA 1
ATOM 2567 C C . GLY A 1 329 ? -14.210 15.708 -7.608 1.00 29.34 329 GLY A C 1
ATOM 2568 O O . GLY A 1 329 ? -13.290 16.109 -6.918 1.00 29.34 329 GLY A O 1
ATOM 2569 N N . TYR A 1 330 ? -14.210 14.495 -8.153 1.00 44.59 330 TYR A N 1
ATOM 2570 C CA . TYR A 1 330 ? -13.054 13.601 -8.232 1.00 44.59 330 TYR A CA 1
ATOM 2571 C C . TYR A 1 330 ? -13.261 12.819 -9.519 1.00 44.59 330 TYR A C 1
ATOM 2573 O O . TYR A 1 330 ? -14.012 11.847 -9.533 1.00 44.59 330 TYR A O 1
ATOM 2581 N N . ALA A 1 331 ? -12.720 13.303 -10.634 1.00 50.78 331 ALA A N 1
ATOM 2582 C CA . ALA A 1 331 ? -12.774 12.508 -11.846 1.00 50.78 331 ALA A CA 1
ATOM 2583 C C . ALA A 1 331 ? -11.921 11.262 -11.579 1.00 50.78 331 ALA A C 1
ATOM 2585 O O . ALA A 1 331 ? -10.715 11.375 -11.370 1.00 50.78 331 ALA A O 1
ATOM 2586 N N . SER A 1 332 ? -12.562 10.094 -11.505 1.00 68.88 332 SER A N 1
ATOM 2587 C CA . SER A 1 332 ? -11.899 8.797 -11.579 1.00 68.88 332 SER A CA 1
ATOM 2588 C C . SER A 1 332 ? -11.235 8.730 -12.946 1.00 68.88 332 SER A C 1
ATOM 2590 O O . SER A 1 332 ? -11.851 8.267 -13.898 1.00 68.88 332 SER A O 1
ATOM 2592 N N . LEU A 1 333 ? -10.048 9.314 -13.077 1.00 80.19 333 LEU A N 1
ATOM 2593 C CA . LEU A 1 333 ? -9.287 9.297 -14.311 1.00 80.19 333 LEU A CA 1
ATOM 2594 C C . LEU A 1 333 ? -8.363 8.088 -14.278 1.00 80.19 333 LEU A C 1
ATOM 2596 O O . LEU A 1 333 ? -7.624 7.871 -13.316 1.00 80.19 333 LEU A O 1
ATOM 2600 N N . CYS A 1 334 ? -8.433 7.313 -15.343 1.00 86.50 334 CYS A N 1
ATOM 2601 C CA . CYS A 1 334 ? -7.567 6.192 -15.611 1.00 86.50 334 CYS A CA 1
ATOM 2602 C C . CYS A 1 334 ? -6.554 6.614 -16.672 1.00 86.50 334 CYS A C 1
ATOM 2604 O O . CYS A 1 334 ? -6.868 7.388 -17.583 1.00 86.50 334 CYS A O 1
ATOM 2606 N N . LEU A 1 335 ? -5.336 6.097 -16.559 1.00 89.00 335 LEU A N 1
ATOM 2607 C CA . LEU A 1 335 ? -4.374 6.151 -17.643 1.00 89.00 335 LEU A CA 1
ATOM 2608 C C . LEU A 1 335 ? -4.913 5.280 -18.784 1.00 89.00 335 LEU A C 1
ATOM 2610 O O . LEU A 1 335 ? -5.201 4.102 -18.588 1.00 89.00 335 LEU A O 1
ATOM 2614 N N . GLY A 1 336 ? -5.087 5.862 -19.964 1.00 89.12 336 GLY A N 1
ATOM 2615 C CA . GLY A 1 336 ? -5.617 5.164 -21.127 1.00 89.12 336 GLY A CA 1
ATOM 2616 C C . GLY A 1 336 ? -4.938 5.593 -22.414 1.00 89.12 336 GLY A C 1
ATOM 2617 O O . GLY A 1 336 ? -4.406 6.700 -22.529 1.00 89.12 336 GLY A O 1
ATOM 2618 N N . ALA A 1 337 ? -4.918 4.682 -23.379 1.00 88.56 337 ALA A N 1
ATOM 2619 C CA . ALA A 1 337 ? -4.295 4.923 -24.667 1.00 88.56 337 ALA A CA 1
ATOM 2620 C C . ALA A 1 337 ? -5.248 5.674 -25.606 1.00 88.56 337 ALA A C 1
ATOM 2622 O O . ALA A 1 337 ? -6.378 5.246 -25.847 1.00 88.56 337 ALA A O 1
ATOM 2623 N N . SER A 1 338 ? -4.780 6.789 -26.168 1.00 87.81 338 SER A N 1
ATOM 2624 C CA . SER A 1 338 ? -5.498 7.589 -27.161 1.00 87.81 338 SER A CA 1
ATOM 2625 C C . SER A 1 338 ? -4.504 8.156 -28.173 1.00 87.81 338 SER A C 1
ATOM 2627 O O . SER A 1 338 ? -3.649 8.972 -27.832 1.00 87.81 338 SER A O 1
ATOM 2629 N N . ASP A 1 339 ? -4.641 7.732 -29.432 1.00 85.44 339 ASP A N 1
ATOM 2630 C CA . ASP A 1 339 ? -3.775 8.133 -30.552 1.00 85.44 339 ASP A CA 1
ATOM 2631 C C . ASP A 1 339 ? -2.290 7.773 -30.342 1.00 85.44 339 ASP A C 1
ATOM 2633 O O . ASP A 1 339 ? -1.396 8.531 -30.709 1.00 85.44 339 ASP A O 1
ATOM 2637 N N . GLY A 1 340 ? -2.022 6.627 -29.703 1.00 82.31 340 GLY A N 1
ATOM 2638 C CA . GLY A 1 340 ? -0.664 6.157 -29.383 1.00 82.31 340 GLY A CA 1
ATOM 2639 C C . GLY A 1 340 ? -0.007 6.855 -28.185 1.00 82.31 340 GLY A C 1
ATOM 2640 O O . GLY A 1 340 ? 1.047 6.417 -27.730 1.00 82.31 340 GLY A O 1
ATOM 2641 N N . LEU A 1 341 ? -0.642 7.895 -27.638 1.00 86.12 341 LEU A N 1
ATOM 2642 C CA . LEU A 1 341 ? -0.212 8.579 -26.423 1.00 86.12 341 LEU A CA 1
ATOM 2643 C C . LEU A 1 341 ? -1.031 8.114 -25.223 1.00 86.12 341 LEU A C 1
ATOM 2645 O O . LEU A 1 341 ? -2.228 7.836 -25.331 1.00 86.12 341 LEU A O 1
ATOM 2649 N N . MET A 1 342 ? -0.392 8.096 -24.061 1.00 89.50 342 MET A N 1
ATOM 2650 C CA . MET A 1 342 ? -1.070 7.844 -22.801 1.00 89.50 342 MET A CA 1
ATOM 2651 C C . MET A 1 342 ? -1.664 9.135 -22.269 1.00 89.50 342 MET A C 1
ATOM 2653 O O . MET A 1 342 ? -0.956 10.120 -22.065 1.00 89.50 342 MET A O 1
ATOM 2657 N N . LYS A 1 343 ? -2.971 9.134 -22.032 1.00 88.50 343 LYS A N 1
ATOM 2658 C CA . LYS A 1 343 ? -3.710 10.281 -21.509 1.00 88.50 343 LYS A CA 1
ATOM 2659 C C . LYS A 1 343 ? -4.541 9.855 -20.318 1.00 88.50 343 LYS A C 1
ATOM 2661 O O . LYS A 1 343 ? -4.967 8.707 -20.211 1.00 88.50 343 LYS A O 1
ATOM 2666 N N . LEU A 1 344 ? -4.823 10.809 -19.449 1.00 85.69 344 LEU A N 1
ATOM 2667 C CA . LEU A 1 344 ? -5.828 10.620 -18.420 1.00 85.69 344 LEU A CA 1
ATOM 2668 C C . LEU A 1 344 ? -7.209 10.825 -19.016 1.00 85.69 344 LEU A C 1
ATOM 2670 O O . LEU A 1 344 ? -7.528 11.869 -19.592 1.00 85.69 344 LEU A O 1
ATOM 2674 N N . MET A 1 345 ? -8.039 9.809 -18.874 1.00 83.75 345 MET A N 1
ATOM 2675 C CA . MET A 1 345 ? -9.406 9.799 -19.365 1.00 83.75 345 MET A CA 1
ATOM 2676 C C . MET A 1 345 ? -10.326 9.218 -18.298 1.00 83.75 345 MET A C 1
ATOM 2678 O O . MET A 1 345 ? -9.838 8.527 -17.406 1.00 83.75 345 MET A O 1
ATOM 2682 N N . PRO A 1 346 ? -11.635 9.518 -18.319 1.00 82.44 346 PRO A N 1
ATOM 2683 C CA . PRO A 1 346 ? -12.569 8.894 -17.394 1.00 82.44 346 PRO A CA 1
ATOM 2684 C C . PRO A 1 346 ? -12.370 7.376 -17.377 1.00 82.44 346 PRO A C 1
ATOM 2686 O O . PRO A 1 346 ? -12.206 6.757 -18.427 1.00 82.44 346 PRO A O 1
ATOM 2689 N N . CYS A 1 347 ? -12.352 6.790 -16.183 1.00 77.06 347 CYS A N 1
ATOM 2690 C CA . CYS A 1 347 ? -12.400 5.350 -15.991 1.00 77.06 347 CYS A CA 1
ATOM 2691 C C . CYS A 1 347 ? -13.776 4.868 -16.459 1.00 77.06 347 CYS A C 1
ATOM 2693 O O . CYS A 1 347 ? -14.699 4.714 -15.662 1.00 77.06 347 CYS A O 1
ATOM 2695 N N . GLU A 1 348 ? -13.949 4.713 -17.766 1.00 75.19 348 GLU A N 1
ATOM 2696 C CA . GLU A 1 348 ? -15.118 4.050 -18.315 1.00 75.19 348 GLU A CA 1
ATOM 2697 C C . GLU A 1 348 ? -14.961 2.556 -18.058 1.00 75.19 348 GLU A C 1
ATOM 2699 O O . GLU A 1 348 ? -13.935 1.957 -18.388 1.00 75.19 348 GLU A O 1
ATOM 2704 N N . GLU A 1 349 ? -15.977 1.954 -17.439 1.00 56.34 349 GLU A N 1
ATOM 2705 C CA . GLU A 1 349 ? -15.897 0.600 -16.885 1.00 56.34 349 GLU A CA 1
ATOM 2706 C C . GLU A 1 349 ? -15.647 -0.502 -17.933 1.00 56.34 349 GLU A C 1
ATOM 2708 O O . GLU A 1 349 ? -15.548 -1.657 -17.548 1.00 56.34 349 GLU A O 1
ATOM 2713 N N . HIS A 1 350 ? -15.477 -0.213 -19.233 1.00 61.19 350 HIS A N 1
ATOM 2714 C CA . HIS A 1 350 ? -15.393 -1.249 -20.276 1.00 61.19 350 HIS A CA 1
ATOM 2715 C C . HIS A 1 350 ? -14.474 -0.963 -21.476 1.00 61.19 350 HIS A C 1
ATOM 2717 O O . HIS A 1 350 ? -14.522 -1.715 -22.448 1.00 61.19 350 HIS A O 1
ATOM 2723 N N . THR A 1 351 ? -13.637 0.076 -21.471 1.00 80.38 351 THR A N 1
ATOM 2724 C CA . THR A 1 351 ? -12.712 0.285 -22.599 1.00 80.38 351 THR A CA 1
ATOM 2725 C C . THR A 1 351 ? -11.419 -0.492 -22.378 1.00 80.38 351 THR A C 1
ATOM 2727 O O . THR A 1 351 ? -10.645 -0.164 -21.486 1.00 80.38 351 THR A O 1
ATOM 2730 N N . GLU A 1 352 ? -11.135 -1.497 -23.208 1.00 85.62 352 GLU A N 1
ATOM 2731 C CA . GLU A 1 352 ? -9.875 -2.261 -23.130 1.00 85.62 352 GLU A CA 1
ATOM 2732 C C . GLU A 1 352 ? -8.624 -1.369 -23.263 1.00 85.62 352 GLU A C 1
ATOM 2734 O O . GLU A 1 352 ? -7.549 -1.726 -22.788 1.00 85.62 352 GLU A O 1
ATOM 2739 N N . SER A 1 353 ? -8.760 -0.170 -23.842 1.00 88.12 353 SER A N 1
ATOM 2740 C CA . SER A 1 353 ? -7.682 0.816 -23.967 1.00 88.12 353 SER A CA 1
ATOM 2741 C C . SER A 1 353 ? -7.249 1.464 -22.644 1.00 88.12 353 SER A C 1
ATOM 2743 O O . SER A 1 353 ? -6.165 2.048 -22.600 1.00 88.12 353 SER A O 1
ATOM 2745 N N . THR A 1 354 ? -8.056 1.375 -21.579 1.00 89.44 354 THR A N 1
ATOM 2746 C CA . THR A 1 354 ? -7.723 1.853 -20.219 1.00 89.44 354 THR A CA 1
ATOM 2747 C C . THR A 1 354 ? -7.274 0.725 -19.288 1.00 89.44 354 THR A C 1
ATOM 2749 O O . THR A 1 354 ? -6.949 0.975 -18.126 1.00 89.44 354 THR A O 1
ATOM 2752 N N . LEU A 1 355 ? -7.245 -0.513 -19.789 1.00 88.88 355 LEU A N 1
ATOM 2753 C CA . LEU A 1 355 ? -6.812 -1.692 -19.054 1.00 88.88 355 LEU A CA 1
ATOM 2754 C C . LEU A 1 355 ? -5.371 -2.059 -19.418 1.00 88.88 355 LEU A C 1
ATOM 2756 O O . LEU A 1 355 ? -4.952 -1.963 -20.573 1.00 88.88 355 LEU A O 1
ATOM 2760 N N . PHE A 1 356 ? -4.634 -2.526 -18.417 1.00 92.25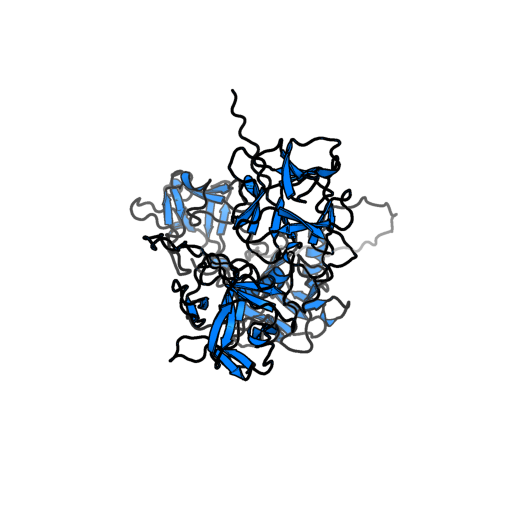 356 PHE A N 1
ATOM 2761 C CA . PHE A 1 356 ? -3.259 -2.986 -18.524 1.00 92.25 356 PHE A CA 1
ATOM 2762 C C . PHE A 1 356 ? -3.103 -4.366 -17.908 1.00 92.25 356 PHE A C 1
ATOM 2764 O O . PHE A 1 356 ? -3.733 -4.667 -16.900 1.00 92.25 356 PHE A O 1
ATOM 2771 N N . THR A 1 357 ? -2.232 -5.187 -18.480 1.00 89.50 357 THR A N 1
ATOM 2772 C CA . THR A 1 357 ? -1.705 -6.383 -17.820 1.00 89.50 357 THR A CA 1
ATOM 2773 C C . THR A 1 357 ? -0.241 -6.154 -17.480 1.00 89.50 357 THR A C 1
ATOM 2775 O O . THR A 1 357 ? 0.482 -5.530 -18.254 1.00 89.50 357 THR A O 1
ATOM 2778 N N . TYR A 1 358 ? 0.214 -6.676 -16.347 1.00 91.12 358 TYR A N 1
ATOM 2779 C CA . TYR A 1 358 ? 1.609 -6.553 -15.933 1.00 91.12 358 TYR A CA 1
ATOM 2780 C C . TYR A 1 358 ? 2.341 -7.871 -16.141 1.00 91.12 358 TYR A C 1
ATOM 2782 O O . TYR A 1 358 ? 1.828 -8.922 -15.750 1.00 91.12 358 TYR A O 1
ATOM 2790 N N . ASP A 1 359 ? 3.522 -7.823 -16.749 1.00 87.69 359 ASP A N 1
ATOM 2791 C CA . ASP A 1 359 ? 4.421 -8.966 -16.849 1.00 87.69 359 ASP A CA 1
ATOM 2792 C C . ASP A 1 359 ? 5.563 -8.816 -15.839 1.00 87.69 359 ASP A C 1
ATOM 2794 O O . ASP A 1 359 ? 6.382 -7.907 -15.926 1.00 87.69 359 ASP A O 1
ATOM 2798 N N . LEU A 1 360 ? 5.606 -9.726 -14.865 1.00 80.19 360 LEU A N 1
ATOM 2799 C CA . LEU A 1 360 ? 6.623 -9.753 -13.814 1.00 80.19 360 LEU A CA 1
ATOM 2800 C C . LEU A 1 360 ? 7.993 -10.206 -14.330 1.00 80.19 360 LEU A C 1
ATOM 2802 O O . LEU A 1 360 ? 8.999 -9.903 -13.699 1.00 80.19 360 LEU A O 1
ATOM 2806 N N . ALA A 1 361 ? 8.050 -10.957 -15.434 1.00 80.19 361 ALA A N 1
ATOM 2807 C CA . ALA A 1 361 ? 9.313 -11.445 -15.981 1.00 80.19 361 ALA A CA 1
ATOM 2808 C C . ALA A 1 361 ? 10.090 -10.331 -16.691 1.00 80.19 361 ALA A C 1
ATOM 2810 O O . ALA A 1 361 ? 11.319 -10.331 -16.695 1.00 80.19 361 ALA A O 1
ATOM 2811 N N . THR A 1 362 ? 9.372 -9.388 -17.294 1.00 87.31 362 THR A N 1
ATOM 2812 C CA . THR A 1 362 ? 9.931 -8.280 -18.078 1.00 87.31 362 THR A CA 1
ATOM 2813 C C . THR A 1 362 ? 9.740 -6.922 -17.410 1.00 87.31 362 THR A C 1
ATOM 2815 O O . THR A 1 362 ? 10.316 -5.943 -17.879 1.00 87.31 362 THR A O 1
ATOM 2818 N N . TYR A 1 363 ? 8.953 -6.855 -16.331 1.00 89.94 363 TYR A N 1
ATOM 2819 C CA . TYR A 1 363 ? 8.486 -5.630 -15.677 1.00 89.94 363 TYR A CA 1
ATOM 2820 C C . TYR A 1 363 ? 7.730 -4.684 -16.625 1.00 89.94 363 TYR A C 1
ATOM 2822 O O . TYR A 1 363 ? 7.742 -3.470 -16.431 1.00 89.94 363 TYR A O 1
ATOM 2830 N N . SER A 1 364 ? 7.072 -5.214 -17.660 1.00 93.94 364 SER A N 1
ATOM 2831 C CA . SER A 1 364 ? 6.368 -4.407 -18.662 1.00 93.94 364 SER A CA 1
ATOM 2832 C C . SER A 1 364 ? 4.868 -4.307 -18.399 1.00 93.94 364 SER A C 1
ATOM 2834 O O . SER A 1 364 ? 4.209 -5.251 -17.959 1.00 93.94 364 SER A O 1
ATOM 2836 N N . LEU A 1 365 ? 4.312 -3.133 -18.700 1.00 94.50 365 LEU A N 1
ATOM 2837 C CA . LEU A 1 365 ? 2.877 -2.853 -18.664 1.00 94.50 365 LEU A CA 1
ATOM 2838 C C . LEU A 1 365 ? 2.311 -2.963 -20.081 1.00 94.50 365 LEU A C 1
ATOM 2840 O O . LEU A 1 365 ? 2.541 -2.082 -20.903 1.00 94.50 365 LEU A O 1
ATOM 2844 N N . HIS A 1 366 ? 1.568 -4.026 -20.367 1.00 94.94 366 HIS A N 1
ATOM 2845 C CA . HIS A 1 366 ? 0.952 -4.268 -21.672 1.00 94.94 366 HIS A CA 1
ATOM 2846 C C . HIS A 1 366 ? -0.447 -3.674 -21.707 1.00 94.94 366 HIS A C 1
ATOM 2848 O O . HIS A 1 366 ? -1.200 -3.817 -20.745 1.00 94.94 366 HIS A O 1
ATOM 2854 N N . ASN A 1 367 ? -0.830 -3.053 -22.817 1.00 94.06 367 ASN A N 1
ATOM 2855 C CA . ASN A 1 367 ? -2.202 -2.600 -22.993 1.00 94.06 367 ASN A CA 1
ATOM 2856 C C . ASN A 1 367 ? -3.133 -3.792 -23.268 1.00 94.06 367 ASN A C 1
ATOM 2858 O O . ASN A 1 367 ? -2.815 -4.646 -24.088 1.00 94.06 367 ASN A O 1
ATOM 2862 N N . ALA A 1 368 ? -4.298 -3.856 -22.623 1.00 90.69 368 ALA A N 1
ATOM 2863 C CA . ALA A 1 368 ? -5.195 -4.998 -22.796 1.00 90.69 368 ALA A CA 1
ATOM 2864 C C . ALA A 1 368 ? -5.853 -5.044 -24.189 1.00 90.69 368 ALA A C 1
ATOM 2866 O O . ALA A 1 368 ? -6.067 -6.136 -24.708 1.00 90.69 368 ALA A O 1
ATOM 2867 N N . ALA A 1 369 ? -6.135 -3.889 -24.812 1.00 92.19 369 ALA A N 1
ATOM 2868 C CA . ALA A 1 369 ? -6.664 -3.833 -26.184 1.00 92.19 369 ALA A CA 1
ATOM 2869 C C . ALA A 1 369 ? -5.607 -4.199 -27.239 1.00 92.19 369 ALA A C 1
ATOM 2871 O O . ALA A 1 369 ? -5.941 -4.692 -28.316 1.00 92.19 369 ALA A O 1
ATOM 2872 N N . HIS A 1 370 ? -4.335 -3.944 -26.925 1.00 93.62 370 HIS A N 1
ATOM 2873 C CA . HIS A 1 370 ? -3.184 -4.173 -27.794 1.00 93.62 370 HIS A CA 1
ATOM 2874 C C . HIS A 1 370 ? -2.050 -4.853 -27.010 1.00 93.62 370 HIS A C 1
ATOM 2876 O O . HIS A 1 370 ? -1.082 -4.181 -26.646 1.00 93.62 370 HIS A O 1
ATOM 2882 N N . PRO A 1 371 ? -2.148 -6.167 -26.720 1.00 94.75 371 PRO A N 1
ATOM 2883 C CA . PRO A 1 371 ? -1.180 -6.883 -25.878 1.00 94.75 371 PRO A CA 1
ATOM 2884 C C . PRO A 1 371 ? 0.253 -6.887 -26.424 1.00 94.75 371 PRO A C 1
ATOM 2886 O O . PRO A 1 371 ? 1.208 -7.115 -25.682 1.00 94.75 371 PRO A O 1
ATOM 2889 N N . GLU A 1 372 ? 0.411 -6.651 -27.726 1.00 96.06 372 GLU A N 1
ATOM 2890 C CA . GLU A 1 372 ? 1.689 -6.479 -28.410 1.00 96.06 372 GLU A CA 1
ATOM 2891 C C . GLU A 1 372 ? 2.334 -5.105 -28.172 1.00 96.06 372 GLU A C 1
ATOM 2893 O O . GLU A 1 372 ? 3.480 -4.904 -28.575 1.00 96.06 372 GLU A O 1
ATOM 2898 N N . PHE A 1 373 ? 1.627 -4.179 -27.516 1.00 96.19 373 PHE A N 1
ATOM 2899 C CA . PHE A 1 373 ? 2.111 -2.855 -27.150 1.00 96.19 373 PHE A CA 1
ATOM 2900 C C . PHE A 1 373 ? 2.287 -2.705 -25.635 1.00 96.19 373 PHE A C 1
ATOM 2902 O O . PHE A 1 373 ? 1.396 -3.004 -24.837 1.00 96.19 373 PHE A O 1
ATOM 2909 N N . CYS A 1 374 ? 3.439 -2.161 -25.262 1.00 96.69 374 CYS A N 1
ATOM 2910 C CA . CYS A 1 374 ? 3.858 -1.889 -23.902 1.00 96.69 374 CYS A CA 1
ATOM 2911 C C . CYS A 1 374 ? 3.914 -0.377 -23.657 1.00 96.69 374 CYS A C 1
ATOM 2913 O O . CYS A 1 374 ? 4.171 0.409 -24.575 1.00 96.69 374 CYS A O 1
ATOM 2915 N N . LEU A 1 375 ? 3.667 0.024 -22.410 1.00 95.38 375 LEU A N 1
ATOM 2916 C CA . LEU A 1 375 ? 3.913 1.380 -21.935 1.00 95.38 375 LEU A CA 1
ATOM 2917 C C . LEU A 1 375 ? 5.392 1.725 -22.135 1.00 95.38 375 LEU A C 1
ATOM 2919 O O . LEU A 1 375 ? 6.251 0.928 -21.772 1.00 95.38 375 LEU A O 1
ATOM 2923 N N . ASP A 1 376 ? 5.678 2.891 -22.705 1.00 94.75 376 ASP A N 1
ATOM 2924 C CA . ASP A 1 376 ? 7.021 3.278 -23.136 1.00 94.75 376 ASP A CA 1
ATOM 2925 C C . ASP A 1 376 ? 7.280 4.785 -22.914 1.00 94.75 376 ASP A C 1
ATOM 2927 O O . ASP A 1 376 ? 6.433 5.625 -23.238 1.00 94.75 376 ASP A O 1
ATOM 2931 N N . ASP A 1 377 ? 8.460 5.122 -22.387 1.00 90.69 377 ASP A N 1
ATOM 2932 C CA . ASP A 1 377 ? 8.958 6.486 -22.114 1.00 90.69 377 ASP A CA 1
ATOM 2933 C C . ASP A 1 377 ? 9.810 7.119 -23.252 1.00 90.69 377 ASP A C 1
ATOM 2935 O O . ASP A 1 377 ? 10.428 8.168 -23.100 1.00 90.69 377 ASP A O 1
ATOM 2939 N N . THR A 1 378 ? 9.917 6.498 -24.427 1.00 71.94 378 THR A N 1
ATOM 2940 C CA . THR A 1 378 ? 10.944 6.862 -25.433 1.00 71.94 378 THR A CA 1
ATOM 2941 C C . THR A 1 378 ? 10.773 8.189 -26.176 1.00 71.94 378 THR A C 1
ATOM 2943 O O . THR A 1 378 ? 11.691 8.558 -26.914 1.00 71.94 378 THR A O 1
ATOM 2946 N N . ASP A 1 379 ? 9.684 8.945 -26.026 1.00 63.03 379 ASP A N 1
ATOM 2947 C CA . ASP A 1 379 ? 9.579 10.241 -26.713 1.00 63.03 379 ASP A CA 1
ATOM 2948 C C . ASP A 1 379 ? 10.167 11.387 -25.883 1.00 63.03 379 ASP A C 1
ATOM 2950 O O . ASP A 1 379 ? 9.464 12.215 -25.295 1.00 63.03 379 ASP A O 1
ATOM 2954 N N . ALA A 1 380 ? 11.497 11.502 -25.954 1.00 56.78 380 ALA A N 1
ATOM 2955 C CA . ALA A 1 380 ? 12.249 12.660 -25.466 1.00 56.78 380 ALA A CA 1
ATOM 2956 C C . ALA A 1 380 ? 11.687 14.004 -25.989 1.00 56.78 380 ALA A C 1
ATOM 2958 O O . ALA A 1 380 ? 11.777 15.025 -25.303 1.00 56.78 380 ALA A O 1
ATOM 2959 N N . ASP A 1 381 ? 11.066 13.994 -27.176 1.00 60.38 381 ASP A N 1
ATOM 2960 C CA . ASP A 1 381 ? 10.474 15.173 -27.812 1.00 60.38 381 ASP A CA 1
ATOM 2961 C C . ASP A 1 381 ? 9.070 15.525 -27.289 1.00 60.38 381 ASP A C 1
ATOM 2963 O O . ASP A 1 381 ? 8.693 16.700 -27.297 1.00 60.38 381 ASP A O 1
ATOM 2967 N N . THR A 1 382 ? 8.284 14.550 -26.813 1.00 61.72 382 THR A N 1
ATOM 2968 C CA . THR A 1 382 ? 6.908 14.793 -26.332 1.00 61.72 382 THR A CA 1
ATOM 2969 C C . THR A 1 382 ? 6.807 14.846 -24.809 1.00 61.72 382 THR A C 1
ATOM 2971 O O . THR A 1 382 ? 5.807 15.351 -24.293 1.00 61.72 382 THR A O 1
ATOM 2974 N N . LYS A 1 383 ? 7.848 14.398 -24.085 1.00 66.50 383 LYS A N 1
ATOM 2975 C CA . LYS A 1 383 ? 7.877 14.261 -22.614 1.00 66.50 383 LYS A CA 1
ATOM 2976 C C . LYS A 1 383 ? 6.720 13.419 -22.055 1.00 66.50 383 LYS A C 1
ATOM 2978 O O . LYS A 1 383 ? 6.400 13.542 -20.873 1.00 66.50 383 LYS A O 1
ATOM 2983 N N . GLY A 1 384 ? 6.063 12.632 -22.905 1.00 81.88 384 GLY A N 1
ATOM 2984 C CA . GLY A 1 384 ? 4.861 11.882 -22.580 1.00 81.88 384 GLY A CA 1
ATOM 2985 C C . GLY A 1 384 ? 5.071 10.382 -22.719 1.00 81.88 384 GLY A C 1
ATOM 2986 O O . GLY A 1 384 ? 5.823 9.922 -23.574 1.00 81.88 384 GLY A O 1
ATOM 2987 N N . LEU A 1 385 ? 4.352 9.629 -21.895 1.00 91.25 385 LEU A N 1
ATOM 2988 C CA . LEU A 1 385 ? 4.230 8.184 -22.000 1.00 91.25 385 LEU A CA 1
ATOM 2989 C C . LEU A 1 385 ? 3.453 7.817 -23.271 1.00 91.25 385 LEU A C 1
ATOM 2991 O O . LEU A 1 385 ? 2.458 8.458 -23.632 1.00 91.25 385 LEU A O 1
ATOM 2995 N N . SER A 1 386 ? 3.880 6.751 -23.934 1.00 93.50 386 SER A N 1
ATOM 2996 C CA . SER A 1 386 ? 3.284 6.249 -25.174 1.00 93.50 386 SER A CA 1
ATOM 2997 C C . SER A 1 386 ? 3.096 4.734 -25.126 1.00 93.50 386 SER A C 1
ATOM 2999 O O . SER A 1 386 ? 3.587 4.071 -24.215 1.00 93.50 386 SER A O 1
ATOM 3001 N N . LEU A 1 387 ? 2.365 4.186 -26.097 1.00 93.56 387 LEU A N 1
ATOM 3002 C CA . LEU A 1 387 ? 2.358 2.749 -26.361 1.00 93.56 387 LEU A CA 1
ATOM 3003 C C . LEU A 1 387 ? 3.271 2.438 -27.543 1.00 93.56 387 LEU A C 1
ATOM 3005 O O . LEU A 1 387 ? 3.099 2.999 -28.629 1.00 93.56 387 LEU A O 1
ATOM 3009 N N . ARG A 1 388 ? 4.197 1.493 -27.368 1.00 94.50 388 ARG A N 1
ATOM 3010 C CA . ARG A 1 388 ? 5.069 0.990 -28.441 1.00 94.50 388 ARG A CA 1
ATOM 3011 C C . ARG A 1 388 ? 5.098 -0.530 -28.473 1.00 94.50 388 ARG A C 1
ATOM 3013 O O . ARG A 1 388 ? 4.789 -1.138 -27.455 1.00 94.50 388 ARG A O 1
ATOM 3020 N N . PRO A 1 389 ? 5.458 -1.155 -29.610 1.00 96.75 389 PRO A N 1
ATOM 3021 C CA . PRO A 1 389 ? 5.650 -2.597 -29.656 1.00 96.75 389 PRO A CA 1
ATOM 3022 C C . PRO A 1 389 ? 6.556 -3.059 -28.513 1.00 96.75 389 PRO A C 1
ATOM 3024 O O . PRO A 1 389 ? 7.601 -2.448 -28.271 1.00 96.75 389 PRO A O 1
ATOM 3027 N N . CYS A 1 390 ? 6.134 -4.103 -27.808 1.00 96.69 390 CYS A N 1
ATOM 3028 C CA . CYS A 1 390 ? 6.859 -4.618 -26.659 1.00 96.69 390 CYS A CA 1
ATOM 3029 C C . CYS A 1 390 ? 8.255 -5.114 -27.062 1.00 96.69 390 CYS A C 1
ATOM 3031 O O . CYS A 1 390 ? 8.400 -5.935 -27.970 1.00 96.69 390 CYS A O 1
ATOM 3033 N N . ASP A 1 391 ? 9.272 -4.649 -26.347 1.00 95.06 391 ASP A N 1
ATOM 3034 C CA . ASP A 1 391 ? 10.667 -5.047 -26.473 1.00 95.06 391 ASP A CA 1
ATOM 3035 C C . ASP A 1 391 ? 11.210 -5.387 -25.082 1.00 95.06 391 ASP A C 1
ATOM 3037 O O . ASP A 1 391 ? 11.443 -4.510 -24.251 1.00 95.06 391 ASP A O 1
ATOM 3041 N N . ALA A 1 392 ? 11.449 -6.679 -24.841 1.00 90.56 392 ALA A N 1
ATOM 3042 C CA . ALA A 1 392 ? 11.952 -7.186 -23.563 1.00 90.56 392 ALA A CA 1
ATOM 3043 C C . ALA A 1 392 ? 13.317 -6.587 -23.157 1.00 90.56 392 ALA A C 1
ATOM 3045 O O . ALA A 1 392 ? 13.689 -6.615 -21.978 1.00 90.56 392 ALA A O 1
ATOM 3046 N N . PHE A 1 393 ? 14.067 -6.036 -24.117 1.00 89.06 393 PHE A N 1
ATOM 3047 C CA . PHE A 1 393 ? 15.361 -5.401 -23.884 1.00 89.06 393 PHE A CA 1
ATOM 3048 C C . PHE A 1 393 ? 15.264 -3.880 -23.701 1.00 89.06 393 PHE A C 1
ATOM 3050 O O . PHE A 1 393 ? 16.246 -3.259 -23.295 1.00 89.06 393 PHE A O 1
ATOM 3057 N N . SER A 1 394 ? 14.103 -3.266 -23.947 1.00 91.50 394 SER A N 1
ATOM 3058 C CA . SER A 1 394 ? 13.922 -1.823 -23.786 1.00 91.50 394 SER A CA 1
ATOM 3059 C C . SER A 1 394 ? 13.739 -1.455 -22.315 1.00 91.50 394 SER A C 1
ATOM 3061 O O . SER A 1 394 ? 12.700 -1.724 -21.718 1.00 91.50 394 SER A O 1
ATOM 3063 N N . TYR A 1 395 ? 14.723 -0.773 -21.723 1.00 89.19 395 TYR A N 1
ATOM 3064 C CA . TYR A 1 395 ? 14.608 -0.222 -20.363 1.00 89.19 395 TYR A CA 1
ATOM 3065 C C . TYR A 1 395 ? 13.489 0.820 -20.232 1.00 89.19 395 TYR A C 1
ATOM 3067 O O . TYR A 1 395 ? 12.915 0.985 -19.162 1.00 89.19 395 TYR A O 1
ATOM 3075 N N . ASN A 1 396 ? 13.116 1.484 -21.328 1.00 91.25 396 ASN A N 1
ATOM 3076 C CA . ASN A 1 396 ? 12.037 2.474 -21.326 1.00 91.25 396 ASN A CA 1
ATOM 3077 C C . ASN A 1 396 ? 10.638 1.858 -21.200 1.00 91.25 396 ASN A C 1
ATOM 3079 O O . ASN A 1 396 ? 9.673 2.600 -21.032 1.00 91.25 396 ASN A O 1
ATOM 3083 N N . GLN A 1 397 ? 10.531 0.528 -21.281 1.00 94.62 397 GLN A N 1
ATOM 3084 C CA . GLN A 1 397 ? 9.281 -0.216 -21.131 1.00 94.62 397 GLN A CA 1
ATOM 3085 C C . GLN A 1 397 ? 9.181 -0.968 -19.800 1.00 94.62 397 GLN A C 1
ATOM 3087 O O . GLN A 1 397 ? 8.267 -1.772 -19.611 1.00 94.62 397 GLN A O 1
ATOM 3092 N N . LYS A 1 398 ? 10.120 -0.727 -18.877 1.00 93.31 398 LYS A N 1
ATOM 3093 C CA . LYS A 1 398 ? 10.202 -1.424 -17.594 1.00 93.31 398 LYS A CA 1
ATOM 3094 C C . LYS A 1 398 ? 9.758 -0.507 -16.464 1.00 93.31 398 LYS A C 1
ATOM 3096 O O . LYS A 1 398 ? 10.323 0.566 -16.259 1.00 93.31 398 LYS A O 1
ATOM 3101 N N . PHE A 1 399 ? 8.759 -0.947 -15.713 1.00 93.38 399 PHE A N 1
ATOM 3102 C CA . PHE A 1 399 ? 8.178 -0.210 -14.601 1.00 93.38 399 PHE A CA 1
ATOM 3103 C C . PHE A 1 399 ? 7.983 -1.132 -13.402 1.00 93.38 399 PHE A C 1
ATOM 3105 O O . PHE A 1 399 ? 7.483 -2.247 -13.530 1.00 93.38 399 PHE A O 1
ATOM 3112 N N . MET A 1 400 ? 8.339 -0.649 -12.221 1.00 90.38 400 MET A N 1
ATOM 3113 C CA . MET A 1 400 ? 8.146 -1.321 -10.942 1.00 90.38 400 MET A CA 1
ATOM 3114 C C . MET A 1 400 ? 7.087 -0.579 -10.139 1.00 90.38 400 MET A C 1
ATOM 3116 O O . MET A 1 400 ? 7.054 0.649 -10.134 1.00 90.38 400 MET A O 1
ATOM 3120 N N . TYR A 1 401 ? 6.220 -1.306 -9.442 1.00 86.12 401 TYR A N 1
ATOM 3121 C CA . TYR A 1 401 ? 5.226 -0.681 -8.579 1.00 86.12 401 TYR A CA 1
ATOM 3122 C C . TYR A 1 401 ? 5.700 -0.652 -7.128 1.00 86.12 401 TYR A C 1
ATOM 3124 O O . TY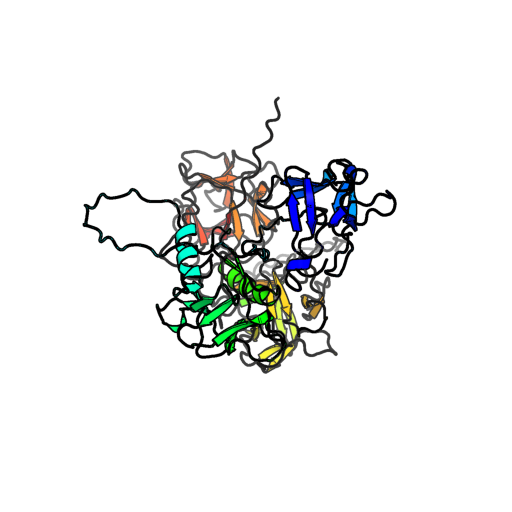R A 1 401 ? 5.898 -1.693 -6.501 1.00 86.12 401 TYR A O 1
ATOM 3132 N N . ASN A 1 402 ? 5.845 0.548 -6.572 1.00 80.50 402 ASN A N 1
ATOM 3133 C CA . ASN A 1 402 ? 6.142 0.741 -5.163 1.00 80.50 402 ASN A CA 1
ATOM 3134 C C . ASN A 1 402 ? 4.836 0.816 -4.365 1.00 80.50 402 ASN A C 1
ATOM 3136 O O . ASN A 1 402 ? 4.140 1.829 -4.372 1.00 80.50 402 ASN A O 1
ATOM 3140 N N . PHE A 1 403 ? 4.517 -0.251 -3.632 1.00 72.62 403 PHE A N 1
ATOM 3141 C CA . PHE A 1 403 ? 3.288 -0.353 -2.835 1.00 72.62 403 PHE A CA 1
ATOM 3142 C C . PHE A 1 403 ? 3.239 0.590 -1.625 1.00 72.62 403 PHE A C 1
ATOM 3144 O O . PHE A 1 403 ? 2.158 0.816 -1.083 1.00 72.62 403 PHE A O 1
ATOM 3151 N N . PHE A 1 404 ? 4.375 1.133 -1.178 1.00 67.19 404 PHE A N 1
ATOM 3152 C CA . PHE A 1 404 ? 4.406 2.070 -0.053 1.00 67.19 404 PHE A CA 1
ATOM 3153 C C . PHE A 1 404 ? 4.013 3.477 -0.468 1.00 67.19 404 PHE A C 1
ATOM 3155 O O . PHE A 1 404 ? 3.268 4.150 0.243 1.00 67.19 404 PHE A O 1
ATOM 3162 N N . THR A 1 405 ? 4.526 3.912 -1.615 1.00 75.38 405 THR A N 1
ATOM 3163 C CA . THR A 1 405 ? 4.261 5.242 -2.163 1.00 75.38 405 THR A CA 1
ATOM 3164 C C . THR A 1 405 ? 3.143 5.230 -3.201 1.00 75.38 405 THR A C 1
ATOM 3166 O O . THR A 1 405 ? 2.713 6.290 -3.639 1.00 75.38 405 THR A O 1
ATOM 3169 N N . PHE A 1 406 ? 2.652 4.046 -3.580 1.00 81.12 406 PHE A N 1
ATOM 3170 C CA . PHE A 1 406 ? 1.695 3.820 -4.665 1.00 81.12 406 PHE A CA 1
ATOM 3171 C C . PHE A 1 406 ? 2.170 4.403 -6.002 1.00 81.12 406 PHE A C 1
ATOM 3173 O O . PHE A 1 406 ? 1.361 4.865 -6.797 1.00 81.12 406 PHE A O 1
ATOM 3180 N N . GLN A 1 407 ? 3.476 4.416 -6.260 1.00 86.56 407 GLN A N 1
ATOM 3181 C CA . GLN A 1 407 ? 4.055 4.974 -7.483 1.00 86.56 407 GLN A CA 1
ATOM 3182 C C . GLN A 1 407 ? 4.482 3.864 -8.444 1.00 86.56 407 GLN A C 1
ATOM 3184 O O . GLN A 1 407 ? 5.022 2.842 -8.024 1.00 86.56 407 GLN A O 1
ATOM 3189 N N . TRP A 1 408 ? 4.301 4.095 -9.743 1.00 91.62 408 TRP A N 1
ATOM 3190 C CA . TRP A 1 408 ? 4.993 3.328 -10.780 1.00 91.62 408 TRP A CA 1
ATOM 3191 C C . TRP A 1 408 ? 6.325 3.998 -11.079 1.00 91.62 408 TRP A C 1
ATOM 3193 O O . TRP A 1 408 ? 6.350 5.106 -11.610 1.00 91.62 408 TRP A O 1
ATOM 3203 N N . ILE A 1 409 ? 7.407 3.326 -10.714 1.00 91.69 409 ILE A N 1
ATOM 3204 C CA . ILE A 1 409 ? 8.786 3.769 -10.872 1.00 91.69 409 ILE A CA 1
ATOM 3205 C C . ILE A 1 409 ? 9.318 3.188 -12.180 1.00 91.69 409 ILE A C 1
ATOM 3207 O O . ILE A 1 409 ? 9.197 1.988 -12.419 1.00 91.69 409 ILE A O 1
ATOM 3211 N N . LYS A 1 410 ? 9.912 4.016 -13.034 1.00 91.25 410 LYS A N 1
ATOM 3212 C CA . LYS A 1 410 ? 10.678 3.555 -14.192 1.00 91.25 410 LYS A CA 1
ATOM 3213 C C . LYS A 1 410 ? 11.862 2.740 -13.682 1.00 91.25 410 LYS A C 1
ATOM 3215 O O . LYS A 1 410 ? 12.666 3.257 -12.908 1.00 91.25 410 LYS A O 1
ATOM 3220 N N . ALA A 1 411 ? 11.979 1.488 -14.110 1.00 86.38 411 ALA A N 1
ATOM 3221 C CA . ALA A 1 411 ? 13.143 0.680 -13.784 1.00 86.38 411 ALA A CA 1
ATOM 3222 C C . ALA A 1 411 ? 14.347 1.267 -14.538 1.00 86.38 411 ALA A C 1
ATOM 3224 O O . ALA A 1 411 ? 14.465 1.127 -15.757 1.00 86.38 411 ALA A O 1
ATOM 3225 N N . GLY A 1 412 ? 15.173 2.026 -13.819 1.00 69.12 412 GLY A N 1
ATOM 3226 C CA . GLY A 1 412 ? 16.315 2.728 -14.390 1.00 69.12 412 GLY A CA 1
ATOM 3227 C C . GLY A 1 412 ? 17.416 1.777 -14.852 1.00 69.12 412 GLY A C 1
ATOM 3228 O O . GLY A 1 412 ? 17.545 0.649 -14.378 1.00 69.12 412 GLY A O 1
ATOM 3229 N N . THR A 1 413 ? 18.248 2.263 -15.768 1.00 59.62 413 THR A N 1
ATOM 3230 C CA . THR A 1 413 ? 19.633 1.797 -15.887 1.00 59.62 413 THR A CA 1
ATOM 3231 C C . THR A 1 413 ? 20.405 2.327 -14.678 1.00 59.62 413 THR A C 1
ATOM 3233 O O . THR A 1 413 ? 20.130 3.442 -14.253 1.00 59.62 413 THR A O 1
ATOM 3236 N N . CYS A 1 414 ? 21.361 1.577 -14.125 1.00 52.50 414 CYS A N 1
ATOM 3237 C CA . CYS A 1 414 ? 22.121 1.930 -12.909 1.00 52.50 414 CYS A CA 1
ATOM 3238 C C . CYS A 1 414 ? 22.924 3.252 -12.963 1.00 52.50 414 CYS A C 1
ATOM 3240 O O . CYS A 1 414 ? 23.666 3.551 -12.030 1.00 52.50 414 CYS A O 1
ATOM 3242 N N . ASP A 1 415 ? 22.814 4.018 -14.045 1.00 54.72 415 ASP A N 1
ATOM 3243 C CA . ASP A 1 415 ? 23.396 5.346 -14.162 1.00 54.72 415 ASP A CA 1
ATOM 3244 C C . ASP A 1 415 ? 22.586 6.340 -13.315 1.00 54.72 415 ASP A C 1
ATOM 3246 O O . ASP A 1 415 ? 21.368 6.220 -13.233 1.00 54.72 415 ASP A O 1
ATOM 3250 N N . ASP A 1 416 ? 23.279 7.306 -12.696 1.00 51.62 416 ASP A N 1
ATOM 3251 C CA . ASP A 1 416 ? 22.862 8.281 -11.659 1.00 51.62 416 ASP A CA 1
ATOM 3252 C C . ASP A 1 416 ? 21.613 9.166 -11.945 1.00 51.62 416 ASP A C 1
ATOM 3254 O O . ASP A 1 416 ? 21.458 10.260 -11.383 1.00 51.62 416 ASP A O 1
ATOM 3258 N N . GLU A 1 417 ? 20.709 8.765 -12.830 1.00 63.50 417 GLU A N 1
ATOM 3259 C CA . GLU A 1 417 ? 19.431 9.424 -13.025 1.00 63.50 417 GLU A CA 1
ATOM 3260 C C . GLU A 1 417 ? 18.531 9.167 -11.814 1.00 63.50 417 GLU A C 1
ATOM 3262 O O . GLU A 1 417 ? 18.382 8.052 -11.315 1.00 63.50 417 GLU A O 1
ATOM 3267 N N . LYS A 1 418 ? 17.947 10.249 -11.298 1.00 82.06 418 LYS A N 1
ATOM 3268 C CA . LYS A 1 418 ? 16.974 10.168 -10.211 1.00 82.06 418 LYS A CA 1
ATOM 3269 C C . LYS A 1 418 ? 15.841 9.231 -10.617 1.00 82.06 418 LYS A C 1
ATOM 3271 O O . LYS A 1 418 ? 15.394 9.282 -11.761 1.00 82.06 418 LYS A O 1
ATOM 3276 N N . GLU A 1 419 ? 15.334 8.464 -9.656 1.00 87.94 419 GLU A N 1
ATOM 3277 C CA . GLU A 1 419 ? 14.142 7.637 -9.844 1.00 87.94 419 GLU A CA 1
ATOM 3278 C C . GLU A 1 419 ? 13.023 8.470 -10.483 1.00 87.94 419 GLU A C 1
ATOM 3280 O O . GLU A 1 419 ? 12.691 9.559 -10.003 1.00 87.94 419 GLU A O 1
ATOM 3285 N N . GLN A 1 420 ? 12.465 7.976 -11.588 1.00 91.06 420 GLN A N 1
ATOM 3286 C CA . GLN A 1 420 ? 11.376 8.633 -12.302 1.00 91.06 420 GLN A CA 1
ATOM 3287 C C . GLN A 1 420 ? 10.072 7.878 -12.075 1.00 91.06 420 GLN A C 1
ATOM 3289 O O . GLN A 1 420 ? 10.034 6.655 -12.162 1.00 91.06 420 GLN A O 1
ATOM 3294 N N . CYS A 1 421 ? 8.997 8.608 -11.813 1.00 92.25 421 CYS A N 1
ATOM 3295 C CA . CYS A 1 421 ? 7.676 8.081 -11.520 1.00 92.25 421 CYS A CA 1
ATOM 3296 C C . CYS A 1 421 ? 6.676 8.519 -12.591 1.00 92.25 421 CYS A C 1
ATOM 3298 O O . CYS A 1 421 ? 6.761 9.647 -13.088 1.00 92.25 421 CYS A O 1
ATOM 3300 N N . ILE A 1 422 ? 5.706 7.652 -12.904 1.00 92.31 422 ILE A N 1
ATOM 3301 C CA . ILE A 1 422 ? 4.527 8.030 -13.696 1.00 92.31 422 ILE A CA 1
ATOM 3302 C C . ILE A 1 422 ? 3.817 9.174 -12.974 1.00 92.31 422 ILE A C 1
ATOM 3304 O O . ILE A 1 422 ? 3.431 9.036 -11.817 1.00 92.31 422 ILE A O 1
ATOM 3308 N N . ASP A 1 423 ? 3.666 10.298 -13.664 1.00 90.06 423 ASP A N 1
ATOM 3309 C CA . ASP A 1 423 ? 3.065 11.530 -13.175 1.00 90.06 423 ASP A CA 1
ATOM 3310 C C . ASP A 1 423 ? 1.950 11.974 -14.125 1.00 90.06 423 ASP A C 1
ATOM 3312 O O . ASP A 1 423 ? 2.075 11.943 -15.353 1.00 90.06 423 ASP A O 1
ATOM 3316 N N . ASP A 1 424 ? 0.847 12.413 -13.542 1.00 84.88 424 ASP A N 1
ATOM 3317 C CA . ASP A 1 424 ? -0.358 12.838 -14.238 1.00 84.88 424 ASP A CA 1
ATOM 3318 C C . ASP A 1 424 ? -0.232 14.190 -14.978 1.00 84.88 424 ASP A C 1
ATOM 3320 O O . ASP A 1 424 ? -1.175 14.631 -15.640 1.00 84.88 424 ASP A O 1
ATOM 3324 N N . GLY A 1 425 ? 0.928 14.848 -14.895 1.00 79.56 425 GLY A N 1
ATOM 3325 C CA . GLY A 1 425 ? 1.237 16.119 -15.545 1.00 79.56 425 GLY A CA 1
ATOM 3326 C C . GLY A 1 425 ? 0.823 17.359 -14.741 1.00 79.56 425 GLY A C 1
ATOM 3327 O O . GLY A 1 425 ? 1.167 18.479 -15.135 1.00 79.56 425 GLY A O 1
ATOM 3328 N N . GLY A 1 426 ? 0.137 17.193 -13.608 1.00 76.81 426 GLY A N 1
ATOM 3329 C CA . GLY A 1 426 ? -0.273 18.254 -12.692 1.00 76.81 426 GLY A CA 1
ATOM 3330 C C . GLY A 1 426 ? -1.593 18.972 -13.029 1.00 76.81 426 GLY A C 1
ATOM 3331 O O . GLY A 1 426 ? -2.309 18.646 -13.969 1.00 76.81 426 GLY A O 1
ATOM 3332 N N . TYR A 1 427 ? -1.906 19.981 -12.200 1.00 59.91 427 TYR A N 1
ATOM 3333 C CA . TYR A 1 427 ? -3.167 20.739 -12.016 1.00 59.91 427 TYR A CA 1
ATOM 3334 C C . TYR A 1 427 ? -3.809 21.406 -13.266 1.00 59.91 427 TYR A C 1
ATOM 3336 O O . TYR A 1 427 ? -4.097 22.604 -13.260 1.00 59.91 427 TYR A O 1
ATOM 3344 N N . ASN A 1 428 ? -4.131 20.666 -14.329 1.00 64.31 428 ASN A N 1
ATOM 3345 C CA . ASN A 1 428 ? -5.101 21.133 -15.325 1.00 64.31 428 ASN A CA 1
ATOM 3346 C C . ASN A 1 428 ? -6.278 20.155 -15.470 1.00 64.31 428 ASN A C 1
ATOM 3348 O O . ASN A 1 428 ? -6.323 19.382 -16.423 1.00 64.31 428 ASN A O 1
ATOM 3352 N N . PRO A 1 429 ? -7.273 20.212 -14.564 1.00 55.50 429 PRO A N 1
ATOM 3353 C CA . PRO A 1 429 ? -8.398 19.273 -14.542 1.00 55.50 429 PRO A CA 1
ATOM 3354 C C . PRO A 1 429 ? -9.330 19.368 -15.763 1.00 55.50 429 PRO A C 1
ATOM 3356 O O . PRO A 1 429 ? -10.270 18.587 -15.871 1.00 55.50 429 PRO A O 1
ATOM 3359 N N . LEU A 1 430 ? -9.107 20.333 -16.663 1.00 54.88 430 LEU A N 1
ATOM 3360 C CA . LEU A 1 430 ? -9.907 20.549 -17.870 1.00 54.88 430 LEU A CA 1
ATOM 3361 C C . LEU A 1 430 ? -9.230 20.058 -19.155 1.00 54.88 430 LEU A C 1
ATOM 3363 O O . LEU A 1 430 ? -9.822 20.173 -20.227 1.00 54.88 430 LEU A O 1
ATOM 3367 N N . GLN A 1 431 ? -8.006 19.537 -19.083 1.00 59.53 431 GLN A N 1
ATOM 3368 C CA . GLN A 1 431 ? -7.320 18.977 -20.241 1.00 59.53 431 GLN A CA 1
ATOM 3369 C C . GLN A 1 431 ? -6.959 17.528 -19.945 1.00 59.53 431 GLN A C 1
ATOM 3371 O O . GLN A 1 431 ? -6.461 17.227 -18.868 1.00 59.53 431 GLN A O 1
ATOM 3376 N N . HIS A 1 432 ? -7.219 16.640 -20.906 1.00 62.28 432 HIS A N 1
ATOM 3377 C CA . HIS A 1 432 ? -6.643 15.300 -20.922 1.00 62.28 432 HIS A CA 1
ATOM 3378 C C . HIS A 1 432 ? -5.121 15.456 -20.929 1.00 62.28 432 HIS A C 1
ATOM 3380 O O . HIS A 1 432 ? -4.522 15.669 -21.986 1.00 62.28 432 HIS A O 1
ATOM 3386 N N . THR A 1 433 ? -4.509 15.460 -19.748 1.00 73.06 433 THR A N 1
ATOM 3387 C CA . THR A 1 433 ? -3.065 15.570 -19.620 1.00 73.06 433 THR A CA 1
ATOM 3388 C C . THR A 1 433 ? -2.462 14.265 -20.110 1.00 73.06 433 THR A C 1
ATOM 3390 O O . THR A 1 433 ? -2.957 13.170 -19.820 1.00 73.06 433 THR A O 1
ATOM 3393 N N . ALA A 1 434 ? -1.428 14.390 -20.938 1.00 81.75 434 ALA A N 1
ATOM 3394 C CA . ALA A 1 434 ? -0.598 13.247 -21.260 1.00 81.75 434 ALA A CA 1
ATOM 3395 C C . ALA A 1 434 ? 0.058 12.765 -19.960 1.00 81.75 434 ALA A C 1
ATOM 3397 O O . ALA A 1 434 ? 0.520 13.595 -19.174 1.00 81.75 434 ALA A O 1
ATOM 3398 N N . GLY A 1 435 ? 0.092 11.452 -19.733 1.00 85.50 435 GLY A N 1
ATOM 3399 C CA . GLY A 1 435 ? 0.919 10.889 -18.671 1.00 85.50 435 GLY A CA 1
ATOM 3400 C C . GLY A 1 435 ? 2.379 11.217 -18.969 1.00 85.50 435 GLY A C 1
ATOM 3401 O O . GLY A 1 435 ? 2.801 11.138 -20.121 1.00 85.50 435 GLY A O 1
ATOM 3402 N N . THR A 1 436 ? 3.143 11.620 -17.964 1.00 89.94 436 THR A N 1
ATOM 3403 C CA . THR A 1 436 ? 4.558 11.993 -18.104 1.00 89.94 436 THR A CA 1
ATOM 3404 C C . THR A 1 436 ? 5.401 11.232 -17.093 1.00 89.94 436 THR A C 1
ATOM 3406 O O . THR A 1 436 ? 4.858 10.647 -16.160 1.00 89.94 436 THR A O 1
ATOM 3409 N N . LEU A 1 437 ? 6.723 11.245 -17.254 1.00 90.06 437 LEU A N 1
ATOM 3410 C CA . LEU A 1 437 ? 7.636 10.858 -16.184 1.00 90.06 437 LEU A CA 1
ATOM 3411 C C . LEU A 1 437 ? 8.226 12.090 -15.501 1.00 90.06 437 LEU A C 1
ATOM 3413 O O . LEU A 1 437 ? 8.574 13.089 -16.141 1.00 90.06 437 LEU A O 1
ATOM 3417 N N . ARG A 1 438 ? 8.328 12.028 -14.176 1.00 89.44 438 ARG A N 1
ATOM 3418 C CA . ARG A 1 438 ? 8.909 13.075 -13.324 1.00 89.44 438 ARG A CA 1
ATOM 3419 C C . ARG A 1 438 ? 9.764 12.450 -12.239 1.00 89.44 438 ARG A C 1
ATOM 3421 O O . ARG A 1 438 ? 9.490 11.326 -11.845 1.00 89.44 438 ARG A O 1
ATOM 3428 N N . ASP A 1 439 ? 10.732 13.202 -11.715 1.00 90.94 439 ASP A N 1
ATOM 3429 C CA . ASP A 1 439 ? 11.457 12.817 -10.499 1.00 90.94 439 ASP A CA 1
ATOM 3430 C C . ASP A 1 439 ? 10.452 12.350 -9.430 1.00 90.94 439 ASP A C 1
ATOM 3432 O O . ASP A 1 439 ? 9.500 13.074 -9.097 1.00 90.94 439 ASP A O 1
ATOM 3436 N N . CYS A 1 440 ? 10.647 11.137 -8.920 1.00 89.38 440 CYS A N 1
ATOM 3437 C CA . CYS A 1 440 ? 9.832 10.573 -7.862 1.00 89.38 440 CYS A CA 1
ATOM 3438 C C . CYS A 1 440 ? 9.915 11.469 -6.627 1.00 89.38 440 CYS A C 1
ATOM 3440 O O . CYS A 1 440 ? 10.989 11.792 -6.119 1.00 89.38 440 CYS A O 1
ATOM 3442 N N . ASN A 1 441 ? 8.758 11.879 -6.120 1.00 84.12 441 ASN A N 1
ATOM 3443 C CA . ASN A 1 441 ? 8.671 12.496 -4.809 1.00 84.12 441 ASN A CA 1
ATOM 3444 C C . ASN A 1 441 ? 8.771 11.398 -3.744 1.00 84.12 441 ASN A C 1
ATOM 3446 O O . ASN A 1 441 ? 8.017 10.427 -3.807 1.00 84.12 441 ASN A O 1
ATOM 3450 N N . SER A 1 442 ? 9.638 11.598 -2.749 1.00 73.94 442 SER A N 1
ATOM 3451 C CA . SER A 1 442 ? 9.925 10.661 -1.655 1.00 73.94 442 SER A CA 1
ATOM 3452 C C . SER A 1 442 ? 8.689 10.195 -0.876 1.00 73.94 442 SER A C 1
ATOM 3454 O O . SER A 1 442 ? 8.734 9.158 -0.224 1.00 73.94 442 SER A O 1
ATOM 3456 N N . PHE A 1 443 ? 7.587 10.951 -0.928 1.00 69.38 443 PHE A N 1
ATOM 3457 C CA . PHE A 1 443 ? 6.342 10.641 -0.217 1.00 69.38 443 PHE A CA 1
ATOM 3458 C C . PHE A 1 443 ? 5.139 10.398 -1.134 1.00 69.38 443 PHE A C 1
ATOM 3460 O O . PHE A 1 443 ? 4.018 10.321 -0.637 1.00 69.38 443 PHE A O 1
ATOM 3467 N N . GLY A 1 444 ? 5.345 10.303 -2.451 1.00 65.38 444 GLY A N 1
ATOM 3468 C CA . GLY A 1 444 ? 4.243 10.259 -3.407 1.00 65.38 444 GLY A CA 1
ATOM 3469 C C . GLY A 1 444 ? 3.549 11.615 -3.515 1.00 65.38 444 GLY A C 1
ATOM 3470 O O . GLY A 1 444 ? 2.694 11.975 -2.706 1.00 65.38 444 GLY A O 1
ATOM 3471 N N . SER A 1 445 ? 3.877 12.398 -4.546 1.00 78.50 445 SER A N 1
ATOM 3472 C CA . SER A 1 445 ? 2.982 13.499 -4.925 1.00 78.50 445 SER A CA 1
ATOM 3473 C C . SER A 1 445 ? 1.621 12.890 -5.281 1.00 78.50 445 SER A C 1
ATOM 3475 O O . SER A 1 445 ? 1.618 11.865 -5.958 1.00 78.50 445 SER A O 1
ATOM 3477 N N . PRO A 1 446 ? 0.470 13.493 -4.924 1.00 76.50 446 PRO A N 1
ATOM 3478 C CA . PRO A 1 446 ? -0.836 13.023 -5.399 1.00 76.50 446 PRO A CA 1
ATOM 3479 C C . PRO A 1 446 ? -0.897 12.811 -6.915 1.00 76.50 446 PRO A C 1
ATOM 3481 O O . PRO A 1 446 ? -1.622 11.942 -7.374 1.00 76.50 446 PRO A O 1
ATOM 3484 N N . THR A 1 447 ? -0.076 13.554 -7.663 1.00 82.06 447 THR A N 1
ATOM 3485 C CA . THR A 1 447 ? 0.061 13.435 -9.120 1.00 82.06 447 THR A CA 1
ATOM 3486 C C . THR A 1 447 ? 0.830 12.206 -9.596 1.00 82.06 447 THR A C 1
ATOM 3488 O O . THR A 1 447 ? 0.736 11.838 -10.759 1.00 82.06 447 THR A O 1
ATOM 3491 N N . GLN A 1 448 ? 1.613 11.585 -8.716 1.00 88.12 448 GLN A N 1
ATOM 3492 C CA . GLN A 1 448 ? 2.470 10.430 -9.005 1.00 88.12 448 GLN A CA 1
ATOM 3493 C C . GLN A 1 448 ? 1.945 9.139 -8.387 1.00 88.12 448 GLN A C 1
ATOM 3495 O O . GLN A 1 448 ? 2.410 8.046 -8.709 1.00 88.12 448 GLN A O 1
ATOM 3500 N N . MET A 1 449 ? 0.996 9.252 -7.461 1.00 82.62 449 MET A N 1
ATOM 3501 C CA . MET A 1 449 ? 0.378 8.087 -6.867 1.00 82.62 449 MET A CA 1
ATOM 3502 C C . MET A 1 449 ? -0.677 7.543 -7.845 1.00 82.62 449 MET A C 1
ATOM 3504 O O . MET A 1 449 ? -1.589 8.252 -8.276 1.00 82.62 449 MET A O 1
ATOM 3508 N N . THR A 1 450 ? -0.583 6.253 -8.148 1.00 81.81 450 THR A N 1
ATOM 3509 C CA . THR A 1 450 ? -1.509 5.504 -8.995 1.00 81.81 450 THR A CA 1
ATOM 3510 C C . THR A 1 450 ? -1.997 4.267 -8.252 1.00 81.81 450 THR A C 1
ATOM 3512 O O . THR A 1 450 ? -1.214 3.516 -7.670 1.00 81.81 450 THR A O 1
ATOM 3515 N N . MET A 1 451 ? -3.297 4.012 -8.292 1.00 77.31 451 MET A N 1
ATOM 3516 C CA . MET A 1 451 ? -3.883 2.782 -7.777 1.00 77.31 451 MET A CA 1
ATOM 3517 C C . MET A 1 451 ? -4.039 1.751 -8.877 1.00 77.31 451 MET A C 1
ATOM 3519 O O . MET A 1 451 ? -4.488 2.061 -9.979 1.00 77.31 451 MET A O 1
ATOM 3523 N N . ILE A 1 452 ? -3.725 0.511 -8.523 1.00 78.44 452 ILE A N 1
ATOM 3524 C CA . ILE A 1 452 ? -4.085 -0.659 -9.308 1.00 78.44 452 ILE A CA 1
ATOM 3525 C C . ILE A 1 452 ? -5.514 -1.026 -8.916 1.00 78.44 452 ILE A C 1
ATOM 3527 O O . ILE A 1 452 ? -5.755 -1.497 -7.804 1.00 78.44 452 ILE A O 1
ATOM 3531 N N . VAL A 1 453 ? -6.468 -0.774 -9.809 1.00 75.44 453 VAL A N 1
ATOM 3532 C CA . VAL A 1 453 ? -7.863 -1.183 -9.607 1.00 75.44 453 VAL A CA 1
ATOM 3533 C C . VAL A 1 453 ? -8.140 -2.388 -10.497 1.00 75.44 453 VAL A C 1
ATOM 3535 O O . VAL A 1 453 ? -7.939 -2.290 -11.705 1.00 75.44 453 VAL A O 1
ATOM 3538 N N . PRO A 1 454 ? -8.600 -3.524 -9.956 1.00 67.44 454 PRO A N 1
ATOM 3539 C CA . PRO A 1 454 ? -8.898 -4.693 -10.776 1.00 67.44 454 PRO A CA 1
ATOM 3540 C C . PRO A 1 454 ? -9.925 -4.372 -11.876 1.00 67.44 454 PRO A C 1
ATOM 3542 O O . PRO A 1 454 ? -10.882 -3.628 -11.647 1.00 67.44 454 PRO A O 1
ATOM 3545 N N . GLY A 1 455 ? -9.727 -4.913 -13.083 1.00 68.25 455 GLY A N 1
ATOM 3546 C CA . GLY A 1 455 ? -10.657 -4.720 -14.198 1.00 68.25 455 GLY A CA 1
ATOM 3547 C C . GLY A 1 455 ? -12.026 -5.383 -13.951 1.00 68.25 455 GLY A C 1
ATOM 3548 O O . GLY A 1 455 ? -12.123 -6.312 -13.154 1.00 68.25 455 GLY A O 1
ATOM 3549 N N . PRO A 1 456 ? -13.099 -5.024 -14.674 1.00 65.00 456 PRO A N 1
ATOM 3550 C CA . PRO A 1 456 ? -14.442 -5.621 -14.531 1.00 65.00 456 PRO A CA 1
ATOM 3551 C C . PRO A 1 456 ? -14.477 -7.139 -14.799 1.00 65.00 456 PRO A C 1
ATOM 3553 O O . PRO A 1 456 ? -15.393 -7.841 -14.367 1.00 65.00 456 PRO A O 1
ATOM 3556 N N . GLN A 1 457 ? -13.492 -7.636 -15.552 1.00 63.47 457 GLN A N 1
ATOM 3557 C CA . GLN A 1 457 ? -13.309 -9.050 -15.884 1.00 63.47 457 GLN A CA 1
ATOM 3558 C C . GLN A 1 457 ? -12.363 -9.770 -14.918 1.00 63.47 457 GLN A C 1
ATOM 3560 O O . GLN A 1 457 ? -12.230 -10.987 -15.010 1.00 63.47 457 GLN A O 1
ATOM 3565 N N . SER A 1 458 ? -11.703 -9.049 -14.007 1.00 59.00 458 SER A N 1
ATOM 3566 C CA . SER A 1 458 ? -10.915 -9.701 -12.968 1.00 59.00 458 SER A CA 1
ATOM 3567 C C . SER A 1 458 ? -11.866 -10.461 -12.045 1.00 59.00 458 SER A C 1
ATOM 3569 O O . SER A 1 458 ? -12.850 -9.920 -11.534 1.00 59.00 458 SER A O 1
ATOM 3571 N N . GLU A 1 459 ? -11.627 -11.761 -11.901 1.00 55.06 459 GLU A N 1
ATOM 3572 C CA . GLU A 1 459 ? -12.261 -12.527 -10.834 1.00 55.06 459 GLU A CA 1
ATOM 3573 C C . GLU A 1 459 ? -11.793 -11.920 -9.514 1.00 55.06 459 GLU A C 1
ATOM 3575 O O . GLU A 1 459 ? -10.628 -11.556 -9.409 1.00 55.06 459 GLU A O 1
ATOM 3580 N N . LEU A 1 460 ? -12.660 -11.764 -8.509 1.00 50.16 460 LEU A N 1
ATOM 3581 C CA . LEU A 1 460 ? -12.152 -11.424 -7.179 1.00 50.16 460 LEU A CA 1
ATOM 3582 C C . LEU A 1 460 ? -11.096 -12.470 -6.800 1.00 50.16 460 LEU A C 1
ATOM 3584 O O . LEU A 1 460 ? -11.283 -13.649 -7.120 1.00 50.16 460 LEU A O 1
ATOM 3588 N N . PRO A 1 461 ? -9.989 -12.066 -6.155 1.00 46.66 461 PRO A N 1
ATOM 3589 C CA . PRO A 1 461 ? -8.962 -13.026 -5.817 1.00 46.66 461 PRO A CA 1
ATOM 3590 C C . PRO A 1 461 ? -9.626 -14.057 -4.910 1.00 46.66 461 PRO A C 1
ATOM 3592 O O . PRO A 1 461 ? -10.193 -13.706 -3.875 1.00 46.66 461 PRO A O 1
ATOM 3595 N N . SER A 1 462 ? -9.621 -15.326 -5.319 1.00 41.16 462 SER A N 1
ATOM 3596 C CA . SER A 1 462 ? -10.099 -16.395 -4.455 1.00 41.16 462 SER A CA 1
ATOM 3597 C C . SER A 1 462 ? -9.127 -16.474 -3.284 1.00 41.16 462 SER A C 1
ATOM 3599 O O . SER A 1 462 ? -8.032 -17.028 -3.421 1.00 41.16 462 SER A O 1
ATOM 3601 N N . PHE A 1 463 ? -9.475 -15.864 -2.152 1.00 45.28 463 PHE A N 1
ATOM 3602 C CA . PHE A 1 463 ? -8.653 -15.988 -0.957 1.00 45.28 463 PHE A CA 1
ATOM 3603 C C . PHE A 1 463 ? -8.614 -17.475 -0.566 1.00 45.28 463 PHE A C 1
ATOM 3605 O O . PHE A 1 463 ? -9.625 -18.177 -0.688 1.00 45.28 463 PHE A O 1
ATOM 3612 N N . PRO A 1 464 ? -7.445 -18.006 -0.173 1.00 40.66 464 PRO A N 1
ATOM 3613 C CA . PRO A 1 464 ? -7.297 -19.426 0.104 1.00 40.66 464 PRO A CA 1
ATOM 3614 C C . PRO A 1 464 ? -8.296 -19.867 1.181 1.00 40.66 464 PRO A C 1
ATOM 3616 O O . PRO A 1 464 ? -8.275 -19.382 2.308 1.00 40.66 464 PRO A O 1
ATOM 3619 N N . THR A 1 465 ? -9.142 -20.846 0.853 1.00 43.72 465 THR A N 1
ATOM 3620 C CA . THR A 1 465 ? -10.181 -21.387 1.751 1.00 43.72 465 THR A CA 1
ATOM 3621 C C . THR A 1 465 ? -9.621 -22.039 3.020 1.00 43.72 465 THR A C 1
ATOM 3623 O O . THR A 1 465 ? -10.360 -22.276 3.975 1.00 43.72 465 THR A O 1
ATOM 3626 N N . ASN A 1 466 ? -8.320 -22.347 3.041 1.00 36.66 466 ASN A N 1
ATOM 3627 C CA . ASN A 1 466 ? -7.632 -22.989 4.155 1.00 36.66 466 ASN A CA 1
ATOM 3628 C C . ASN A 1 466 ? -6.743 -21.993 4.896 1.00 36.66 466 ASN A C 1
ATOM 3630 O O . ASN A 1 466 ? -5.559 -21.853 4.602 1.00 36.66 466 ASN A O 1
ATOM 3634 N N . GLY A 1 467 ? -7.336 -21.361 5.904 1.00 37.47 467 GLY A N 1
ATOM 3635 C CA . GLY A 1 467 ? -6.640 -20.497 6.848 1.00 37.47 467 GLY A CA 1
ATOM 3636 C C . GLY A 1 467 ? -7.237 -19.106 6.869 1.00 37.47 467 GLY A C 1
ATOM 3637 O O . GLY A 1 467 ? -6.561 -18.160 6.508 1.00 37.47 467 GLY A O 1
ATOM 3638 N N . THR A 1 468 ? -8.490 -19.000 7.309 1.00 35.12 468 THR A N 1
ATOM 3639 C CA . THR A 1 468 ? -9.151 -17.753 7.717 1.00 35.12 468 THR A CA 1
ATOM 3640 C C . THR A 1 468 ? -8.221 -17.054 8.723 1.00 35.12 468 THR A C 1
ATOM 3642 O O . THR A 1 468 ? -8.080 -17.577 9.843 1.00 35.12 468 THR A O 1
ATOM 3645 N N . PRO A 1 469 ? -7.495 -15.963 8.400 1.00 39.97 469 PRO A N 1
ATOM 3646 C CA . PRO A 1 469 ? -6.911 -15.152 9.451 1.00 39.97 469 PRO A CA 1
ATOM 3647 C C . PRO A 1 469 ? -8.075 -14.589 10.257 1.00 39.97 469 PRO A C 1
ATOM 3649 O O . PRO A 1 469 ? -8.654 -13.607 9.840 1.00 39.97 469 PRO A O 1
ATOM 3652 N N . LYS A 1 470 ? -8.408 -15.220 11.395 1.00 53.91 470 LYS A N 1
ATOM 3653 C CA . LYS A 1 470 ? -9.541 -14.888 12.274 1.00 53.91 470 LYS A CA 1
ATOM 3654 C C . LYS A 1 470 ? -9.482 -13.439 12.790 1.00 53.91 470 LYS A C 1
ATOM 3656 O O . LYS A 1 470 ? -9.301 -13.199 13.987 1.00 53.91 470 LYS A O 1
ATOM 3661 N N . LEU A 1 471 ? -9.672 -12.467 11.913 1.00 52.78 471 LEU A N 1
ATOM 3662 C CA . LEU A 1 471 ? -9.512 -11.040 12.161 1.00 52.78 471 LEU A CA 1
ATOM 3663 C C . LEU A 1 471 ? -10.591 -10.518 13.115 1.00 52.78 471 LEU A C 1
ATOM 3665 O O . LEU A 1 471 ? -10.482 -9.433 13.663 1.00 52.78 471 LEU A O 1
ATOM 3669 N N . PHE A 1 472 ? -11.603 -11.340 13.378 1.00 59.91 472 PHE A N 1
ATOM 3670 C CA . PHE A 1 472 ? -12.672 -11.071 14.327 1.00 59.91 472 PHE A CA 1
ATOM 3671 C C . PHE A 1 472 ? -12.708 -12.057 15.509 1.00 59.91 472 PHE A C 1
ATOM 3673 O O . PHE A 1 472 ? -13.668 -12.070 16.277 1.00 59.91 472 PHE A O 1
ATOM 3680 N N . ALA A 1 473 ? -11.673 -12.888 15.704 1.00 58.09 473 ALA A N 1
ATOM 3681 C CA . ALA A 1 473 ? -11.568 -13.743 16.898 1.00 58.09 473 ALA A CA 1
ATOM 3682 C C . ALA A 1 473 ? -10.882 -13.068 18.093 1.00 58.09 473 ALA A C 1
ATOM 3684 O O . ALA A 1 473 ? -10.959 -13.590 19.210 1.00 58.09 473 ALA A O 1
ATOM 3685 N N . ILE A 1 474 ? -10.211 -11.940 17.868 1.00 60.09 474 ILE A N 1
ATOM 3686 C CA . ILE A 1 474 ? -9.476 -11.190 18.885 1.00 60.09 474 ILE A CA 1
ATOM 3687 C C . ILE A 1 474 ? -9.957 -9.740 18.819 1.00 60.09 474 ILE A C 1
ATOM 3689 O O . ILE A 1 474 ? -10.144 -9.202 17.733 1.00 60.09 474 ILE A O 1
ATOM 3693 N N . GLU A 1 475 ? -10.186 -9.118 19.974 1.00 80.69 475 GLU A N 1
ATOM 3694 C CA . GLU A 1 475 ? -10.482 -7.687 20.031 1.00 80.69 475 GLU A CA 1
ATOM 3695 C C . GLU A 1 475 ? -9.184 -6.914 19.787 1.00 80.69 475 GLU A C 1
ATOM 3697 O O . GLU A 1 475 ? -8.303 -6.885 20.648 1.00 80.69 475 GLU A O 1
ATOM 3702 N N . PHE A 1 476 ? -9.041 -6.307 18.612 1.00 83.19 476 PHE A N 1
ATOM 3703 C CA . PHE A 1 476 ? -7.935 -5.400 18.314 1.00 83.19 476 PHE A CA 1
ATOM 3704 C C . PHE A 1 476 ? -8.424 -4.177 17.529 1.00 83.19 476 PHE A C 1
ATOM 3706 O O . PHE A 1 476 ? -9.501 -4.222 16.925 1.00 83.19 476 PHE A O 1
ATOM 3713 N N . PRO A 1 477 ? -7.671 -3.063 17.558 1.00 90.06 477 PRO A N 1
ATOM 3714 C CA . PRO A 1 477 ? -7.982 -1.888 16.762 1.00 90.06 477 PRO A CA 1
ATOM 3715 C C . PRO A 1 477 ? -7.637 -2.133 15.291 1.00 90.06 477 PRO A C 1
ATOM 3717 O O . PRO A 1 477 ? -6.536 -2.576 14.970 1.00 90.06 477 PRO A O 1
ATOM 3720 N N . PHE A 1 478 ? -8.546 -1.798 14.389 1.00 92.75 478 PHE A N 1
ATOM 3721 C CA . PHE A 1 478 ? -8.337 -1.896 12.946 1.00 92.75 478 PHE A CA 1
ATOM 3722 C C . PHE A 1 478 ? -8.940 -0.697 12.222 1.00 92.75 478 PHE A C 1
ATOM 3724 O O . PHE A 1 478 ? -9.769 0.025 12.775 1.00 92.75 478 PHE A O 1
ATOM 3731 N N . ARG A 1 479 ? -8.561 -0.509 10.960 1.00 93.12 479 ARG A N 1
ATOM 3732 C CA . ARG A 1 479 ? -9.260 0.373 10.021 1.00 93.12 479 ARG A CA 1
ATOM 3733 C C . ARG A 1 479 ? -9.872 -0.445 8.891 1.00 93.12 479 ARG A C 1
ATOM 3735 O O . ARG A 1 479 ? -9.307 -1.456 8.479 1.00 93.12 479 ARG A O 1
ATOM 3742 N N . LEU A 1 480 ? -11.032 -0.007 8.410 1.00 92.94 480 LEU A N 1
ATOM 3743 C CA . LEU A 1 480 ? -11.667 -0.556 7.211 1.00 92.94 480 LEU A CA 1
ATOM 3744 C C . LEU A 1 480 ? -11.296 0.334 6.040 1.00 92.94 480 LEU A C 1
ATOM 3746 O O . LEU A 1 480 ? -11.695 1.498 6.009 1.00 92.94 480 LEU A O 1
ATOM 3750 N N . ARG A 1 481 ? -10.559 -0.207 5.081 1.00 90.19 481 ARG A N 1
ATOM 3751 C CA . ARG A 1 481 ? -10.224 0.484 3.843 1.00 90.19 481 ARG A CA 1
ATOM 3752 C C . ARG A 1 481 ? -11.052 -0.105 2.714 1.00 90.19 481 ARG A C 1
ATOM 3754 O O . ARG A 1 481 ? -11.212 -1.316 2.619 1.00 90.19 481 ARG A O 1
ATOM 3761 N N . LEU A 1 482 ? -11.609 0.750 1.868 1.00 88.12 482 LEU A N 1
ATOM 3762 C CA . LEU A 1 482 ? -12.263 0.298 0.646 1.00 88.12 482 LEU A CA 1
ATOM 3763 C C . LEU A 1 482 ? -11.197 -0.266 -0.286 1.00 88.12 482 LEU A C 1
ATOM 3765 O O . LEU A 1 482 ? -10.215 0.412 -0.579 1.00 88.12 482 LEU A O 1
ATOM 3769 N N . PHE A 1 483 ? -11.418 -1.469 -0.791 1.00 77.19 483 PHE A N 1
ATOM 3770 C CA . PHE A 1 483 ? -10.407 -2.204 -1.537 1.00 77.19 483 PHE A CA 1
ATOM 3771 C C . PHE A 1 483 ? -9.883 -1.461 -2.776 1.00 77.19 483 PHE A C 1
ATOM 3773 O O . PHE A 1 483 ? -8.687 -1.424 -3.036 1.00 77.19 483 PHE A O 1
ATOM 3780 N N . SER A 1 484 ? -10.780 -0.816 -3.516 1.00 70.38 484 SER A N 1
ATOM 3781 C CA . SER A 1 484 ? -10.479 -0.065 -4.738 1.00 70.38 484 SER A CA 1
ATOM 3782 C C . SER A 1 484 ? -10.286 1.438 -4.501 1.00 70.38 484 SER A C 1
ATOM 3784 O O . SER A 1 484 ? -10.473 2.237 -5.418 1.00 70.38 484 SER A O 1
ATOM 3786 N N . SER A 1 485 ? -9.993 1.871 -3.267 1.00 74.75 485 SER A N 1
ATOM 3787 C CA . SER A 1 485 ? -9.715 3.288 -3.013 1.00 74.75 485 SER A CA 1
ATOM 3788 C C . SER A 1 485 ? -8.764 3.532 -1.834 1.00 74.75 485 SER A C 1
ATOM 3790 O O . SER A 1 485 ? -8.409 2.644 -1.059 1.00 74.75 485 SER A O 1
ATOM 3792 N N . PHE A 1 486 ? -8.327 4.783 -1.682 1.00 74.50 486 PHE A N 1
ATOM 3793 C CA . PHE A 1 486 ? -7.611 5.253 -0.486 1.00 74.50 486 PHE A CA 1
ATOM 3794 C C . PHE A 1 486 ? -8.564 5.721 0.591 1.00 74.50 486 PHE A C 1
ATOM 3796 O O . PHE A 1 486 ? -8.148 6.419 1.507 1.00 74.50 486 PHE A O 1
ATOM 3803 N N . LEU A 1 487 ? -9.851 5.432 0.453 1.00 86.06 487 LEU A N 1
ATOM 3804 C CA . LEU A 1 487 ? -10.815 5.851 1.433 1.00 86.06 487 LEU A CA 1
ATOM 3805 C C . LEU A 1 487 ? -10.900 4.792 2.525 1.00 86.06 487 LEU A C 1
ATOM 3807 O O . LEU A 1 487 ? -11.073 3.599 2.271 1.00 86.06 487 LEU A O 1
ATOM 3811 N N . CYS A 1 488 ? -10.781 5.264 3.751 1.00 92.38 488 CYS A N 1
ATOM 3812 C CA . CYS A 1 488 ? -11.055 4.510 4.947 1.00 92.38 488 CYS A CA 1
ATOM 3813 C C . CYS A 1 488 ? -12.453 4.876 5.424 1.00 92.38 488 CYS A C 1
ATOM 3815 O O . CYS A 1 488 ? -12.879 6.031 5.327 1.00 92.38 488 CYS A O 1
ATOM 3817 N N . VAL A 1 489 ? -13.169 3.895 5.961 1.00 93.75 489 VAL A N 1
ATOM 3818 C CA . VAL A 1 489 ? -14.379 4.169 6.726 1.00 93.75 489 VAL A CA 1
ATOM 3819 C C . VAL A 1 489 ? -13.993 5.077 7.889 1.00 93.75 489 VAL A C 1
ATOM 3821 O O . VAL A 1 489 ? -13.029 4.806 8.603 1.00 93.75 489 VAL A O 1
ATOM 3824 N N . ALA A 1 490 ? -14.729 6.168 8.057 1.00 94.06 490 ALA A N 1
ATOM 3825 C CA . ALA A 1 490 ? -14.439 7.188 9.046 1.00 94.06 490 ALA A CA 1
ATOM 3826 C C . ALA A 1 490 ? -15.719 7.623 9.763 1.00 94.06 490 ALA A C 1
ATOM 3828 O O . ALA A 1 490 ? -16.746 7.914 9.143 1.00 94.06 490 ALA A O 1
ATOM 3829 N N . ASP A 1 491 ? -15.643 7.675 11.088 1.00 91.19 491 ASP A N 1
ATOM 3830 C CA . ASP A 1 491 ? -16.584 8.382 11.947 1.00 91.19 491 ASP A CA 1
ATOM 3831 C C . ASP A 1 491 ? -16.416 9.889 11.724 1.00 91.19 491 ASP A C 1
ATOM 3833 O O . ASP A 1 491 ? -15.325 10.431 11.922 1.00 91.19 491 ASP A O 1
ATOM 3837 N N . SER A 1 492 ? -17.481 10.577 11.309 1.00 82.00 492 SER A N 1
ATOM 3838 C CA . SER A 1 492 ? -17.399 12.022 11.103 1.00 82.00 492 SER A CA 1
ATOM 3839 C C . SER A 1 492 ? -17.117 12.738 12.429 1.00 82.00 492 SER A C 1
ATOM 3841 O O . SER A 1 492 ? -17.652 12.394 13.486 1.00 82.00 492 SER A O 1
ATOM 3843 N N . SER A 1 493 ? -16.321 13.803 12.391 1.00 66.25 493 SER A N 1
ATOM 3844 C CA . SER A 1 493 ? -15.967 14.583 13.587 1.00 66.25 493 SER A CA 1
ATOM 3845 C C . SER A 1 493 ? -17.149 15.307 14.253 1.00 66.25 493 SER A C 1
ATOM 3847 O O . SER A 1 493 ? -17.012 15.800 15.371 1.00 66.25 493 SER A O 1
ATOM 3849 N N . THR A 1 494 ? -18.316 15.370 13.605 1.00 71.75 494 THR A N 1
ATOM 3850 C CA . THR A 1 494 ? -19.512 16.025 14.155 1.00 71.75 494 THR A CA 1
ATOM 3851 C C . THR A 1 494 ? -20.189 15.168 15.230 1.00 71.75 494 THR A C 1
ATOM 3853 O O . THR A 1 494 ? -20.088 13.944 15.214 1.00 71.75 494 THR A O 1
ATOM 3856 N N . GLU A 1 495 ? -20.918 15.784 16.169 1.00 63.88 495 GLU A N 1
ATOM 3857 C CA . GLU A 1 495 ? -21.641 15.087 17.256 1.00 63.88 495 GLU A CA 1
ATOM 3858 C C . GLU A 1 495 ? -22.762 14.131 16.776 1.00 63.88 495 GLU A C 1
ATOM 3860 O O . GLU A 1 495 ? -23.433 13.492 17.586 1.00 63.88 495 GLU A O 1
ATOM 3865 N N . GLY A 1 496 ? -22.953 13.976 15.464 1.00 63.72 496 GLY A N 1
ATOM 3866 C CA . GLY A 1 496 ? -23.876 13.018 14.870 1.00 63.72 496 GLY A CA 1
ATOM 3867 C C . GLY A 1 496 ? -23.257 11.635 14.673 1.00 63.72 496 GLY A C 1
ATOM 3868 O O . GLY A 1 496 ? -22.058 11.479 14.450 1.00 63.72 496 GLY A O 1
ATOM 3869 N N . GLY A 1 497 ? -24.110 10.615 14.694 1.00 79.88 497 GLY A N 1
ATOM 3870 C CA . GLY A 1 497 ? -23.798 9.235 14.322 1.00 79.88 497 GLY A CA 1
ATOM 3871 C C . GLY A 1 497 ? -23.515 9.026 12.830 1.00 79.88 497 GLY A C 1
ATOM 3872 O O . GLY A 1 497 ? -23.894 8.003 12.267 1.00 79.88 497 GLY A O 1
ATOM 3873 N N . VAL A 1 498 ? -22.941 10.017 12.153 1.00 87.06 498 VAL A N 1
ATOM 3874 C CA . VAL A 1 498 ? -22.683 9.959 10.716 1.00 87.06 498 VAL A CA 1
ATOM 3875 C C . VAL A 1 498 ? -21.376 9.216 10.491 1.00 87.06 498 VAL A C 1
ATOM 3877 O O . VAL A 1 498 ? -20.333 9.596 11.024 1.00 87.06 498 VAL A O 1
ATOM 3880 N N . ILE A 1 499 ? -21.456 8.170 9.679 1.00 91.81 499 ILE A N 1
ATOM 3881 C CA . ILE A 1 499 ? -20.308 7.428 9.182 1.00 91.81 499 ILE A CA 1
ATOM 3882 C C . ILE A 1 499 ? -20.217 7.618 7.680 1.00 91.81 499 ILE A C 1
ATOM 3884 O O . ILE A 1 499 ? -21.231 7.651 6.975 1.00 91.81 499 ILE A O 1
ATOM 3888 N N . GLY A 1 500 ? -18.996 7.740 7.198 1.00 92.25 500 GLY A N 1
ATOM 3889 C CA . GLY A 1 500 ? -18.750 7.766 5.778 1.00 92.25 500 GLY A CA 1
ATOM 3890 C C . GLY A 1 500 ? -17.358 7.285 5.458 1.00 92.25 500 GLY A C 1
ATOM 3891 O O . GLY A 1 500 ? -16.823 6.401 6.126 1.00 92.25 500 GLY A O 1
ATOM 3892 N N . THR A 1 501 ? -16.781 7.870 4.424 1.00 91.06 501 THR A N 1
ATOM 3893 C CA . THR A 1 501 ? -15.456 7.507 3.943 1.00 91.06 501 THR A CA 1
ATOM 3894 C C . THR A 1 501 ? -14.599 8.753 3.787 1.00 91.06 501 THR A C 1
ATOM 3896 O O . THR A 1 501 ? -15.028 9.723 3.156 1.00 91.06 501 THR A O 1
ATOM 3899 N N . GLU A 1 502 ? -13.378 8.711 4.295 1.00 88.88 502 GLU A N 1
ATOM 3900 C CA . GLU A 1 502 ? -12.395 9.791 4.202 1.00 88.88 502 GLU A CA 1
ATOM 3901 C C . GLU A 1 502 ? -11.059 9.223 3.712 1.00 88.88 502 GLU A C 1
ATOM 3903 O O . GLU A 1 502 ? -10.815 8.033 3.905 1.00 88.88 502 GLU A O 1
ATOM 3908 N N . PRO A 1 503 ? -10.170 10.022 3.096 1.00 86.69 503 PRO A N 1
ATOM 3909 C CA . PRO A 1 503 ? -8.825 9.560 2.764 1.00 86.69 503 PRO A CA 1
ATOM 3910 C C . PRO A 1 503 ? -8.128 8.952 3.986 1.00 86.69 503 PRO A C 1
ATOM 3912 O O . PRO A 1 503 ? -8.070 9.579 5.045 1.00 86.69 503 PRO A O 1
ATOM 3915 N N . CYS A 1 504 ? -7.614 7.734 3.848 1.00 85.25 504 CYS A N 1
ATOM 3916 C CA . CYS A 1 504 ? -6.884 7.023 4.884 1.00 85.25 504 CYS A CA 1
ATOM 3917 C C . CYS A 1 504 ? -5.687 7.863 5.332 1.00 85.25 504 CYS A C 1
ATOM 3919 O O . CYS A 1 504 ? -4.852 8.261 4.517 1.00 85.25 504 CYS A O 1
ATOM 3921 N N . THR A 1 505 ? -5.579 8.125 6.629 1.00 83.38 505 THR A N 1
ATOM 3922 C CA . THR A 1 505 ? -4.408 8.805 7.183 1.00 83.38 505 THR A CA 1
ATOM 3923 C C . THR A 1 505 ? -3.248 7.819 7.320 1.00 83.38 505 THR A C 1
ATOM 3925 O O . THR A 1 505 ? -3.459 6.642 7.618 1.00 83.38 505 THR A O 1
ATOM 3928 N N . PHE A 1 506 ? -2.008 8.281 7.114 1.00 74.38 506 PHE A N 1
ATOM 3929 C CA . PHE A 1 506 ? -0.816 7.432 7.263 1.00 74.38 506 PHE A CA 1
ATOM 3930 C C . PHE A 1 506 ? -0.732 6.844 8.679 1.00 74.38 506 PHE A C 1
ATOM 3932 O O . PHE A 1 506 ? -0.689 5.629 8.844 1.00 74.38 506 PHE A O 1
ATOM 3939 N N . ASN A 1 507 ? -0.851 7.711 9.690 1.00 77.81 507 ASN A N 1
ATOM 3940 C CA . ASN A 1 507 ? -1.133 7.316 11.067 1.00 77.81 507 ASN A CA 1
ATOM 3941 C C . ASN A 1 507 ? -2.652 7.271 11.262 1.00 77.81 507 ASN A C 1
ATOM 3943 O O . ASN A 1 507 ? -3.275 8.336 11.186 1.00 77.81 507 ASN A O 1
ATOM 3947 N N . PRO A 1 508 ? -3.270 6.096 11.490 1.00 81.12 508 PRO A N 1
ATOM 3948 C CA . PRO A 1 508 ? -4.723 5.973 11.554 1.00 81.12 508 PRO A CA 1
ATOM 3949 C C . PRO A 1 508 ? -5.312 6.876 12.640 1.00 81.12 508 PRO A C 1
ATOM 3951 O O . PRO A 1 508 ? -5.042 6.713 13.834 1.00 81.12 508 PRO A O 1
ATOM 3954 N N . ALA A 1 509 ? -6.103 7.864 12.223 1.00 88.69 509 ALA A N 1
ATOM 3955 C CA . ALA A 1 509 ? -6.802 8.742 13.147 1.00 88.69 509 ALA A CA 1
ATOM 3956 C C . ALA A 1 509 ? -7.830 7.934 13.949 1.00 88.69 509 ALA A C 1
ATOM 3958 O O . ALA A 1 509 ? -8.427 6.997 13.426 1.00 88.69 509 ALA A O 1
ATOM 3959 N N . LYS A 1 510 ? -8.124 8.335 15.195 1.00 92.81 510 LYS A N 1
ATOM 3960 C CA . LYS A 1 510 ? -9.146 7.658 16.023 1.00 92.81 510 LYS A CA 1
ATOM 3961 C C . LYS A 1 510 ? -10.508 7.539 15.327 1.00 92.81 510 LYS A C 1
ATOM 3963 O O . LYS A 1 510 ? -11.260 6.623 15.637 1.00 92.81 510 LYS A O 1
ATOM 3968 N N . THR A 1 511 ? -10.826 8.469 14.427 1.00 93.81 511 THR A N 1
ATOM 3969 C CA . THR A 1 511 ? -12.054 8.479 13.621 1.00 93.81 511 THR A CA 1
ATOM 3970 C C . THR A 1 511 ? -12.076 7.394 12.545 1.00 93.81 511 THR A C 1
ATOM 3972 O O . THR A 1 511 ? -13.153 6.962 12.159 1.00 93.81 511 THR A O 1
ATOM 3975 N N . GLN A 1 512 ? -10.917 6.920 12.086 1.00 94.50 512 GLN A N 1
ATOM 3976 C CA . GLN A 1 512 ? -10.772 5.838 11.103 1.00 94.50 512 GLN A CA 1
ATOM 3977 C C . GLN A 1 512 ? -10.468 4.481 11.753 1.00 94.50 512 GLN A C 1
ATOM 3979 O O . GLN A 1 512 ? -10.324 3.477 11.056 1.00 94.50 512 GLN A O 1
ATOM 3984 N N . THR A 1 513 ? -10.365 4.447 13.084 1.00 94.38 513 THR A N 1
ATOM 3985 C CA . THR A 1 513 ? -10.043 3.243 13.848 1.00 94.38 513 THR A CA 1
ATOM 3986 C C . THR A 1 513 ? -11.280 2.721 14.567 1.00 94.38 513 THR A C 1
ATOM 3988 O O . THR A 1 513 ? -11.988 3.450 15.268 1.00 94.38 513 THR A O 1
ATOM 3991 N N . PHE A 1 514 ? -11.498 1.420 14.442 1.00 95.38 514 PHE A N 1
ATOM 3992 C CA . PHE A 1 514 ? -12.592 0.680 15.044 1.00 95.38 514 PHE A CA 1
ATOM 3993 C C . PHE A 1 514 ? -12.053 -0.481 15.872 1.00 95.38 514 PHE A C 1
ATOM 3995 O O . PHE A 1 514 ? -10.924 -0.924 15.688 1.00 95.38 514 PHE A O 1
ATOM 4002 N N . VAL A 1 515 ? -12.867 -0.975 16.797 1.00 94.06 515 VAL A N 1
ATOM 4003 C CA . VAL A 1 515 ? -12.611 -2.206 17.550 1.00 94.06 515 VAL A CA 1
ATOM 4004 C C . VAL A 1 515 ? -13.792 -3.130 17.340 1.00 94.06 515 VAL A C 1
ATOM 4006 O O . VAL A 1 515 ? -14.941 -2.698 17.421 1.00 94.06 515 VAL A O 1
ATOM 4009 N N . TYR A 1 516 ? -13.518 -4.403 17.095 1.00 92.44 516 TYR A N 1
ATOM 4010 C CA . TYR A 1 516 ? -14.558 -5.412 17.011 1.00 92.44 516 TYR A CA 1
ATOM 4011 C C . TYR A 1 516 ? -14.678 -6.121 18.343 1.00 92.44 516 TYR A C 1
ATOM 4013 O O . TYR A 1 516 ? -13.681 -6.592 18.891 1.00 92.44 516 TYR A O 1
ATOM 4021 N N . ARG A 1 517 ? -15.905 -6.204 18.847 1.00 89.31 517 ARG A N 1
ATOM 4022 C CA . ARG A 1 517 ? -16.230 -6.964 20.048 1.00 89.31 517 ARG A CA 1
ATOM 4023 C C . ARG A 1 517 ? -16.658 -8.368 19.661 1.00 89.31 517 ARG A C 1
ATOM 4025 O O . ARG A 1 517 ? -17.522 -8.543 18.809 1.00 89.31 517 ARG A O 1
ATOM 4032 N N . LYS A 1 518 ? -16.056 -9.388 20.274 1.00 81.56 518 LYS A N 1
ATOM 4033 C CA . LYS A 1 518 ? -16.388 -10.786 19.935 1.00 81.56 518 LYS A CA 1
ATOM 4034 C C . LYS A 1 518 ? -17.645 -11.284 20.647 1.00 81.56 518 LYS A C 1
ATOM 4036 O O . LYS A 1 518 ? -18.297 -12.207 20.174 1.00 81.56 518 LYS A O 1
ATOM 4041 N N . ASP A 1 519 ? -17.907 -10.743 21.835 1.00 84.62 519 ASP A N 1
ATOM 4042 C CA . ASP A 1 519 ? -18.995 -11.150 22.723 1.00 84.62 519 ASP A CA 1
ATOM 4043 C C . ASP A 1 519 ? -20.348 -10.604 22.252 1.00 84.62 519 ASP A C 1
ATOM 4045 O O . ASP A 1 519 ? -21.367 -11.273 22.396 1.00 84.62 519 ASP A O 1
ATOM 4049 N N . ALA A 1 520 ? -20.324 -9.442 21.607 1.00 85.94 520 ALA A N 1
ATOM 4050 C CA . ALA A 1 520 ? -21.398 -8.908 20.786 1.00 85.94 520 ALA A CA 1
ATOM 4051 C C . ALA A 1 520 ? -20.761 -8.478 19.458 1.00 85.94 520 ALA A C 1
ATOM 4053 O O . ALA A 1 520 ? -19.993 -7.521 19.526 1.00 85.94 520 ALA A O 1
ATOM 4054 N N . PRO A 1 521 ? -21.019 -9.150 18.309 1.00 90.25 521 PRO A N 1
ATOM 4055 C CA . PRO A 1 521 ? -20.299 -8.998 17.030 1.00 90.25 521 PRO A CA 1
ATOM 4056 C C . PRO A 1 521 ? -20.488 -7.608 16.399 1.00 90.25 521 PRO A C 1
ATOM 4058 O O . PRO A 1 521 ? -21.100 -7.442 15.349 1.00 90.25 521 PRO A O 1
ATOM 4061 N N . GLN A 1 522 ? -19.989 -6.590 17.087 1.00 94.56 522 GLN A N 1
ATOM 4062 C CA . GLN A 1 522 ? -20.234 -5.173 16.888 1.00 94.56 522 GLN A CA 1
ATOM 4063 C C . GLN A 1 522 ? -18.921 -4.496 16.533 1.00 94.56 522 GLN A C 1
ATOM 4065 O O . GLN A 1 522 ? -17.886 -4.739 17.157 1.00 94.56 522 GLN A O 1
ATOM 4070 N N . ILE A 1 523 ? -18.984 -3.590 15.563 1.00 95.44 523 ILE A N 1
ATOM 4071 C CA . ILE A 1 523 ? -17.862 -2.738 15.175 1.00 95.44 523 ILE A CA 1
ATOM 4072 C C . ILE A 1 523 ? -18.040 -1.390 15.871 1.00 95.44 523 ILE A C 1
ATOM 4074 O O . ILE A 1 523 ? -18.992 -0.661 15.600 1.00 95.44 523 ILE A O 1
ATOM 4078 N N . ARG A 1 524 ? -17.138 -1.068 16.795 1.00 95.38 524 ARG A N 1
ATOM 4079 C CA . ARG A 1 524 ? -17.207 0.083 17.702 1.00 95.38 524 ARG A CA 1
ATOM 4080 C C . ARG A 1 524 ? -16.217 1.163 17.275 1.00 95.38 524 ARG A C 1
ATOM 4082 O O . ARG A 1 524 ? -15.056 0.851 17.033 1.00 95.38 524 ARG A O 1
ATOM 4089 N N . SER A 1 525 ? -16.645 2.425 17.225 1.00 94.88 525 SER A N 1
ATOM 4090 C CA . SER A 1 525 ? -15.743 3.558 16.947 1.00 94.88 525 SER A CA 1
ATOM 4091 C C . SER A 1 525 ? -14.753 3.748 18.100 1.00 94.88 525 SER A C 1
ATOM 4093 O O . SER A 1 525 ? -15.156 3.758 19.266 1.00 94.88 525 SER A O 1
ATOM 4095 N N . VAL A 1 526 ? -13.459 3.927 17.809 1.00 93.56 526 VAL A N 1
ATOM 4096 C CA . VAL A 1 526 ? -12.472 4.282 18.845 1.00 93.56 526 VAL A CA 1
ATOM 4097 C C . VAL A 1 526 ? -12.583 5.754 19.241 1.00 93.56 526 VAL A C 1
ATOM 4099 O O . VAL A 1 526 ? -12.391 6.087 20.412 1.00 93.56 526 VAL A O 1
ATOM 4102 N N . ALA A 1 527 ? -12.924 6.643 18.303 1.00 93.06 527 ALA A N 1
ATOM 4103 C CA . ALA A 1 527 ? -13.166 8.055 18.599 1.00 93.06 527 ALA A CA 1
ATOM 4104 C C . ALA A 1 527 ? -14.385 8.259 19.510 1.00 93.06 527 ALA A C 1
ATOM 4106 O O . ALA A 1 527 ? -14.337 9.083 20.424 1.00 93.06 527 ALA A O 1
ATOM 4107 N N . LYS A 1 528 ? -15.458 7.490 19.289 1.00 93.81 528 LYS A N 1
ATOM 4108 C CA . LYS A 1 528 ? -16.709 7.556 20.058 1.00 93.81 528 LYS A CA 1
ATOM 4109 C C . LYS A 1 528 ? -17.077 6.162 20.573 1.00 93.81 528 LYS A C 1
ATOM 4111 O O . LYS A 1 528 ? -17.972 5.524 20.020 1.00 93.81 528 LYS A O 1
ATOM 4116 N N . PRO A 1 529 ? -16.451 5.683 21.666 1.00 93.44 529 PRO A N 1
ATOM 4117 C CA . PRO A 1 529 ? -16.636 4.312 22.128 1.00 93.44 529 PRO A CA 1
ATOM 4118 C C . PRO A 1 529 ? -18.094 3.954 22.434 1.00 93.44 529 PRO A C 1
ATOM 4120 O O . PRO A 1 529 ? -18.475 2.802 22.356 1.00 93.44 529 PRO A O 1
ATOM 4123 N N . TRP A 1 530 ? -18.977 4.865 22.812 1.00 94.12 530 TRP A N 1
ATOM 4124 C CA . TRP A 1 530 ? -20.378 4.475 23.042 1.00 94.12 530 TRP A CA 1
ATOM 4125 C C . TRP A 1 530 ? -21.173 4.231 21.746 1.00 94.12 530 TRP A C 1
ATOM 4127 O O . TRP A 1 530 ? -22.351 3.891 21.849 1.00 94.12 530 TRP A O 1
ATOM 4137 N N . LEU A 1 531 ? -20.576 4.414 20.560 1.00 94.94 531 LEU A N 1
ATOM 4138 C CA . LEU A 1 531 ? -21.220 4.213 19.265 1.00 94.94 531 LEU A CA 1
ATOM 4139 C C . LEU A 1 531 ? -20.689 2.982 18.518 1.00 94.94 531 LEU A C 1
ATOM 4141 O O . LEU A 1 531 ? -19.483 2.733 18.449 1.00 94.94 531 LEU A O 1
ATOM 4145 N N . CYS A 1 532 ? -21.623 2.251 17.917 1.00 96.38 532 CYS A N 1
ATOM 4146 C CA . CYS A 1 532 ? -21.404 1.051 17.130 1.00 96.38 532 CYS A CA 1
ATOM 4147 C C . CYS A 1 532 ? -21.996 1.224 15.731 1.00 96.38 532 CYS A C 1
ATOM 4149 O O . CYS A 1 532 ? -23.026 1.888 15.551 1.00 96.38 532 CYS A O 1
ATOM 4151 N N . LEU A 1 533 ? -21.348 0.606 14.745 1.00 95.88 533 LEU A N 1
ATOM 4152 C CA . LEU A 1 533 ? -21.879 0.471 13.398 1.00 95.88 533 LEU A CA 1
ATOM 4153 C C . LEU A 1 533 ? -23.274 -0.152 13.491 1.00 95.88 533 LEU A C 1
ATOM 4155 O O . LEU A 1 533 ? -23.470 -1.144 14.187 1.00 95.88 533 LEU A O 1
ATOM 4159 N N . THR A 1 534 ? -24.256 0.473 12.856 1.00 95.31 534 THR A N 1
ATOM 4160 C CA . THR A 1 534 ? -25.669 0.111 12.969 1.00 95.31 534 THR A CA 1
ATOM 4161 C C . THR A 1 534 ? -26.313 0.165 11.594 1.00 95.31 534 THR A C 1
ATOM 4163 O O . THR A 1 534 ? -26.296 1.205 10.936 1.00 95.31 534 THR A O 1
ATOM 4166 N N . ALA A 1 535 ? -26.922 -0.940 11.178 1.00 93.75 535 ALA A N 1
ATOM 4167 C CA . ALA A 1 535 ? -27.792 -1.022 10.015 1.00 93.75 535 ALA A CA 1
ATOM 4168 C C . ALA A 1 535 ? -29.160 -0.399 10.342 1.00 93.75 535 ALA A C 1
ATOM 4170 O O . ALA A 1 535 ? -30.111 -1.085 10.707 1.00 93.75 535 ALA A O 1
ATOM 4171 N N . ASN A 1 536 ? -29.267 0.924 10.263 1.00 82.19 536 ASN A N 1
ATOM 4172 C CA . ASN A 1 536 ? -30.492 1.635 10.616 1.00 82.19 536 ASN A CA 1
ATOM 4173 C C . ASN A 1 536 ? -31.577 1.419 9.550 1.00 82.19 536 ASN A C 1
ATOM 4175 O O . ASN A 1 536 ? -31.390 1.846 8.411 1.00 82.19 536 ASN A O 1
ATOM 4179 N N . THR A 1 537 ? -32.727 0.822 9.899 1.00 63.44 537 THR A N 1
ATOM 4180 C CA . THR A 1 537 ? -33.890 0.778 8.986 1.00 63.44 537 THR A CA 1
ATOM 4181 C C . THR A 1 537 ? -35.246 0.799 9.688 1.00 63.44 537 THR A C 1
ATOM 4183 O O . THR A 1 537 ? -35.390 0.266 10.789 1.00 63.44 537 THR A O 1
ATOM 4186 N N . PRO A 1 538 ? -36.241 1.437 9.033 1.00 55.28 538 PRO A N 1
ATOM 4187 C CA . PRO A 1 538 ? -37.116 0.638 8.152 1.00 55.28 538 PRO A CA 1
ATOM 4188 C C . PRO A 1 538 ? -36.907 0.769 6.625 1.00 55.28 538 PRO A C 1
ATOM 4190 O O . PRO A 1 538 ? -36.976 -0.256 5.961 1.00 55.28 538 PRO A O 1
ATOM 4193 N N . ASP A 1 539 ? -36.578 1.947 6.063 1.00 57.25 539 ASP A N 1
ATOM 4194 C CA . ASP A 1 539 ? -36.768 2.176 4.604 1.00 57.25 539 ASP A CA 1
ATOM 4195 C C . ASP A 1 539 ? -35.513 2.514 3.766 1.00 57.25 539 ASP A C 1
ATOM 4197 O O . ASP A 1 539 ? -35.579 2.466 2.541 1.00 57.25 539 ASP A O 1
ATOM 4201 N N . ASN A 1 540 ? -34.366 2.854 4.373 1.00 68.25 540 ASN A N 1
ATOM 4202 C CA . ASN A 1 540 ? -33.252 3.474 3.623 1.00 68.25 540 ASN A CA 1
ATOM 4203 C C . ASN A 1 540 ? -31.941 2.678 3.580 1.00 68.25 540 ASN A C 1
ATOM 4205 O O . ASN A 1 540 ? -30.970 3.151 2.993 1.00 68.25 540 ASN A O 1
ATOM 4209 N N . ASN A 1 541 ? -31.892 1.501 4.212 1.00 85.25 541 ASN A N 1
ATOM 4210 C CA . ASN A 1 541 ? -30.692 0.665 4.324 1.00 85.25 541 ASN A CA 1
ATOM 4211 C C . ASN A 1 541 ? -29.421 1.433 4.741 1.00 85.25 541 ASN A C 1
ATOM 4213 O O . ASN A 1 541 ? -28.320 1.028 4.397 1.00 85.25 541 ASN A O 1
ATOM 4217 N N . ALA A 1 542 ? -29.534 2.551 5.456 1.00 91.75 542 ALA A N 1
ATOM 4218 C CA . ALA A 1 542 ? -28.370 3.353 5.800 1.00 91.75 542 ALA A CA 1
ATOM 4219 C C . ALA A 1 542 ? -27.559 2.659 6.900 1.00 91.75 542 ALA A C 1
ATOM 4221 O O . ALA A 1 542 ? -28.113 2.150 7.876 1.00 91.75 542 ALA A O 1
ATOM 4222 N N . VAL A 1 543 ? -26.239 2.681 6.770 1.00 94.00 543 VAL A N 1
ATOM 4223 C CA . VAL A 1 543 ? -25.325 2.263 7.828 1.00 94.00 543 VAL A CA 1
ATOM 4224 C C . VAL A 1 543 ? -24.848 3.527 8.537 1.00 94.00 543 VAL A C 1
ATOM 4226 O O . VAL A 1 543 ? -24.342 4.449 7.904 1.00 94.00 543 VAL A O 1
ATOM 4229 N N . ILE A 1 544 ? -25.056 3.587 9.850 1.00 94.00 544 ILE A N 1
ATOM 4230 C CA . ILE A 1 544 ? -24.745 4.742 10.703 1.00 94.00 544 ILE A CA 1
ATOM 4231 C C . ILE A 1 544 ? -23.955 4.302 11.938 1.00 94.00 544 ILE A C 1
ATOM 4233 O O . ILE A 1 544 ? -23.765 3.111 12.176 1.00 94.00 544 ILE A O 1
ATOM 4237 N N . LEU A 1 545 ? -23.548 5.257 12.768 1.00 94.38 545 LEU A N 1
ATOM 4238 C CA . LEU A 1 545 ? -23.097 5.017 14.134 1.00 94.38 545 LEU A CA 1
ATOM 4239 C C . LEU A 1 545 ? -24.238 5.330 15.108 1.00 94.38 545 LEU A C 1
ATOM 4241 O O . LEU A 1 545 ? -24.711 6.459 15.180 1.00 94.38 545 LEU A O 1
ATOM 4245 N N . ALA A 1 546 ? -24.686 4.353 15.888 1.00 93.88 546 ALA A N 1
ATOM 4246 C CA . ALA A 1 546 ? -25.692 4.560 16.932 1.00 93.88 546 ALA A CA 1
ATOM 4247 C C . ALA A 1 546 ? -25.189 4.020 18.269 1.00 93.88 546 ALA A C 1
ATOM 4249 O O . ALA A 1 546 ? -24.185 3.314 18.319 1.00 93.88 546 ALA A O 1
ATOM 4250 N N . ARG A 1 547 ? -25.857 4.372 19.374 1.00 94.62 547 ARG A N 1
ATOM 4251 C CA . ARG A 1 547 ? -25.451 3.897 20.703 1.00 94.62 547 ARG A CA 1
ATOM 4252 C C . ARG A 1 547 ? -25.399 2.366 20.711 1.00 94.62 547 ARG A C 1
ATOM 4254 O O . ARG A 1 547 ? -26.381 1.734 20.331 1.00 94.62 547 ARG A O 1
ATOM 4261 N N . CYS A 1 548 ? -24.278 1.797 21.149 1.00 95.38 548 CYS A N 1
ATOM 4262 C CA . CYS A 1 548 ? -24.118 0.349 21.248 1.00 95.38 548 CYS A CA 1
ATOM 4263 C C . CYS A 1 548 ? -25.185 -0.232 22.187 1.00 95.38 548 CYS A C 1
ATOM 4265 O O . CYS A 1 548 ? -25.338 0.238 23.318 1.00 95.38 548 CYS A O 1
ATOM 4267 N N . GLY A 1 549 ? -25.923 -1.234 21.720 1.00 94.62 549 GLY A N 1
ATOM 4268 C CA . GLY A 1 549 ? -26.897 -1.988 22.497 1.00 94.62 549 GLY A CA 1
ATOM 4269 C C . GLY A 1 549 ? -26.570 -3.471 22.429 1.00 94.62 549 GLY A C 1
ATOM 4270 O O . GLY A 1 549 ? -26.502 -4.032 21.342 1.00 94.62 549 GLY A O 1
ATOM 4271 N N . ASP A 1 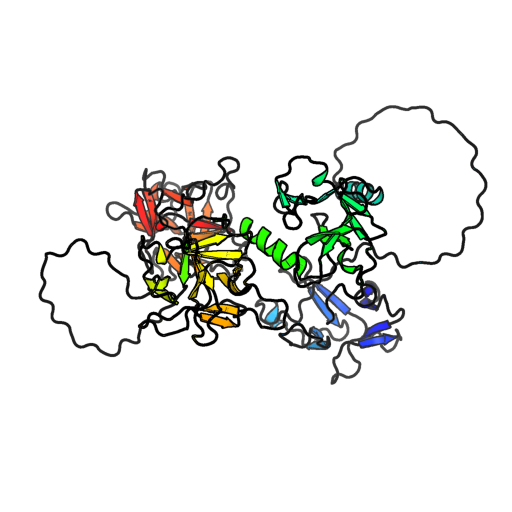550 ? -26.406 -4.121 23.580 1.00 88.75 550 ASP A N 1
ATOM 4272 C CA . ASP A 1 550 ? -25.913 -5.508 23.666 1.00 88.75 550 ASP A CA 1
ATOM 4273 C C . ASP A 1 550 ? -26.841 -6.558 23.016 1.00 88.75 550 ASP A C 1
ATOM 4275 O O . ASP A 1 550 ? -26.453 -7.705 22.835 1.00 88.75 550 ASP A O 1
ATOM 4279 N N . THR A 1 551 ? -28.076 -6.181 22.673 1.00 89.25 551 THR A N 1
ATOM 4280 C CA . THR A 1 551 ? -29.087 -7.061 22.054 1.00 89.25 551 THR A CA 1
ATOM 4281 C C . THR A 1 551 ? -29.535 -6.586 20.671 1.00 89.25 551 THR A C 1
ATOM 4283 O O . THR A 1 551 ? -30.473 -7.137 20.100 1.00 89.25 551 THR A O 1
ATOM 4286 N N . SER A 1 552 ? -28.900 -5.545 20.127 1.00 93.00 552 SER A N 1
ATOM 4287 C CA . SER A 1 552 ? -29.314 -4.952 18.859 1.00 93.00 552 SER A CA 1
ATOM 4288 C C . SER A 1 552 ? -28.802 -5.773 17.678 1.00 93.00 552 SER A C 1
ATOM 4290 O O . SER A 1 552 ? -27.671 -5.596 17.235 1.00 93.00 552 SER A O 1
ATOM 4292 N N . GLU A 1 553 ? -29.668 -6.609 17.112 1.00 94.12 553 GLU A N 1
ATOM 4293 C CA . GLU A 1 553 ? -29.403 -7.404 15.905 1.00 94.12 553 GLU A CA 1
ATOM 4294 C C . GLU A 1 553 ? -28.912 -6.556 14.710 1.00 94.12 553 GLU A C 1
ATOM 4296 O O . GLU A 1 553 ? -28.007 -6.949 13.974 1.00 94.12 553 GLU A O 1
ATOM 4301 N N . ASP A 1 554 ? -29.415 -5.326 14.571 1.00 94.06 554 ASP A N 1
ATOM 4302 C CA . ASP A 1 554 ? -28.982 -4.380 13.532 1.00 94.06 554 ASP A CA 1
ATOM 4303 C C . ASP A 1 554 ? -27.539 -3.856 13.724 1.00 94.06 554 ASP A C 1
ATOM 4305 O O . ASP A 1 554 ? -26.987 -3.209 12.835 1.00 94.06 554 ASP A O 1
ATOM 4309 N N . GLN A 1 555 ? -26.903 -4.122 14.868 1.00 95.50 555 GLN A N 1
ATOM 4310 C CA . GLN A 1 555 ? -25.511 -3.744 15.156 1.00 95.50 555 GLN A CA 1
ATOM 4311 C C . GLN A 1 555 ? -24.531 -4.899 14.978 1.00 95.50 555 GLN A C 1
ATOM 4313 O O . GLN A 1 555 ? -23.330 -4.730 15.189 1.00 95.50 555 GLN A O 1
ATOM 4318 N N . HIS A 1 556 ? -25.030 -6.074 14.600 1.00 94.56 556 HIS A N 1
ATOM 4319 C CA . HIS A 1 556 ? -24.195 -7.232 14.352 1.00 94.56 556 HIS A CA 1
ATOM 4320 C C . HIS A 1 556 ? -23.660 -7.192 12.925 1.00 94.56 556 HIS A C 1
ATOM 4322 O O . HIS A 1 556 ? -24.424 -7.072 11.968 1.00 94.56 556 HIS A O 1
ATOM 4328 N N . PHE A 1 557 ? -22.346 -7.312 12.776 1.00 94.94 557 PHE A N 1
ATOM 4329 C CA . PHE A 1 557 ? -21.692 -7.375 11.478 1.00 94.94 557 PHE A CA 1
ATOM 4330 C C . PHE A 1 557 ? -20.731 -8.554 11.422 1.00 94.94 557 PHE A C 1
ATOM 4332 O O . PHE A 1 557 ? -20.047 -8.877 12.391 1.00 94.94 557 PHE A O 1
ATOM 4339 N N . LYS A 1 558 ? -20.681 -9.194 10.259 1.00 93.38 558 LYS A N 1
ATOM 4340 C CA . LYS A 1 558 ? -19.766 -10.279 9.940 1.00 93.38 558 LYS A CA 1
ATOM 4341 C C . LYS A 1 558 ? -18.977 -9.892 8.702 1.00 93.38 558 LYS A C 1
ATOM 4343 O O . LYS A 1 558 ? -19.562 -9.576 7.669 1.00 93.38 558 LYS A O 1
ATOM 4348 N N . PHE A 1 559 ? -17.662 -9.952 8.804 1.00 91.50 559 PHE A N 1
ATOM 4349 C CA . PHE A 1 559 ? -16.788 -9.848 7.648 1.00 91.50 559 PHE A CA 1
ATOM 4350 C C . PHE A 1 559 ? -16.559 -11.237 7.061 1.00 91.50 559 PHE A C 1
ATOM 4352 O O . PHE A 1 559 ? -16.288 -12.193 7.795 1.00 91.50 559 PHE A O 1
ATOM 4359 N N . ASP A 1 560 ? -16.707 -11.350 5.753 1.00 89.94 560 ASP A N 1
ATOM 4360 C CA . ASP A 1 560 ? -16.354 -12.543 5.006 1.00 89.94 560 ASP A CA 1
ATOM 4361 C C . ASP A 1 560 ? -14.980 -12.346 4.371 1.00 89.94 560 ASP A C 1
ATOM 4363 O O . ASP A 1 560 ? -14.821 -11.600 3.411 1.00 89.94 560 ASP A O 1
ATOM 4367 N N . GLU A 1 561 ? -13.981 -13.031 4.917 1.00 80.88 561 GLU A N 1
ATOM 4368 C CA . GLU A 1 561 ? -12.591 -12.939 4.467 1.00 80.88 561 GLU A CA 1
ATOM 4369 C C . GLU A 1 561 ? -12.393 -13.444 3.029 1.00 80.88 561 GLU A C 1
ATOM 4371 O O . GLU A 1 561 ? -11.434 -13.038 2.382 1.00 80.88 561 GLU A O 1
ATOM 4376 N N . ASN A 1 562 ? -13.299 -14.279 2.502 1.00 82.88 562 ASN A N 1
ATOM 4377 C CA . ASN A 1 562 ? -13.194 -14.786 1.130 1.00 82.88 562 ASN A CA 1
ATOM 4378 C C . ASN A 1 562 ? -13.703 -13.797 0.081 1.00 82.88 562 ASN A C 1
ATOM 4380 O O . ASN A 1 562 ? -13.321 -13.882 -1.081 1.00 82.88 562 ASN A O 1
ATOM 4384 N N . SER A 1 563 ? -14.602 -12.896 0.462 1.00 88.12 563 SER A N 1
ATOM 4385 C CA . SER A 1 563 ? -15.174 -11.899 -0.448 1.00 88.12 563 SER A CA 1
ATOM 4386 C C . SER A 1 563 ? -14.731 -10.477 -0.107 1.00 88.12 563 SER A C 1
ATOM 4388 O O . SER A 1 563 ? -14.954 -9.561 -0.894 1.00 88.12 563 SER A O 1
ATOM 4390 N N . GLY A 1 564 ? -14.125 -10.273 1.067 1.00 88.44 564 GLY A N 1
ATOM 4391 C CA . GLY A 1 564 ? -13.849 -8.961 1.646 1.00 88.44 564 GLY A CA 1
ATOM 4392 C C . GLY A 1 564 ? -15.119 -8.179 1.996 1.00 88.44 564 GLY A C 1
ATOM 4393 O O . GLY A 1 564 ? -15.054 -6.971 2.216 1.00 88.44 564 GLY A O 1
ATOM 4394 N N . GLN A 1 565 ? -16.288 -8.825 2.014 1.00 94.50 565 GLN A N 1
ATOM 4395 C CA . GLN A 1 565 ? -17.567 -8.151 2.216 1.00 94.50 565 GLN A CA 1
ATOM 4396 C C . GLN A 1 565 ? -17.938 -8.080 3.696 1.00 94.50 565 GLN A C 1
ATOM 4398 O O . GLN A 1 565 ? -17.800 -9.044 4.451 1.00 94.50 565 GLN A O 1
ATOM 4403 N N . LEU A 1 566 ? -18.475 -6.932 4.111 1.00 95.31 566 LEU A N 1
ATOM 4404 C CA . LEU A 1 566 ? -19.043 -6.747 5.442 1.00 95.31 566 LEU A CA 1
ATOM 4405 C C . LEU A 1 566 ? -20.567 -6.905 5.373 1.00 95.31 566 LEU A C 1
ATOM 4407 O O . LEU A 1 566 ? -21.239 -6.157 4.670 1.00 95.31 566 LEU A O 1
ATOM 4411 N N . THR A 1 567 ? -21.128 -7.864 6.104 1.00 95.56 567 THR A N 1
ATOM 4412 C CA . THR A 1 567 ? -22.556 -8.231 6.060 1.00 95.56 567 THR A CA 1
ATOM 4413 C C . THR A 1 567 ? -23.221 -8.046 7.415 1.00 95.56 567 THR A C 1
ATOM 4415 O O . THR A 1 567 ? -22.575 -8.195 8.451 1.00 95.56 567 THR A O 1
ATOM 4418 N N . ASN A 1 568 ? -24.525 -7.762 7.428 1.00 94.38 568 ASN A N 1
ATOM 4419 C CA . ASN A 1 568 ? -25.335 -7.870 8.641 1.00 94.38 568 ASN A CA 1
ATOM 4420 C C . ASN A 1 568 ? -26.103 -9.211 8.602 1.00 94.38 568 ASN A C 1
ATOM 4422 O O . ASN A 1 568 ? -26.918 -9.409 7.698 1.00 94.38 568 ASN A O 1
ATOM 4426 N N . PRO A 1 569 ? -25.891 -10.139 9.555 1.00 92.38 569 PRO A N 1
ATOM 4427 C CA . PRO A 1 569 ? -26.477 -11.479 9.502 1.00 92.38 569 PRO A CA 1
ATOM 4428 C C . PRO A 1 569 ? -28.008 -11.493 9.641 1.00 92.38 569 PRO A C 1
ATOM 4430 O O . PRO A 1 569 ? -28.644 -12.449 9.199 1.00 92.38 569 PRO A O 1
ATOM 4433 N N . HIS A 1 570 ? -28.610 -10.437 10.193 1.00 92.75 570 HIS A N 1
ATOM 4434 C CA . HIS A 1 570 ? -30.062 -10.282 10.321 1.00 92.75 570 HIS A CA 1
ATOM 4435 C C . HIS A 1 570 ? -30.704 -9.636 9.082 1.00 92.75 570 HIS A C 1
ATOM 4437 O O . HIS A 1 570 ? -31.924 -9.666 8.921 1.00 92.75 570 HIS A O 1
ATOM 4443 N N . LYS A 1 571 ? -29.892 -9.092 8.167 1.00 92.69 571 LYS A N 1
ATOM 4444 C CA . LYS A 1 571 ? -30.312 -8.556 6.865 1.00 92.69 571 LYS A CA 1
ATOM 4445 C C . LYS A 1 571 ? -29.722 -9.417 5.746 1.00 92.69 571 LYS A C 1
ATOM 4447 O O . LYS A 1 571 ? -28.799 -9.015 5.040 1.00 92.69 571 LYS A O 1
ATOM 4452 N N . THR A 1 572 ? -30.238 -10.641 5.621 1.00 92.88 572 THR A N 1
ATOM 4453 C CA . THR A 1 572 ? -29.702 -11.672 4.720 1.00 92.88 572 THR A CA 1
ATOM 4454 C C . THR A 1 572 ? -29.536 -11.171 3.284 1.00 92.88 572 THR A C 1
ATOM 4456 O O . THR A 1 572 ? -30.455 -10.593 2.708 1.00 92.88 572 THR A O 1
ATOM 4459 N N . GLY A 1 573 ? -28.364 -11.433 2.700 1.00 93.38 573 GLY A N 1
ATOM 4460 C CA . GLY A 1 573 ? -28.041 -11.065 1.321 1.00 93.38 573 GLY A CA 1
ATOM 4461 C C . GLY A 1 573 ? -27.680 -9.593 1.118 1.00 93.38 573 GLY A C 1
ATOM 4462 O O . GLY A 1 573 ? -27.499 -9.196 -0.030 1.00 93.38 573 GLY A O 1
ATOM 4463 N N . LEU A 1 574 ? -27.573 -8.790 2.187 1.00 95.19 574 LEU A N 1
ATOM 4464 C CA . LEU A 1 574 ? -27.109 -7.407 2.101 1.00 95.19 574 LEU A CA 1
ATOM 4465 C C . LEU A 1 574 ? -25.678 -7.235 2.632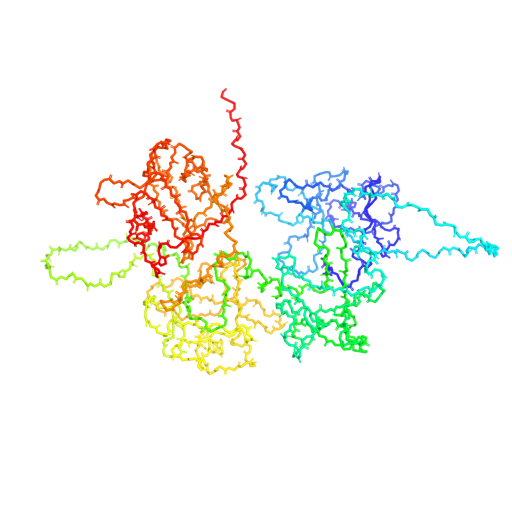 1.00 95.19 574 LEU A C 1
ATOM 4467 O O . LEU A 1 574 ? -25.321 -7.727 3.705 1.00 95.19 574 LEU A O 1
ATOM 4471 N N . CYS A 1 575 ? -24.896 -6.464 1.886 1.00 96.31 575 CYS A N 1
ATOM 4472 C CA . CYS A 1 575 ? -23.516 -6.097 2.152 1.00 96.31 575 CYS A CA 1
ATOM 4473 C C . CYS A 1 575 ? -23.407 -4.583 2.340 1.00 96.31 575 CYS A C 1
ATOM 4475 O O . CYS A 1 575 ? -24.157 -3.817 1.731 1.00 96.31 575 CYS A O 1
ATOM 4477 N N . VAL A 1 576 ? -22.476 -4.149 3.187 1.00 95.56 576 VAL A N 1
ATOM 4478 C CA . VAL A 1 576 ? -22.110 -2.738 3.312 1.00 95.56 576 VAL A CA 1
ATOM 4479 C C . VAL A 1 576 ? -21.502 -2.290 1.988 1.00 95.56 576 VAL A C 1
ATOM 4481 O O . VAL A 1 576 ? -20.593 -2.921 1.468 1.00 95.56 576 VAL A O 1
ATOM 4484 N N . GLU A 1 577 ? -22.021 -1.201 1.449 1.00 94.06 577 GLU A N 1
ATOM 4485 C CA . GLU A 1 577 ? -21.634 -0.591 0.189 1.00 94.06 577 GLU A CA 1
ATOM 4486 C C . GLU A 1 577 ? -21.418 0.903 0.403 1.00 94.06 577 GLU A C 1
ATOM 4488 O O . GLU A 1 577 ? -22.135 1.560 1.169 1.00 94.06 577 GLU A O 1
ATOM 4493 N N . THR A 1 578 ? -20.447 1.463 -0.303 1.00 90.50 578 THR A N 1
ATOM 4494 C CA . THR A 1 578 ? -20.193 2.900 -0.296 1.00 90.50 578 THR A CA 1
ATOM 4495 C C . THR A 1 578 ? -20.955 3.593 -1.428 1.00 90.50 578 THR A C 1
ATOM 4497 O O . THR A 1 578 ? -20.970 3.154 -2.576 1.00 90.50 578 THR A O 1
ATOM 4500 N N . THR A 1 579 ? -21.632 4.696 -1.107 1.00 82.31 579 THR A N 1
ATOM 4501 C CA . THR A 1 579 ? -22.544 5.389 -2.041 1.00 82.31 579 THR A CA 1
ATOM 4502 C C . THR A 1 579 ? -21.888 6.415 -2.992 1.00 82.31 579 THR A C 1
ATOM 4504 O O . THR A 1 579 ? -22.614 7.085 -3.721 1.00 82.31 579 THR A O 1
ATOM 4507 N N . GLY A 1 580 ? -20.551 6.555 -3.042 1.00 70.75 580 GLY A N 1
ATOM 4508 C CA . GLY A 1 580 ? -19.837 7.542 -3.884 1.00 70.75 580 GLY A CA 1
ATOM 4509 C C . GLY A 1 580 ? -18.836 8.450 -3.141 1.00 70.75 580 GLY A C 1
ATOM 4510 O O . GLY A 1 580 ? -18.307 8.081 -2.109 1.00 70.75 580 GLY A O 1
ATOM 4511 N N . VAL A 1 581 ? -18.517 9.646 -3.651 1.00 49.88 581 VAL A N 1
ATOM 4512 C CA . VAL A 1 581 ? -17.534 10.553 -3.010 1.00 49.88 581 VAL A CA 1
ATOM 4513 C C . VAL A 1 581 ? -18.148 11.226 -1.772 1.00 49.88 581 VAL A C 1
ATOM 4515 O O . VAL A 1 581 ? -19.223 11.807 -1.874 1.00 49.88 581 VAL A O 1
ATOM 4518 N N . GLN A 1 582 ? -17.463 11.168 -0.618 1.00 61.28 582 GLN A N 1
ATOM 4519 C CA . GLN A 1 582 ? -18.042 11.423 0.719 1.00 61.28 582 GLN A CA 1
ATOM 4520 C C . GLN A 1 582 ? -19.193 10.456 1.029 1.00 61.28 582 GLN A C 1
ATOM 4522 O O . GLN A 1 582 ? -20.231 10.831 1.577 1.00 61.28 582 GLN A O 1
ATOM 4527 N N . SER A 1 583 ? -19.001 9.193 0.635 1.00 68.31 583 SER A N 1
ATOM 4528 C CA . SER A 1 583 ? -20.004 8.148 0.738 1.00 68.31 583 SER A CA 1
ATOM 4529 C C . SER A 1 583 ? -20.488 7.970 2.155 1.00 68.31 583 SER A C 1
ATOM 4531 O O . SER A 1 583 ? -19.736 7.546 3.026 1.00 68.31 583 SER A O 1
ATOM 4533 N N . THR A 1 584 ? -21.787 8.160 2.337 1.00 86.31 584 THR A N 1
ATOM 4534 C CA . THR A 1 584 ? -22.500 7.414 3.367 1.00 86.31 584 THR A CA 1
ATOM 4535 C C . THR A 1 584 ? -22.400 5.921 3.061 1.00 86.31 584 THR A C 1
ATOM 4537 O O . THR A 1 584 ? -22.320 5.509 1.894 1.00 86.31 584 THR A O 1
ATOM 4540 N N . LEU A 1 585 ? -22.381 5.109 4.108 1.00 93.12 585 LEU A N 1
ATOM 4541 C CA . LEU A 1 585 ? -22.441 3.663 3.976 1.00 93.12 585 LEU A CA 1
ATOM 4542 C C . LEU A 1 585 ? -23.908 3.223 3.897 1.00 93.12 585 LEU A C 1
ATOM 4544 O O . LEU A 1 585 ? -24.767 3.767 4.594 1.00 93.12 585 LEU A O 1
ATOM 4548 N N . ALA A 1 586 ? -24.206 2.232 3.065 1.00 93.94 586 ALA A N 1
ATOM 4549 C CA . ALA A 1 586 ? -25.538 1.650 2.938 1.00 93.94 586 ALA A CA 1
ATOM 4550 C C . ALA A 1 586 ? -25.465 0.125 2.814 1.00 93.94 586 ALA A C 1
ATOM 4552 O O . ALA A 1 586 ? -24.451 -0.419 2.407 1.00 93.94 586 ALA A O 1
ATOM 4553 N N . LEU A 1 587 ? -26.543 -0.575 3.144 1.00 94.69 587 LEU A N 1
ATOM 4554 C CA . LEU A 1 587 ? -26.723 -1.993 2.876 1.00 94.69 587 LEU A CA 1
ATOM 4555 C C . LEU A 1 587 ? -27.364 -2.181 1.495 1.00 94.69 587 LEU A C 1
ATOM 4557 O O . LEU A 1 587 ? -28.462 -1.691 1.212 1.00 94.69 587 LEU A O 1
ATOM 4561 N N . ARG A 1 588 ? -26.688 -2.916 0.620 1.00 94.25 588 ARG A N 1
ATOM 4562 C CA . ARG A 1 588 ? -27.149 -3.237 -0.737 1.00 94.25 588 ARG A CA 1
ATOM 4563 C C . ARG A 1 588 ? -27.028 -4.736 -0.988 1.00 94.25 588 ARG A C 1
ATOM 4565 O O . ARG A 1 588 ? -26.255 -5.381 -0.287 1.00 94.25 588 ARG A O 1
ATOM 4572 N N . PRO A 1 589 ? -27.789 -5.315 -1.935 1.00 95.12 589 PRO A N 1
ATOM 4573 C CA . PRO A 1 589 ? -27.616 -6.715 -2.301 1.00 95.12 589 PRO A CA 1
ATOM 4574 C C . PRO A 1 589 ? -26.146 -7.027 -2.579 1.00 95.12 589 PRO A C 1
ATOM 4576 O O . PRO A 1 589 ? -25.498 -6.299 -3.334 1.00 95.12 589 PRO A O 1
ATOM 4579 N N . CYS A 1 590 ? -25.624 -8.071 -1.942 1.00 95.25 590 CYS A N 1
ATOM 4580 C CA . CYS A 1 590 ? -24.242 -8.494 -2.126 1.00 95.25 590 CYS A CA 1
ATOM 4581 C C . CYS A 1 590 ? -24.004 -8.864 -3.596 1.00 95.25 590 CYS A C 1
ATOM 4583 O O . CYS A 1 590 ? -24.713 -9.705 -4.149 1.00 95.25 590 CYS A O 1
ATOM 4585 N N . GLY A 1 591 ? -23.023 -8.229 -4.230 1.00 91.88 591 GLY A N 1
ATOM 4586 C CA . GLY A 1 591 ? -22.616 -8.500 -5.603 1.00 91.88 591 GLY A CA 1
ATOM 4587 C C . GLY A 1 591 ? -21.206 -9.069 -5.635 1.00 91.88 591 GLY A C 1
ATOM 4588 O O . GLY A 1 591 ? -20.274 -8.420 -5.172 1.00 91.88 591 GLY A O 1
ATOM 4589 N N . GLU A 1 592 ? -21.028 -10.243 -6.243 1.00 80.88 592 GLU A N 1
ATOM 4590 C CA . GLU A 1 592 ? -19.722 -10.920 -6.374 1.00 80.88 592 GLU A CA 1
ATOM 4591 C C . GLU A 1 592 ? -18.675 -10.106 -7.153 1.00 80.88 592 GLU A C 1
ATOM 4593 O O . GLU A 1 592 ? -17.497 -10.430 -7.129 1.00 80.88 592 GLU A O 1
ATOM 4598 N N . LYS A 1 593 ? -19.087 -9.047 -7.857 1.00 79.88 593 LYS A N 1
ATOM 4599 C CA . LYS A 1 593 ? -18.202 -8.166 -8.635 1.00 79.88 593 LYS A CA 1
ATOM 4600 C C . LYS A 1 593 ? -18.329 -6.694 -8.248 1.00 79.88 593 LYS A C 1
ATOM 4602 O O . LYS A 1 593 ? -17.900 -5.815 -8.989 1.00 79.88 593 LYS A O 1
ATOM 4607 N N . ASN A 1 594 ? -18.957 -6.402 -7.109 1.00 84.00 594 ASN A N 1
ATOM 4608 C CA . ASN A 1 594 ? -19.147 -5.029 -6.667 1.00 84.00 594 ASN A CA 1
ATOM 4609 C C . ASN A 1 594 ? -17.995 -4.596 -5.757 1.00 84.00 594 ASN A C 1
ATOM 4611 O O . ASN A 1 594 ? -18.035 -4.783 -4.542 1.00 84.00 594 ASN A O 1
ATOM 4615 N N . TRP A 1 595 ? -16.979 -3.968 -6.344 1.00 83.19 595 TRP A N 1
ATOM 4616 C CA . TRP A 1 595 ? -15.804 -3.478 -5.620 1.00 83.19 595 TRP A CA 1
ATOM 4617 C C . TRP A 1 595 ? -16.134 -2.447 -4.528 1.00 83.19 595 TRP A C 1
ATOM 4619 O O . TRP A 1 595 ? -15.352 -2.279 -3.597 1.00 83.19 595 TRP A O 1
ATOM 4629 N N . ARG A 1 596 ? -17.303 -1.786 -4.581 1.00 86.81 596 ARG A N 1
ATOM 4630 C CA . ARG A 1 596 ? -17.765 -0.851 -3.531 1.00 86.81 596 ARG A CA 1
ATOM 4631 C C . ARG A 1 596 ? -18.229 -1.554 -2.259 1.00 86.81 596 ARG A C 1
ATOM 4633 O O . ARG A 1 596 ? -18.505 -0.882 -1.266 1.00 86.81 596 ARG A O 1
ATOM 4640 N N . GLN A 1 597 ? -18.341 -2.879 -2.302 1.00 93.31 597 GLN A N 1
ATOM 4641 C CA . GLN A 1 597 ? -18.714 -3.733 -1.178 1.00 93.31 597 GLN A CA 1
ATOM 4642 C C . GLN A 1 597 ? -17.522 -4.499 -0.594 1.00 93.31 597 GLN A C 1
ATOM 4644 O O . GLN A 1 597 ? -17.689 -5.219 0.388 1.00 93.31 597 GLN A O 1
ATOM 4649 N N . VAL A 1 598 ? -16.334 -4.361 -1.192 1.00 91.88 598 VAL A N 1
ATOM 4650 C CA . VAL A 1 598 ? -15.122 -5.076 -0.786 1.00 91.88 598 VAL A CA 1
ATOM 4651 C C . VAL A 1 598 ? -14.247 -4.148 0.051 1.00 91.88 598 VAL A C 1
ATOM 4653 O O . VAL A 1 598 ? -13.904 -3.037 -0.363 1.00 91.88 598 VAL A O 1
ATOM 4656 N N . PHE A 1 599 ? -13.861 -4.618 1.231 1.00 92.12 599 PHE A N 1
ATOM 4657 C CA . PHE A 1 599 ? -13.014 -3.904 2.175 1.00 92.12 599 PHE A CA 1
ATOM 4658 C C . PHE A 1 599 ? -11.785 -4.740 2.515 1.00 92.12 599 PHE A C 1
ATOM 4660 O O . PHE A 1 599 ? -11.873 -5.958 2.667 1.00 92.12 599 PHE A O 1
ATOM 4667 N N . SER A 1 600 ? -10.647 -4.077 2.698 1.00 88.25 600 SER A N 1
ATOM 4668 C CA . SER A 1 600 ? -9.525 -4.635 3.441 1.00 88.25 600 SER A CA 1
ATOM 4669 C C . SER A 1 600 ? -9.611 -4.190 4.899 1.00 88.25 600 SER A C 1
ATOM 4671 O O . SER A 1 600 ? -10.053 -3.083 5.229 1.00 88.25 600 SER A O 1
ATOM 4673 N N . VAL A 1 601 ? -9.204 -5.084 5.794 1.00 87.75 601 VAL A N 1
ATOM 4674 C CA . VAL A 1 601 ? -9.116 -4.800 7.222 1.00 87.75 601 VAL A CA 1
ATOM 4675 C C . VAL A 1 601 ? -7.643 -4.719 7.578 1.00 87.75 601 VAL A C 1
ATOM 4677 O O . VAL A 1 601 ? -6.902 -5.690 7.434 1.00 87.75 601 VAL A O 1
ATOM 4680 N N . GLU A 1 602 ? -7.218 -3.556 8.045 1.00 87.38 602 GLU A N 1
ATOM 4681 C CA . GLU A 1 602 ? -5.819 -3.300 8.360 1.00 87.38 602 GLU A CA 1
ATOM 4682 C C . GLU A 1 602 ? -5.677 -3.123 9.873 1.00 87.38 602 GLU A C 1
ATOM 4684 O O . GLU A 1 602 ? -6.315 -2.250 10.470 1.00 87.38 602 GLU A O 1
ATOM 4689 N N . GLY A 1 603 ? -4.869 -3.977 10.508 1.00 85.12 603 GLY A N 1
ATOM 4690 C CA . GLY A 1 603 ? -4.572 -3.869 11.934 1.00 85.12 603 GLY A CA 1
ATOM 4691 C C . GLY A 1 603 ? -3.860 -2.553 12.243 1.00 85.12 603 GLY A C 1
ATOM 4692 O O . GLY A 1 603 ? -2.960 -2.138 11.516 1.00 85.12 603 GLY A O 1
ATOM 4693 N N . VAL A 1 604 ? -4.263 -1.894 13.325 1.00 84.88 604 VAL A N 1
ATOM 4694 C CA . VAL A 1 604 ? -3.669 -0.636 13.782 1.00 84.88 604 VAL A CA 1
ATOM 4695 C C . VAL A 1 604 ? -2.987 -0.890 15.120 1.00 84.88 604 VAL A C 1
ATOM 4697 O O . VAL A 1 604 ? -3.575 -1.515 16.006 1.00 84.88 604 VAL A O 1
ATOM 4700 N N . SER A 1 605 ? -1.754 -0.397 15.278 1.00 78.31 605 SER A N 1
ATOM 4701 C CA . SER A 1 605 ? -1.050 -0.463 16.561 1.00 78.31 605 SER A CA 1
ATOM 4702 C C . SER A 1 605 ? -1.941 0.078 17.685 1.00 78.31 605 SER A C 1
ATOM 4704 O O . SER A 1 605 ? -2.648 1.070 17.470 1.00 78.31 605 SER A O 1
ATOM 4706 N N . PRO A 1 606 ? -1.932 -0.543 18.881 1.00 70.88 606 PRO A N 1
ATOM 4707 C CA . PRO A 1 606 ? -2.730 -0.081 20.005 1.00 70.88 606 PRO A CA 1
ATOM 4708 C C . PRO A 1 606 ? -2.515 1.414 20.219 1.00 70.88 606 PRO A C 1
ATOM 4710 O O . PRO A 1 606 ? -1.394 1.864 20.453 1.00 70.88 606 PRO A O 1
ATOM 4713 N N . LEU A 1 607 ? -3.594 2.192 20.111 1.00 62.84 607 LEU A N 1
ATOM 4714 C CA . LEU A 1 607 ? -3.530 3.606 20.449 1.00 62.84 607 LEU A CA 1
ATOM 4715 C C . LEU A 1 607 ? -3.095 3.714 21.916 1.00 62.84 607 LEU A C 1
ATOM 4717 O O . LEU A 1 607 ? -3.576 2.927 22.740 1.00 62.84 607 LEU A O 1
ATOM 4721 N N . PRO A 1 608 ? -2.207 4.664 22.258 1.00 60.44 608 PRO A N 1
ATOM 4722 C CA . PRO A 1 608 ? -1.771 4.833 23.632 1.00 60.44 608 PRO A CA 1
ATOM 4723 C C . PRO A 1 608 ? -3.006 4.982 24.530 1.00 60.44 608 PRO A C 1
ATOM 4725 O O . PRO A 1 608 ? -3.973 5.652 24.130 1.00 60.44 608 PRO A O 1
ATOM 4728 N N . PRO A 1 609 ? -3.016 4.331 25.710 1.00 57.25 609 PRO A N 1
ATOM 4729 C CA . PRO A 1 609 ? -4.148 4.410 26.616 1.00 57.25 609 PRO A CA 1
ATOM 4730 C C . PRO A 1 609 ? -4.478 5.887 26.856 1.00 57.25 609 PRO A C 1
ATOM 4732 O O . PRO A 1 609 ? -3.552 6.697 26.969 1.00 57.25 609 PRO A O 1
ATOM 4735 N N . PRO A 1 610 ? -5.770 6.267 26.886 1.00 52.00 610 PRO A N 1
ATOM 4736 C CA . PRO A 1 610 ? -6.143 7.648 27.137 1.00 52.00 610 PRO A CA 1
ATOM 4737 C C . PRO A 1 610 ? -5.449 8.087 28.421 1.00 52.00 610 PRO A C 1
ATOM 4739 O O . PRO A 1 610 ? -5.603 7.442 29.460 1.00 52.00 610 PRO A O 1
ATOM 4742 N N . SER A 1 611 ? -4.636 9.140 28.329 1.00 46.50 611 SER A N 1
ATOM 4743 C CA . SER A 1 611 ? -4.008 9.739 29.493 1.00 46.50 611 SER A CA 1
ATOM 4744 C C . SER A 1 611 ? -5.129 10.060 30.471 1.00 46.50 611 SER A C 1
ATOM 4746 O O . SER A 1 611 ? -6.032 10.834 30.154 1.00 46.50 611 SER A O 1
ATOM 4748 N N . LEU A 1 612 ? -5.117 9.376 31.618 1.00 39.38 612 LEU A N 1
ATOM 4749 C CA . LEU A 1 612 ? -6.038 9.616 32.719 1.00 39.38 612 LEU A CA 1
ATOM 4750 C C . LEU A 1 612 ? -5.873 11.082 33.116 1.00 39.38 612 LEU A C 1
ATOM 4752 O O . LEU A 1 612 ? -4.980 11.434 33.883 1.00 39.38 612 LEU A O 1
ATOM 4756 N N . GLN A 1 613 ? -6.708 11.951 32.550 1.00 39.06 613 GLN A N 1
ATOM 4757 C CA . GLN A 1 613 ? -6.912 13.277 33.093 1.00 39.06 613 GLN A CA 1
ATOM 4758 C C . GLN A 1 613 ? -7.623 13.049 34.418 1.00 39.06 613 GLN A C 1
ATOM 4760 O O . GLN A 1 613 ? -8.815 12.747 34.461 1.00 39.06 613 GLN A O 1
ATOM 4765 N N . VAL A 1 614 ? -6.835 13.067 35.492 1.00 42.88 614 VAL A N 1
ATOM 4766 C CA . VAL A 1 614 ? -7.347 13.095 36.857 1.00 42.88 614 VAL A CA 1
ATOM 4767 C C . VAL A 1 614 ? -8.200 14.357 36.955 1.00 42.88 614 VAL A C 1
ATOM 4769 O O . VAL A 1 614 ? -7.675 15.461 36.807 1.00 42.88 614 VAL A O 1
ATOM 4772 N N . ALA A 1 615 ? -9.511 14.154 37.081 1.00 46.62 615 ALA A N 1
ATOM 4773 C CA . ALA A 1 615 ? -10.500 15.212 37.244 1.00 46.62 615 ALA A CA 1
ATOM 4774 C C . ALA A 1 615 ? -10.385 15.889 38.612 1.00 46.62 615 ALA A C 1
ATOM 4776 O O . ALA A 1 615 ? -10.056 15.178 39.593 1.00 46.62 615 ALA A O 1
#

pLDDT: mean 72.68, std 20.73, range [21.78, 96.75]